Protein AF-A0A812KIH1-F1 (afdb_monomer)

Structure (mmCIF, N/CA/C/O backbone):
data_AF-A0A812KIH1-F1
#
_entry.id   AF-A0A812KIH1-F1
#
loop_
_atom_site.group_PDB
_atom_site.id
_atom_site.type_symbol
_atom_site.label_atom_id
_atom_site.label_alt_id
_atom_site.label_comp_id
_atom_site.label_asym_id
_atom_site.label_entity_id
_atom_site.label_seq_id
_atom_site.pdbx_PDB_ins_code
_atom_site.Cartn_x
_atom_site.Cartn_y
_atom_site.Cartn_z
_atom_site.occupancy
_atom_site.B_iso_or_equiv
_atom_site.auth_seq_id
_atom_site.auth_comp_id
_atom_site.auth_asym_id
_atom_site.auth_atom_id
_atom_site.pdbx_PDB_model_num
ATOM 1 N N . MET A 1 1 ? 61.707 36.628 -15.519 1.00 60.28 1 MET A N 1
ATOM 2 C CA . MET A 1 1 ? 61.210 35.552 -16.409 1.00 60.28 1 MET A CA 1
ATOM 3 C C . MET A 1 1 ? 61.410 35.997 -17.845 1.00 60.28 1 MET A C 1
ATOM 5 O O . MET A 1 1 ? 61.070 37.134 -18.144 1.00 60.28 1 MET A O 1
ATOM 9 N N . SER A 1 2 ? 62.000 35.170 -18.712 1.00 84.06 2 SER A N 1
ATOM 10 C CA . SER A 1 2 ? 62.111 35.522 -20.134 1.00 84.06 2 SER A CA 1
ATOM 11 C C . SER A 1 2 ? 60.748 35.379 -20.819 1.00 84.06 2 SER A C 1
ATOM 13 O O . SER A 1 2 ? 59.929 34.556 -20.405 1.00 84.06 2 SER A O 1
ATOM 15 N N . LEU A 1 3 ? 60.516 36.154 -21.882 1.00 79.44 3 LEU A N 1
ATOM 16 C CA . LEU A 1 3 ? 59.311 36.072 -22.721 1.00 79.44 3 LEU A CA 1
ATOM 17 C C . LEU A 1 3 ? 59.024 34.625 -23.178 1.00 79.44 3 LEU A C 1
ATOM 19 O O . LEU A 1 3 ? 57.877 34.200 -23.250 1.00 79.44 3 LEU A O 1
ATOM 23 N N . VAL A 1 4 ? 60.083 33.842 -23.406 1.00 82.94 4 VAL A N 1
ATOM 24 C CA . VAL A 1 4 ? 60.019 32.426 -23.796 1.00 82.94 4 VAL A CA 1
ATOM 25 C C . VAL A 1 4 ? 59.402 31.560 -22.697 1.00 82.94 4 VAL A C 1
ATOM 27 O O . VAL A 1 4 ? 58.566 30.712 -22.985 1.00 82.94 4 VAL A O 1
ATOM 30 N N . SER A 1 5 ? 59.755 31.794 -21.430 1.00 82.94 5 SER A N 1
ATOM 31 C CA . SER A 1 5 ? 59.184 31.043 -20.305 1.00 82.94 5 SER A CA 1
ATOM 32 C C . SER A 1 5 ? 57.692 31.332 -20.119 1.00 82.94 5 SER A C 1
ATOM 34 O O . SER A 1 5 ? 56.956 30.408 -19.793 1.00 82.94 5 SER A O 1
ATOM 36 N N . LEU A 1 6 ? 57.249 32.573 -20.371 1.00 81.44 6 LEU A N 1
ATOM 37 C CA . LEU A 1 6 ? 55.832 32.957 -20.328 1.00 81.44 6 LEU A CA 1
ATOM 38 C C . LEU A 1 6 ? 55.034 32.328 -21.485 1.00 81.44 6 LEU A C 1
ATOM 40 O O . LEU A 1 6 ? 53.925 31.841 -21.290 1.00 81.44 6 LEU A O 1
ATOM 44 N N . LEU A 1 7 ? 55.601 32.311 -22.694 1.00 83.62 7 LEU A N 1
ATOM 45 C CA . LEU A 1 7 ? 54.960 31.692 -23.858 1.00 83.62 7 LEU A CA 1
ATOM 46 C C . LEU A 1 7 ? 54.856 30.168 -23.711 1.00 83.62 7 LEU A C 1
ATOM 48 O O . LEU A 1 7 ? 53.837 29.589 -24.083 1.00 83.62 7 LEU A O 1
ATOM 52 N N . LEU A 1 8 ? 55.867 29.522 -23.123 1.00 81.06 8 LEU A N 1
ATOM 53 C CA . LEU A 1 8 ? 55.839 28.087 -22.840 1.00 81.06 8 LEU A CA 1
ATOM 54 C C . LEU A 1 8 ? 54.783 27.728 -21.792 1.00 81.06 8 LEU A C 1
ATOM 56 O O . LEU A 1 8 ? 54.048 26.770 -22.008 1.00 81.06 8 LEU A O 1
ATOM 60 N N . THR A 1 9 ? 54.648 28.491 -20.702 1.00 79.12 9 THR A N 1
ATOM 61 C CA . THR A 1 9 ? 53.601 28.230 -19.701 1.00 79.12 9 THR A CA 1
ATOM 62 C C . THR A 1 9 ? 52.201 28.474 -20.252 1.00 79.12 9 THR A C 1
ATOM 64 O O . THR A 1 9 ? 51.322 27.651 -20.016 1.00 79.12 9 THR A O 1
ATOM 67 N N . LEU A 1 10 ? 51.982 29.535 -21.037 1.00 78.56 10 LEU A N 1
ATOM 68 C CA . LEU A 1 10 ? 50.687 29.774 -21.688 1.00 78.56 10 LEU A CA 1
ATOM 69 C C . LEU A 1 10 ? 50.324 28.661 -22.685 1.00 78.56 10 LEU A C 1
ATOM 71 O O . LEU A 1 10 ? 49.186 28.198 -22.698 1.00 78.56 10 LEU A O 1
ATOM 75 N N . CYS A 1 11 ? 51.293 28.183 -23.472 1.00 81.12 11 CYS A N 1
ATOM 76 C CA . CYS A 1 11 ? 51.096 27.061 -24.393 1.00 81.12 11 CYS A CA 1
ATOM 77 C C . CYS A 1 11 ? 50.781 25.755 -23.641 1.00 81.12 11 CYS A C 1
ATOM 79 O O . CYS A 1 11 ? 49.864 25.024 -24.010 1.00 81.12 11 CYS A O 1
ATOM 81 N N . TRP A 1 12 ? 51.485 25.493 -22.535 1.00 81.31 12 TRP A N 1
ATOM 82 C CA . TRP A 1 12 ? 51.258 24.311 -21.702 1.00 81.31 12 TRP A CA 1
ATOM 83 C C . TRP A 1 12 ? 49.877 24.332 -21.039 1.00 81.31 12 TRP A C 1
ATOM 85 O O . TRP A 1 12 ? 49.185 23.321 -21.045 1.00 81.31 12 TRP A O 1
ATOM 95 N N . MET A 1 13 ? 49.431 25.492 -20.546 1.00 80.38 13 MET A N 1
ATOM 96 C CA . MET A 1 13 ? 48.096 25.662 -19.960 1.00 80.38 13 MET A CA 1
ATOM 97 C C . MET A 1 13 ? 46.975 25.478 -20.992 1.00 80.38 13 MET A C 1
ATOM 99 O O . MET A 1 13 ? 45.943 24.901 -20.660 1.00 80.38 13 MET A O 1
ATOM 103 N N . ALA A 1 14 ? 47.176 25.911 -22.243 1.00 79.19 14 ALA A N 1
ATOM 104 C CA . ALA A 1 14 ? 46.204 25.707 -23.318 1.00 79.19 14 ALA A CA 1
ATOM 105 C C . ALA A 1 14 ? 46.058 24.220 -23.685 1.00 79.19 14 ALA A C 1
ATOM 107 O O . ALA A 1 14 ? 44.949 23.690 -23.693 1.00 79.19 14 ALA A O 1
ATOM 108 N N . VAL A 1 15 ? 47.179 23.520 -23.902 1.00 80.44 15 VAL A N 1
ATOM 109 C CA . VAL A 1 15 ? 47.174 22.081 -24.223 1.00 80.44 15 VAL A CA 1
ATOM 110 C C . VAL A 1 15 ? 46.641 21.254 -23.051 1.00 80.44 15 VAL A C 1
ATOM 112 O O . VAL A 1 15 ? 45.830 20.349 -23.243 1.00 80.44 15 VAL A O 1
ATOM 115 N N . PHE A 1 16 ? 47.059 21.574 -21.824 1.00 83.44 16 PHE A N 1
ATOM 116 C CA . PHE A 1 16 ? 46.587 20.880 -20.629 1.00 83.44 16 PHE A CA 1
ATOM 117 C C . PHE A 1 16 ? 45.089 21.110 -20.399 1.00 83.44 16 PHE A C 1
ATOM 119 O O . PHE A 1 16 ? 44.384 20.170 -20.042 1.00 83.44 16 PHE A O 1
ATOM 126 N N . GLY A 1 17 ? 44.581 22.318 -20.668 1.00 84.81 17 GLY A N 1
ATOM 127 C CA . GLY A 1 17 ? 43.156 22.637 -20.585 1.00 84.81 17 GLY A CA 1
ATOM 128 C C . GLY A 1 17 ? 42.297 21.815 -21.549 1.00 84.81 17 GLY A C 1
ATOM 129 O O . GLY A 1 17 ? 41.274 21.268 -21.135 1.00 84.81 17 GLY A O 1
ATOM 130 N N . GLU A 1 18 ? 42.726 21.663 -22.806 1.00 83.69 18 GLU A N 1
ATOM 131 C CA . GLU A 1 18 ? 42.006 20.850 -23.797 1.00 83.69 18 GLU A CA 1
ATOM 132 C C . GLU A 1 18 ? 42.009 19.359 -23.437 1.00 83.69 18 GLU A C 1
ATOM 134 O O . GLU A 1 18 ? 40.958 18.715 -23.444 1.00 83.69 18 GLU A O 1
ATOM 139 N N . VAL A 1 19 ? 43.168 18.809 -23.057 1.00 82.81 19 VAL A N 1
ATOM 140 C CA . VAL A 1 19 ? 43.281 17.395 -22.661 1.00 82.81 19 VAL A CA 1
ATOM 141 C C . VAL A 1 19 ? 42.471 17.119 -21.395 1.00 82.81 19 VAL A C 1
ATOM 143 O O . VAL A 1 19 ? 41.716 16.147 -21.352 1.00 82.81 19 VAL A O 1
ATOM 146 N N . PHE A 1 20 ? 42.573 17.983 -20.384 1.00 84.88 20 PHE A N 1
ATOM 147 C CA . PHE A 1 20 ? 41.812 17.853 -19.144 1.00 84.88 20 PHE A CA 1
ATOM 148 C C . PHE A 1 20 ? 40.302 17.925 -19.396 1.00 84.88 20 PHE A C 1
ATOM 150 O O . PHE A 1 20 ? 39.557 17.111 -18.855 1.00 84.88 20 PHE A O 1
ATOM 157 N N . SER A 1 21 ? 39.845 18.839 -20.260 1.00 83.81 21 SER A N 1
ATOM 158 C CA . SER A 1 21 ? 38.431 18.954 -20.630 1.00 83.81 21 SER A CA 1
ATOM 159 C C . SER A 1 21 ? 37.908 17.690 -21.321 1.00 83.81 21 SER A C 1
ATOM 161 O O . SER A 1 21 ? 36.843 17.196 -20.951 1.00 83.81 21 SER A O 1
ATOM 163 N N . ILE A 1 22 ? 38.674 17.111 -22.255 1.00 82.50 22 ILE A N 1
ATOM 164 C CA . ILE A 1 22 ? 38.306 15.857 -22.932 1.00 82.50 22 ILE A CA 1
ATOM 165 C C . ILE A 1 22 ? 38.237 14.700 -21.931 1.00 82.50 22 ILE A C 1
ATOM 167 O O . ILE A 1 22 ? 37.263 13.949 -21.934 1.00 82.50 22 ILE A O 1
ATOM 171 N N . VAL A 1 23 ? 39.237 14.559 -21.055 1.00 84.12 23 VAL A N 1
ATOM 172 C CA . VAL A 1 23 ? 39.262 13.494 -20.039 1.00 84.12 23 VAL A CA 1
ATOM 173 C C . VAL A 1 23 ? 38.088 13.636 -19.074 1.00 84.12 23 VAL A C 1
ATOM 175 O O . VAL A 1 23 ? 37.388 12.658 -18.820 1.00 84.12 23 VAL A O 1
ATOM 178 N N . LEU A 1 24 ? 37.820 14.849 -18.582 1.00 85.75 24 LEU A N 1
ATOM 179 C CA . LEU A 1 24 ? 36.685 15.115 -17.703 1.00 85.75 24 LEU A CA 1
ATOM 180 C C . LEU A 1 24 ? 35.354 14.802 -18.399 1.00 85.75 24 LEU A C 1
ATOM 182 O O . LEU A 1 24 ? 34.497 14.163 -17.799 1.00 85.75 24 LEU A O 1
ATOM 186 N N . MET A 1 25 ? 35.190 15.185 -19.669 1.00 84.31 25 MET A N 1
ATOM 187 C CA . MET A 1 25 ? 33.990 14.870 -20.448 1.00 84.31 25 MET A CA 1
ATOM 188 C C . MET A 1 25 ? 33.806 13.357 -20.614 1.00 84.31 25 MET A C 1
ATOM 190 O O . MET A 1 25 ? 32.707 12.857 -20.400 1.00 84.31 25 MET A O 1
ATOM 194 N N . VAL A 1 26 ? 34.872 12.616 -20.939 1.00 83.88 26 VAL A N 1
ATOM 195 C CA . VAL A 1 26 ? 34.828 11.149 -21.058 1.00 83.88 26 VAL A CA 1
ATOM 196 C C . VAL A 1 26 ? 34.454 10.502 -19.725 1.00 83.88 26 VAL A C 1
ATOM 198 O O . VAL A 1 26 ? 33.609 9.611 -19.707 1.00 83.88 26 VAL A O 1
ATOM 201 N N . LEU A 1 27 ? 35.018 10.970 -18.608 1.00 87.94 27 LEU A N 1
ATOM 202 C CA . LEU A 1 27 ? 34.688 10.458 -17.276 1.00 87.94 27 LEU A CA 1
ATOM 203 C C . LEU A 1 27 ? 33.242 10.777 -16.877 1.00 87.94 27 LEU A C 1
ATOM 205 O O . LEU A 1 27 ? 32.544 9.902 -16.371 1.00 87.94 27 LEU A O 1
ATOM 209 N N . LEU A 1 28 ? 32.766 12.001 -17.113 1.00 87.38 28 LEU A N 1
ATOM 210 C CA . LEU A 1 28 ? 31.384 12.387 -16.812 1.00 87.38 28 LEU A CA 1
ATOM 211 C C . LEU A 1 28 ? 30.387 11.614 -17.683 1.00 87.38 28 LEU A C 1
ATOM 213 O O . LEU A 1 28 ? 29.408 11.085 -17.159 1.00 87.38 28 LEU A O 1
ATOM 217 N N . CYS A 1 29 ? 30.656 11.482 -18.986 1.00 86.81 29 CYS A N 1
ATOM 218 C CA . CYS A 1 29 ? 29.835 10.677 -19.887 1.00 86.81 29 CYS A CA 1
ATOM 219 C C . CYS A 1 29 ? 29.851 9.198 -19.492 1.00 86.81 29 CYS A C 1
ATOM 221 O O . CYS A 1 29 ? 28.788 8.592 -19.433 1.00 86.81 29 CYS A O 1
ATOM 223 N N . GLY A 1 30 ? 31.016 8.627 -19.179 1.00 87.12 30 GLY A N 1
ATOM 224 C CA . GLY A 1 30 ? 31.139 7.230 -18.765 1.00 87.12 30 GLY A CA 1
ATOM 225 C C . GLY A 1 30 ? 30.376 6.929 -17.473 1.00 87.12 30 GLY A C 1
ATOM 226 O O . GLY A 1 30 ? 29.609 5.971 -17.428 1.00 87.12 30 GLY A O 1
ATOM 227 N N . ASN A 1 31 ? 30.509 7.779 -16.449 1.00 89.56 31 ASN A N 1
ATOM 228 C CA . ASN A 1 31 ? 29.772 7.621 -15.191 1.00 89.56 31 ASN A CA 1
ATOM 229 C C . ASN A 1 31 ? 28.256 7.778 -15.383 1.00 89.56 31 ASN A C 1
ATOM 231 O O . ASN A 1 31 ? 27.485 6.998 -14.826 1.00 89.56 31 ASN A O 1
ATOM 235 N N . LEU A 1 32 ? 27.820 8.744 -16.199 1.00 87.50 32 LEU A N 1
ATOM 236 C CA . LEU A 1 32 ? 26.403 8.924 -16.518 1.00 87.50 32 LEU A CA 1
ATOM 237 C C . LEU A 1 32 ? 25.838 7.716 -17.278 1.00 87.50 32 LEU A C 1
ATOM 239 O O . LEU A 1 32 ? 24.753 7.244 -16.952 1.00 87.50 32 LEU A O 1
ATOM 243 N N . GLN A 1 33 ? 26.573 7.189 -18.261 1.00 86.62 33 GLN A N 1
ATOM 244 C CA . GLN A 1 33 ? 26.178 5.988 -19.001 1.00 86.62 33 GLN A CA 1
ATOM 245 C C . GLN A 1 33 ? 26.070 4.778 -18.081 1.00 86.62 33 GLN A C 1
ATOM 247 O O . GLN A 1 33 ? 25.080 4.055 -18.153 1.00 86.62 33 GLN A O 1
ATOM 252 N N . LEU A 1 34 ? 27.049 4.586 -17.193 1.00 88.19 34 LEU A N 1
ATOM 253 C CA . LEU A 1 34 ? 27.023 3.499 -16.224 1.00 88.19 34 LEU A CA 1
ATOM 254 C C . LEU A 1 34 ? 25.801 3.606 -15.306 1.00 88.19 34 LEU A C 1
ATOM 256 O O . LEU A 1 34 ? 25.112 2.610 -15.128 1.00 88.19 34 LEU A O 1
ATOM 260 N N . ALA A 1 35 ? 25.500 4.800 -14.785 1.00 88.50 35 ALA A N 1
ATOM 261 C CA . ALA A 1 35 ? 24.341 5.036 -13.925 1.00 88.50 35 ALA A CA 1
ATOM 262 C C . ALA A 1 35 ? 23.001 4.808 -14.648 1.00 88.50 35 ALA A C 1
ATOM 264 O O . ALA A 1 35 ? 22.082 4.219 -14.082 1.00 88.50 35 ALA A O 1
ATOM 265 N N . LEU A 1 36 ? 22.884 5.244 -15.908 1.00 86.94 36 LEU A N 1
ATOM 266 C CA . LEU A 1 36 ? 21.680 5.027 -16.715 1.00 86.94 36 LEU A CA 1
ATOM 267 C C . LEU A 1 36 ? 21.478 3.545 -17.045 1.00 86.94 36 LEU A C 1
ATOM 269 O O . LEU A 1 36 ? 20.367 3.035 -16.917 1.00 86.94 36 LEU A O 1
ATOM 273 N N . VAL A 1 37 ? 22.543 2.844 -17.446 1.00 86.12 37 VAL A N 1
ATOM 274 C CA . VAL A 1 37 ? 22.482 1.415 -17.776 1.00 86.12 37 VAL A CA 1
ATOM 275 C C . VAL A 1 37 ? 22.215 0.580 -16.525 1.00 86.12 37 VAL A C 1
ATOM 277 O O . VAL A 1 37 ? 21.352 -0.291 -16.569 1.00 86.12 37 VAL A O 1
ATOM 280 N N . SER A 1 38 ? 22.889 0.853 -15.402 1.00 88.62 38 SER A N 1
ATOM 281 C CA . SER A 1 38 ? 22.671 0.113 -14.154 1.00 88.62 38 SER A CA 1
ATOM 282 C C . SER A 1 38 ? 21.262 0.329 -13.604 1.00 88.62 38 SER A C 1
ATOM 284 O O . SER A 1 38 ? 20.591 -0.643 -13.261 1.00 88.62 38 SER A O 1
ATOM 286 N N . GLY A 1 39 ? 20.772 1.575 -13.603 1.00 89.31 39 GLY A N 1
ATOM 287 C CA . GLY A 1 39 ? 19.403 1.895 -13.208 1.00 89.31 39 GLY A CA 1
ATOM 288 C C . GLY A 1 39 ? 18.364 1.211 -14.098 1.00 89.31 39 GLY A C 1
ATOM 289 O O . GLY A 1 39 ? 17.385 0.665 -13.595 1.00 89.31 39 GLY A O 1
ATOM 290 N N . ALA A 1 40 ? 18.598 1.166 -15.412 1.00 89.12 40 ALA A N 1
ATOM 291 C CA . ALA A 1 40 ? 17.697 0.496 -16.340 1.00 89.12 40 ALA A CA 1
ATOM 292 C C . ALA A 1 40 ? 17.720 -1.035 -16.192 1.00 89.12 40 ALA A C 1
ATOM 294 O O . ALA A 1 40 ? 16.657 -1.647 -16.197 1.00 89.12 40 ALA A O 1
ATOM 295 N N . ILE A 1 41 ? 18.888 -1.659 -15.993 1.00 89.44 41 ILE A N 1
ATOM 296 C CA . ILE A 1 41 ? 18.992 -3.103 -15.713 1.00 89.44 41 ILE A CA 1
ATOM 297 C C . ILE A 1 41 ? 18.254 -3.452 -14.417 1.00 89.44 41 ILE A C 1
ATOM 299 O O . ILE A 1 41 ? 17.471 -4.401 -14.399 1.00 89.44 41 ILE A O 1
ATOM 303 N N . PHE A 1 42 ? 18.453 -2.666 -13.353 1.00 90.69 42 PHE A N 1
ATOM 304 C CA . PHE A 1 42 ? 17.737 -2.854 -12.091 1.00 90.69 42 PHE A CA 1
ATOM 305 C C . PHE A 1 42 ? 16.221 -2.701 -12.275 1.00 90.69 42 PHE A C 1
ATOM 307 O O . PHE A 1 42 ? 15.450 -3.520 -11.778 1.00 90.69 42 PHE A O 1
ATOM 314 N N . GLY A 1 43 ? 15.790 -1.703 -13.053 1.00 89.81 43 GLY A N 1
ATOM 315 C CA . GLY A 1 43 ? 14.389 -1.516 -13.422 1.00 89.81 43 GLY A CA 1
ATOM 316 C C . GLY A 1 43 ? 13.811 -2.709 -14.187 1.00 89.81 43 GLY A C 1
ATOM 317 O O . GLY A 1 43 ? 12.719 -3.163 -13.859 1.00 89.81 43 GLY A O 1
ATOM 318 N N . ILE A 1 44 ? 14.540 -3.252 -15.169 1.00 91.75 44 ILE A N 1
ATOM 319 C CA . ILE A 1 44 ? 14.117 -4.426 -15.952 1.00 91.75 44 ILE A CA 1
ATOM 320 C C . ILE A 1 44 ? 13.970 -5.645 -15.045 1.00 91.75 44 ILE A C 1
ATOM 322 O O . ILE A 1 44 ? 12.981 -6.368 -15.157 1.00 91.75 44 ILE A O 1
ATOM 326 N N . TYR A 1 45 ? 14.934 -5.864 -14.148 1.00 93.06 45 TYR A N 1
ATOM 327 C CA . TYR A 1 45 ? 14.885 -6.974 -13.205 1.00 93.06 45 TYR A CA 1
ATOM 328 C C . TYR A 1 45 ? 13.681 -6.844 -12.266 1.00 93.06 45 TYR A C 1
ATOM 330 O O . TYR A 1 45 ? 12.889 -7.773 -12.169 1.00 93.06 45 TYR A O 1
ATOM 338 N N . SER A 1 46 ? 13.492 -5.671 -11.654 1.00 89.69 46 SER A N 1
ATOM 339 C CA . SER A 1 46 ? 12.363 -5.385 -10.760 1.00 89.69 46 SER A CA 1
ATOM 340 C C . SER A 1 46 ? 11.001 -5.531 -11.458 1.00 89.69 46 SER A C 1
ATOM 342 O O . SER A 1 46 ? 10.091 -6.172 -10.938 1.00 89.69 46 SER A O 1
ATOM 344 N N . ALA A 1 47 ? 10.861 -5.009 -12.681 1.00 91.44 47 ALA A N 1
ATOM 345 C CA . ALA A 1 47 ? 9.635 -5.164 -13.463 1.00 91.44 47 ALA A CA 1
ATOM 346 C C . ALA A 1 47 ? 9.401 -6.625 -13.885 1.00 91.44 47 ALA A C 1
ATOM 348 O O . ALA A 1 47 ? 8.268 -7.098 -13.890 1.00 91.44 47 ALA A O 1
ATOM 349 N N . GLY A 1 48 ? 10.470 -7.357 -14.215 1.00 93.44 48 GLY A N 1
ATOM 350 C CA . GLY A 1 48 ? 10.407 -8.775 -14.560 1.00 93.44 48 GLY A CA 1
ATOM 351 C C . GLY A 1 48 ? 9.978 -9.653 -13.384 1.00 93.44 48 GLY A C 1
ATOM 352 O O . GLY A 1 48 ? 9.105 -10.503 -13.556 1.00 93.44 48 GLY A O 1
ATOM 353 N N . THR A 1 49 ? 10.537 -9.429 -12.191 1.00 90.25 49 THR A N 1
ATOM 354 C CA . THR A 1 49 ? 10.143 -10.164 -10.980 1.00 90.25 49 THR A CA 1
ATOM 355 C C . THR A 1 49 ? 8.704 -9.847 -10.587 1.00 90.25 49 THR A C 1
ATOM 357 O O . THR A 1 49 ? 7.942 -10.773 -10.309 1.00 90.25 49 THR A O 1
ATOM 360 N N . PHE A 1 50 ? 8.292 -8.576 -10.646 1.00 92.38 50 PHE A N 1
ATOM 361 C CA . PHE A 1 50 ? 6.903 -8.182 -10.401 1.00 92.38 50 PHE A CA 1
ATOM 362 C C . PHE A 1 50 ? 5.937 -8.824 -11.402 1.00 92.38 50 PHE A C 1
ATOM 364 O O . PHE A 1 50 ? 4.928 -9.391 -10.995 1.00 92.38 50 PHE A O 1
ATOM 371 N N . LEU A 1 51 ? 6.267 -8.825 -12.698 1.00 94.00 51 LEU A N 1
ATOM 372 C CA . LEU A 1 51 ? 5.448 -9.481 -13.718 1.00 94.00 51 LEU A CA 1
ATOM 373 C C . LEU A 1 51 ? 5.320 -10.988 -13.482 1.00 94.00 51 LEU A C 1
ATOM 375 O O . LEU A 1 51 ? 4.245 -11.552 -13.671 1.00 94.00 51 LEU A O 1
ATOM 379 N N . GLN A 1 52 ? 6.399 -11.657 -13.077 1.00 92.06 52 GLN A N 1
ATOM 380 C CA . GLN A 1 52 ? 6.347 -13.082 -12.750 1.00 92.06 52 GLN A CA 1
ATOM 381 C C . GLN A 1 52 ? 5.428 -13.350 -11.552 1.00 92.06 52 GLN A C 1
ATOM 383 O O . GLN A 1 52 ? 4.578 -14.235 -11.641 1.00 92.06 52 GLN A O 1
ATOM 388 N N . LYS A 1 53 ? 5.536 -12.546 -10.484 1.00 91.19 53 LYS A N 1
ATOM 389 C CA . LYS A 1 53 ? 4.631 -12.621 -9.326 1.00 91.19 53 LYS A CA 1
ATOM 390 C C . LYS A 1 53 ? 3.178 -12.371 -9.730 1.00 91.19 53 LYS A C 1
ATOM 392 O O . LYS A 1 53 ? 2.306 -13.160 -9.386 1.00 91.19 53 LYS A O 1
ATOM 397 N N . ALA A 1 54 ? 2.921 -11.334 -10.529 1.00 92.12 54 ALA A N 1
ATOM 398 C CA . ALA A 1 54 ? 1.594 -11.011 -11.050 1.00 92.12 54 ALA A CA 1
ATOM 399 C C . ALA A 1 54 ? 0.997 -12.167 -11.868 1.00 92.12 54 ALA A C 1
ATOM 401 O O . ALA A 1 54 ? -0.136 -12.573 -11.626 1.00 92.12 54 ALA A O 1
ATOM 402 N N . LYS A 1 55 ? 1.775 -12.757 -12.785 1.00 92.12 55 LYS A N 1
ATOM 403 C CA . LYS A 1 55 ? 1.340 -13.914 -13.582 1.00 92.12 55 LYS A CA 1
ATOM 404 C C . LYS A 1 55 ? 0.970 -15.105 -12.711 1.00 92.12 55 LYS A C 1
ATOM 406 O O . LYS A 1 55 ? -0.056 -15.730 -12.957 1.00 92.12 55 LYS A O 1
ATOM 411 N N . ALA A 1 56 ? 1.795 -15.420 -11.715 1.00 87.19 56 ALA A N 1
ATOM 412 C CA . ALA A 1 56 ? 1.535 -16.525 -10.800 1.00 87.19 56 ALA A CA 1
ATOM 413 C C . ALA A 1 56 ? 0.305 -16.257 -9.911 1.00 87.19 56 ALA A C 1
ATOM 415 O O . ALA A 1 56 ? -0.511 -17.149 -9.692 1.00 87.19 56 ALA A O 1
ATOM 416 N N . TRP A 1 57 ? 0.126 -15.012 -9.468 1.00 89.56 57 TRP A N 1
ATOM 417 C CA . TRP A 1 57 ? -1.018 -14.572 -8.669 1.00 89.56 57 TRP A CA 1
ATOM 418 C C . TRP A 1 57 ? -2.355 -14.631 -9.426 1.00 89.56 57 TRP A C 1
ATOM 420 O O . TRP A 1 57 ? -3.407 -14.900 -8.840 1.00 89.56 57 TRP A O 1
ATOM 430 N N . GLU A 1 58 ? -2.334 -14.405 -10.740 1.00 89.44 58 GLU A N 1
ATOM 431 C CA . GLU A 1 58 ? -3.534 -14.355 -11.583 1.00 89.44 58 GLU A CA 1
ATOM 432 C C . GLU A 1 58 ? -3.921 -15.690 -12.243 1.00 89.44 58 GLU A C 1
ATOM 434 O O . GLU A 1 58 ? -4.899 -15.739 -13.000 1.00 89.44 58 GLU A O 1
ATOM 439 N N . VAL A 1 59 ? -3.213 -16.790 -11.950 1.00 83.56 59 VAL A N 1
ATOM 440 C CA . VAL A 1 59 ? -3.498 -18.109 -12.543 1.00 83.56 59 VAL A CA 1
ATOM 441 C C . VAL A 1 59 ? -4.948 -18.528 -12.268 1.00 83.56 59 VAL A C 1
ATOM 443 O O . VAL A 1 59 ? -5.369 -18.762 -11.136 1.00 83.56 59 VAL A O 1
ATOM 446 N N . ARG A 1 60 ? -5.742 -18.668 -13.334 1.00 68.69 60 ARG A N 1
ATOM 447 C CA . ARG A 1 60 ? -7.075 -19.289 -13.264 1.00 68.69 60 ARG A CA 1
ATOM 448 C C . ARG A 1 60 ? -6.905 -20.802 -13.083 1.00 68.69 60 ARG A C 1
ATOM 450 O O . ARG A 1 60 ? -6.034 -21.361 -13.743 1.00 68.69 60 ARG A O 1
ATOM 457 N N . PRO A 1 61 ? -7.714 -21.485 -12.249 1.00 66.75 61 PRO A N 1
ATOM 458 C CA . PRO A 1 61 ? -9.044 -21.119 -11.743 1.00 66.75 61 PRO A CA 1
ATOM 459 C C . PRO A 1 61 ? -9.067 -20.462 -10.352 1.00 66.75 61 PRO A C 1
ATOM 461 O O . PRO A 1 61 ? -10.118 -20.449 -9.718 1.00 66.75 61 PRO A O 1
ATOM 464 N N . ALA A 1 62 ? -7.954 -19.895 -9.872 1.00 82.75 62 ALA A N 1
ATOM 465 C CA . ALA A 1 62 ? -7.853 -19.463 -8.479 1.00 82.75 62 ALA A CA 1
ATOM 466 C C . ALA A 1 62 ? -8.860 -18.387 -8.059 1.00 82.75 62 ALA A C 1
ATOM 468 O O . ALA A 1 62 ? -9.104 -18.243 -6.871 1.00 82.75 62 ALA A O 1
ATOM 469 N N . TRP A 1 63 ? -9.491 -17.670 -8.988 1.00 90.69 63 TRP A N 1
ATOM 470 C CA . TRP A 1 63 ? -10.409 -16.572 -8.695 1.00 90.69 63 TRP A CA 1
ATOM 471 C C . TRP A 1 63 ? -11.849 -16.899 -9.081 1.00 90.69 63 TRP A C 1
ATOM 473 O O . TRP A 1 63 ? -12.136 -17.236 -10.232 1.00 90.69 63 TRP A O 1
ATOM 483 N N . ARG A 1 64 ? -12.775 -16.706 -8.139 1.00 90.88 64 ARG A N 1
ATOM 484 C CA . ARG A 1 64 ? -14.219 -16.826 -8.358 1.00 90.88 64 ARG A CA 1
ATOM 485 C C . ARG A 1 64 ? -14.868 -15.450 -8.300 1.00 90.88 64 ARG A C 1
ATOM 487 O O . ARG A 1 64 ? -14.715 -14.721 -7.326 1.00 90.88 64 ARG A O 1
ATOM 494 N N . GLN A 1 65 ? -15.625 -15.112 -9.336 1.00 93.62 65 GLN A N 1
ATOM 495 C CA . GLN A 1 65 ? -16.418 -13.887 -9.363 1.00 93.62 65 GLN A CA 1
ATOM 496 C C . GLN A 1 65 ? -17.620 -14.007 -8.413 1.00 93.62 65 GLN A C 1
ATOM 498 O O . GLN A 1 65 ? -18.312 -15.026 -8.407 1.00 93.62 65 GLN A O 1
ATOM 503 N N . THR A 1 66 ? -17.882 -12.963 -7.631 1.00 93.50 66 THR A N 1
ATOM 504 C CA . THR A 1 66 ? -19.054 -12.852 -6.753 1.00 93.50 66 THR A CA 1
ATOM 505 C C . THR A 1 66 ? -19.498 -11.391 -6.626 1.00 93.50 66 THR A C 1
ATOM 507 O O . THR A 1 66 ? -18.856 -10.485 -7.163 1.00 93.50 66 THR A O 1
ATOM 510 N N . GLN A 1 67 ? -20.623 -11.156 -5.951 1.00 95.19 67 GLN A N 1
ATOM 511 C CA . GLN A 1 67 ? -21.093 -9.815 -5.620 1.00 95.19 67 GLN A CA 1
ATOM 512 C C . GLN A 1 67 ? -20.672 -9.467 -4.188 1.00 95.19 67 GLN A C 1
ATOM 514 O O . GLN A 1 67 ? -21.004 -10.189 -3.246 1.00 95.19 67 GLN A O 1
ATOM 519 N N . CYS A 1 68 ? -19.969 -8.349 -4.038 1.00 95.44 68 CYS A N 1
ATOM 520 C CA . CYS A 1 68 ? -19.584 -7.779 -2.756 1.00 95.44 68 CYS A CA 1
ATOM 521 C C . CYS A 1 68 ? -20.475 -6.581 -2.412 1.00 95.44 68 CYS A C 1
ATOM 523 O O . CYS A 1 68 ? -20.867 -5.800 -3.283 1.00 95.44 68 CYS A O 1
ATOM 525 N N . GLU A 1 69 ? -20.772 -6.420 -1.129 1.00 96.12 69 GLU A N 1
ATOM 526 C CA . GLU A 1 69 ? -21.355 -5.206 -0.555 1.00 96.12 69 GLU A CA 1
ATOM 527 C C . GLU A 1 69 ? -20.226 -4.396 0.092 1.00 96.12 69 GLU A C 1
ATOM 529 O O . GLU A 1 69 ? -19.556 -4.900 0.991 1.00 96.12 69 GLU A O 1
ATOM 534 N N . VAL A 1 70 ? -19.977 -3.176 -0.384 1.00 96.88 70 VAL A N 1
ATOM 535 C CA . VAL A 1 70 ? -18.942 -2.287 0.161 1.00 96.88 70 VAL A CA 1
ATOM 536 C C . VAL A 1 70 ? -19.517 -1.562 1.369 1.00 96.88 70 VAL A C 1
ATOM 538 O O . VAL A 1 70 ? -20.495 -0.826 1.257 1.00 96.88 70 VAL A O 1
ATOM 541 N N . LEU A 1 71 ? -18.907 -1.783 2.529 1.00 96.12 71 LEU A N 1
ATOM 542 C CA . LEU A 1 71 ? -19.367 -1.229 3.802 1.00 96.12 71 LEU A CA 1
ATOM 543 C C . LEU A 1 71 ? -18.561 -0.002 4.216 1.00 96.12 71 LEU A C 1
ATOM 545 O O . LEU A 1 71 ? -19.096 0.896 4.857 1.00 96.12 71 LEU A O 1
ATOM 549 N N . VAL A 1 72 ? -17.274 0.011 3.871 1.00 96.69 72 VAL A N 1
ATOM 550 C CA . VAL A 1 72 ? -16.305 1.074 4.160 1.00 96.69 72 VAL A CA 1
ATOM 551 C C . VAL A 1 72 ? -15.246 1.026 3.070 1.00 96.69 72 VAL A C 1
ATOM 553 O O . VAL A 1 72 ? -14.872 -0.068 2.648 1.00 96.69 72 VAL A O 1
ATOM 556 N N . ALA A 1 73 ? -14.714 2.169 2.662 1.00 97.69 73 ALA A N 1
ATOM 557 C CA . ALA A 1 73 ? -13.525 2.230 1.819 1.00 97.69 73 ALA A CA 1
ATOM 558 C C . ALA A 1 73 ? -12.477 3.159 2.428 1.00 97.69 73 ALA A C 1
ATOM 560 O O . ALA A 1 73 ? -12.795 4.013 3.259 1.00 97.69 73 ALA A O 1
ATOM 561 N N . GLY A 1 74 ? -11.226 3.011 2.018 1.00 97.06 74 GLY A N 1
ATOM 562 C CA . GLY A 1 74 ? -10.220 3.997 2.348 1.00 97.06 74 GLY A CA 1
ATOM 563 C C . GLY A 1 74 ? -8.852 3.738 1.753 1.00 97.06 74 GLY A C 1
ATOM 564 O O . GLY A 1 74 ? -8.685 2.863 0.907 1.00 97.06 74 GLY A O 1
ATOM 565 N N . VAL A 1 75 ? -7.873 4.5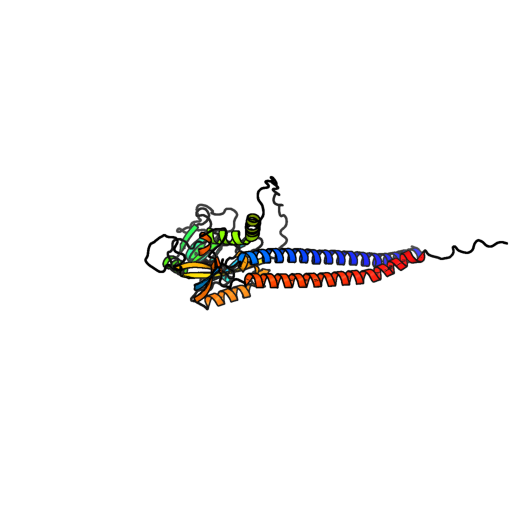20 2.200 1.00 96.50 75 VAL A N 1
ATOM 566 C CA . VAL A 1 75 ? -6.483 4.410 1.756 1.00 96.50 75 VAL A CA 1
ATOM 567 C C . VAL A 1 75 ? -5.562 4.254 2.960 1.00 96.50 75 VAL A C 1
ATOM 569 O O . VAL A 1 75 ? -5.471 5.138 3.811 1.00 96.50 75 VAL A O 1
ATOM 572 N N . SER A 1 76 ? -4.839 3.137 3.008 1.00 95.00 76 SER A N 1
ATOM 573 C CA . SER A 1 76 ? -3.730 2.958 3.946 1.00 95.00 76 SER A CA 1
ATOM 574 C C . SER A 1 76 ? -2.480 3.639 3.400 1.00 95.00 76 SER A C 1
ATOM 576 O O . SER A 1 76 ? -2.242 3.611 2.192 1.00 95.00 76 SER A O 1
ATOM 578 N N . CYS A 1 77 ? -1.640 4.182 4.279 1.00 94.69 77 CYS A N 1
ATOM 579 C CA . CYS A 1 77 ? -0.364 4.786 3.900 1.00 94.69 77 CYS A CA 1
ATOM 580 C C . CYS A 1 77 ? 0.784 4.197 4.726 1.00 94.69 77 CYS A C 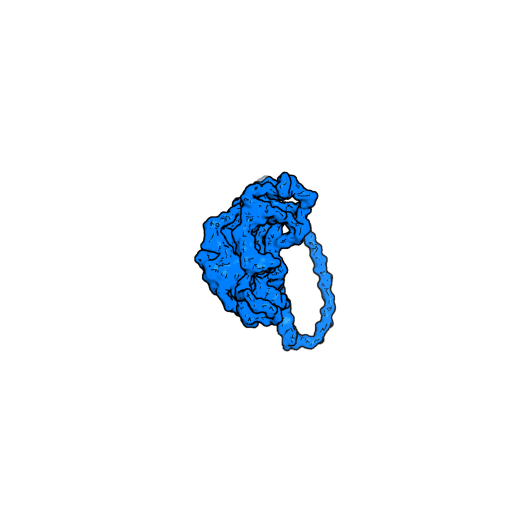1
ATOM 582 O O . CYS A 1 77 ? 0.719 4.207 5.960 1.00 94.69 77 CYS A O 1
ATOM 584 N N . ALA A 1 78 ? 1.850 3.758 4.052 1.00 93.50 78 ALA A N 1
ATOM 585 C CA . ALA A 1 78 ? 3.085 3.308 4.689 1.00 93.50 78 ALA A CA 1
ATOM 586 C C . ALA A 1 78 ? 4.345 3.955 4.088 1.00 93.50 78 ALA A C 1
ATOM 588 O O . ALA A 1 78 ? 4.465 4.139 2.875 1.00 93.50 78 ALA A O 1
ATOM 589 N N . ASP A 1 79 ? 5.301 4.284 4.953 1.00 93.00 79 ASP A N 1
ATOM 590 C CA . ASP A 1 79 ? 6.666 4.671 4.608 1.00 93.00 79 ASP A CA 1
ATOM 591 C C . ASP A 1 79 ? 7.440 3.444 4.139 1.00 93.00 79 ASP A C 1
ATOM 593 O O . ASP A 1 79 ? 7.622 2.483 4.881 1.00 93.00 79 ASP A O 1
ATOM 597 N N . THR A 1 80 ? 7.884 3.477 2.886 1.00 90.81 80 THR A N 1
ATOM 598 C CA . THR A 1 80 ? 8.532 2.327 2.244 1.00 90.81 80 THR A CA 1
ATOM 599 C C . THR A 1 80 ? 9.903 2.002 2.836 1.00 90.81 80 THR A C 1
ATOM 601 O O . THR A 1 80 ? 10.357 0.867 2.711 1.00 90.81 80 THR A O 1
ATOM 604 N N . GLU A 1 81 ? 10.570 2.967 3.481 1.00 89.06 81 GLU A N 1
ATOM 605 C CA . GLU A 1 81 ? 11.891 2.758 4.080 1.00 89.06 81 GLU A CA 1
ATOM 606 C C . GLU A 1 81 ? 11.769 2.240 5.513 1.00 89.06 81 GLU A C 1
ATOM 608 O O . GLU A 1 81 ? 12.446 1.283 5.884 1.00 89.06 81 GLU A O 1
ATOM 613 N N . THR A 1 82 ? 10.901 2.855 6.321 1.00 88.19 82 THR A N 1
ATOM 614 C CA . THR A 1 82 ? 10.740 2.474 7.733 1.00 88.19 82 THR A CA 1
ATOM 615 C C . THR A 1 82 ? 9.680 1.408 7.964 1.00 88.19 82 THR A C 1
ATOM 617 O O . THR A 1 82 ? 9.575 0.932 9.092 1.00 88.19 82 THR A O 1
ATOM 620 N N . ARG A 1 83 ? 8.902 1.050 6.932 1.00 87.12 83 ARG A N 1
ATOM 621 C CA . ARG A 1 83 ? 7.728 0.166 7.022 1.00 87.12 83 ARG A CA 1
ATOM 622 C C . ARG A 1 83 ? 6.758 0.588 8.121 1.00 87.12 83 ARG A C 1
ATOM 624 O O . ARG A 1 83 ? 6.200 -0.235 8.823 1.00 87.12 83 ARG A O 1
ATOM 631 N N . SER A 1 84 ? 6.602 1.895 8.310 1.00 86.31 84 SER A N 1
ATOM 632 C CA . SER A 1 84 ? 5.749 2.457 9.356 1.00 86.31 84 SER A CA 1
ATOM 633 C C . SER A 1 84 ? 4.643 3.297 8.747 1.00 86.31 84 SER A C 1
ATOM 635 O O . SER A 1 84 ? 4.705 3.689 7.585 1.00 86.31 84 SER A O 1
ATOM 637 N N . THR A 1 85 ? 3.671 3.691 9.558 1.00 85.81 85 THR A N 1
ATOM 638 C CA . THR A 1 85 ? 2.651 4.662 9.158 1.00 85.81 85 THR A CA 1
ATOM 639 C C . THR A 1 85 ? 3.273 5.951 8.608 1.00 85.81 85 THR A C 1
ATOM 641 O O . THR A 1 85 ? 4.279 6.447 9.129 1.00 85.81 85 THR A O 1
ATOM 644 N N . CYS A 1 86 ? 2.681 6.508 7.550 1.00 89.88 86 CYS A N 1
ATOM 645 C CA . CYS A 1 86 ? 3.185 7.737 6.949 1.00 89.88 86 CYS A CA 1
ATOM 646 C C . CYS A 1 86 ? 3.144 8.929 7.912 1.00 89.88 86 CYS A C 1
ATOM 648 O O . CYS A 1 86 ? 2.172 9.164 8.627 1.00 89.88 86 CYS A O 1
ATOM 650 N N . GLY A 1 87 ? 4.206 9.734 7.891 1.00 86.06 87 GLY A N 1
ATOM 651 C CA . GLY A 1 87 ? 4.274 10.984 8.643 1.00 86.06 87 GLY A CA 1
ATOM 652 C C . GLY A 1 87 ? 3.729 12.179 7.857 1.00 86.06 87 GLY A C 1
ATOM 653 O O . GLY A 1 87 ? 3.656 12.158 6.634 1.00 86.06 87 GLY A O 1
ATOM 654 N N . GLY A 1 88 ? 3.419 13.268 8.567 1.00 83.94 88 GLY A N 1
ATOM 655 C CA . GLY A 1 88 ? 3.086 14.564 7.955 1.00 83.94 88 GLY A CA 1
ATOM 656 C C . GLY A 1 88 ? 1.598 14.818 7.702 1.00 83.94 88 GLY A C 1
ATOM 657 O O . GLY A 1 88 ? 1.256 15.906 7.244 1.00 83.94 88 GLY A O 1
ATOM 658 N N . TYR A 1 89 ? 0.730 13.866 8.039 1.00 84.19 89 TYR A N 1
ATOM 659 C CA . TYR A 1 89 ? -0.721 14.024 7.969 1.00 84.19 89 TYR A CA 1
ATOM 660 C C . TYR A 1 89 ? -1.300 14.647 9.242 1.00 84.19 89 TYR A C 1
ATOM 662 O O . TYR A 1 89 ? -0.651 14.700 10.295 1.00 84.19 89 TYR A O 1
ATOM 670 N N . ARG A 1 90 ? -2.523 15.171 9.122 1.00 87.12 90 ARG A N 1
ATOM 671 C CA . ARG A 1 90 ? -3.307 15.691 10.247 1.00 87.12 90 ARG A CA 1
ATOM 672 C C . ARG A 1 90 ? -3.965 14.537 10.997 1.00 87.12 90 ARG A C 1
ATOM 674 O O . ARG A 1 90 ? -4.064 13.439 10.472 1.00 87.12 90 ARG A O 1
ATOM 681 N N . LEU A 1 91 ? -4.387 14.793 12.234 1.00 87.50 91 LEU A N 1
ATOM 682 C CA . LEU A 1 91 ? -5.146 13.807 13.001 1.00 87.50 91 LEU A CA 1
ATOM 683 C C . LEU A 1 91 ? -6.422 13.452 12.234 1.00 87.50 91 LEU A C 1
ATOM 685 O O . LEU A 1 91 ? -7.187 14.351 11.880 1.00 87.50 91 LEU A O 1
ATOM 689 N N . GLY A 1 92 ? -6.625 12.159 11.993 1.00 86.81 92 GLY A N 1
ATOM 690 C CA . GLY A 1 92 ? -7.790 11.657 11.287 1.00 86.81 92 GLY A CA 1
ATOM 691 C C . GLY A 1 92 ? -9.075 11.825 12.089 1.00 86.81 92 GLY A C 1
ATOM 692 O O . GLY A 1 92 ? -9.076 12.007 13.312 1.00 86.81 92 GLY A O 1
ATOM 693 N N . SER A 1 93 ? -10.196 11.737 11.383 1.00 91.50 93 SER A N 1
ATOM 694 C CA . SER A 1 93 ? -11.534 11.736 11.969 1.00 91.50 93 SER A CA 1
ATOM 695 C C . SER A 1 93 ? -12.445 10.800 11.183 1.00 91.50 93 SER A C 1
ATOM 697 O O . SER A 1 93 ? -12.130 10.423 10.060 1.00 91.50 93 SER A O 1
ATOM 699 N N . MET A 1 94 ? -13.571 10.402 11.774 1.00 92.06 94 MET A N 1
ATOM 700 C CA . MET A 1 94 ? -14.565 9.616 11.047 1.00 92.06 94 MET A CA 1
ATOM 701 C C . MET A 1 94 ? -15.178 10.468 9.917 1.00 92.06 94 MET A C 1
ATOM 703 O O . MET A 1 94 ? -15.749 11.521 10.221 1.00 92.06 94 MET A O 1
ATOM 707 N N . PRO A 1 95 ? -15.110 10.035 8.647 1.00 93.12 95 PRO A N 1
ATOM 708 C CA . PRO A 1 95 ? -15.700 10.768 7.534 1.00 93.12 95 PRO A CA 1
ATOM 709 C C . PRO A 1 95 ? -17.232 10.770 7.613 1.00 93.12 95 PRO A C 1
ATOM 711 O O . PRO A 1 95 ? -17.864 9.782 7.991 1.00 93.12 95 PRO A O 1
ATOM 714 N N . SER A 1 96 ? -17.851 11.884 7.214 1.00 87.81 96 SER A N 1
ATOM 715 C CA . SER A 1 96 ? -19.304 11.980 7.053 1.00 87.81 96 SER A CA 1
ATOM 716 C C . SER A 1 96 ? -19.719 11.394 5.699 1.00 87.81 96 SER A C 1
ATOM 718 O O . SER A 1 96 ? -19.564 12.053 4.673 1.00 87.81 96 SER A O 1
ATOM 720 N N . GLY A 1 97 ? -20.239 10.167 5.665 1.00 87.75 97 GLY A N 1
ATOM 721 C CA . GLY A 1 97 ? -20.677 9.522 4.424 1.00 87.75 97 GLY A CA 1
ATOM 722 C C . GLY A 1 97 ? -21.244 8.127 4.663 1.00 87.75 97 GLY A C 1
ATOM 723 O O . GLY A 1 97 ? -21.064 7.561 5.738 1.00 87.75 97 GLY A O 1
ATOM 724 N N . SER A 1 98 ? -21.954 7.578 3.676 1.00 89.88 98 SER A N 1
ATOM 725 C CA . SER A 1 98 ? -22.470 6.209 3.739 1.00 89.88 98 SER A CA 1
ATOM 726 C C . SER A 1 98 ? -22.409 5.548 2.352 1.00 89.88 98 SER A C 1
ATOM 728 O O . SER A 1 98 ? -23.177 5.953 1.475 1.00 89.88 98 SER A O 1
ATOM 730 N N . PRO A 1 99 ? -21.521 4.557 2.140 1.00 93.31 99 PRO A N 1
ATOM 731 C CA . PRO A 1 99 ? -20.508 4.075 3.083 1.00 93.31 99 PRO A CA 1
ATOM 732 C C . PRO A 1 99 ? -19.428 5.141 3.383 1.00 93.31 99 PRO A C 1
ATOM 734 O O . PRO A 1 99 ? -19.164 6.012 2.552 1.00 93.31 99 PRO A O 1
ATOM 737 N N . PRO A 1 100 ? -18.813 5.117 4.577 1.00 95.81 100 PRO A N 1
ATOM 738 C CA . PRO A 1 100 ? -17.706 6.007 4.915 1.00 95.81 100 PRO A CA 1
ATOM 739 C C . PRO A 1 100 ? -16.473 5.732 4.042 1.00 95.81 100 PRO A C 1
ATOM 741 O O . PRO A 1 100 ? -16.116 4.575 3.802 1.00 95.81 100 PRO A O 1
ATOM 744 N N . VAL A 1 101 ? -15.809 6.809 3.605 1.00 97.00 101 VAL A N 1
ATOM 745 C CA . VAL A 1 101 ? -14.576 6.767 2.803 1.00 97.00 101 VAL A CA 1
ATOM 746 C C . VAL A 1 101 ? -13.468 7.506 3.536 1.00 97.00 101 VAL A C 1
ATOM 748 O O . VAL A 1 101 ? -13.557 8.718 3.718 1.00 97.00 101 VAL A O 1
ATOM 751 N N . PHE A 1 102 ? -12.439 6.779 3.955 1.00 96.25 102 PHE A N 1
ATOM 752 C CA . PHE A 1 102 ? -11.258 7.349 4.594 1.00 96.25 102 PHE A CA 1
ATOM 753 C C . PHE A 1 102 ? -10.208 7.705 3.540 1.00 96.25 102 PHE A C 1
ATOM 755 O O . PHE A 1 102 ? -9.690 6.827 2.852 1.00 96.25 102 PHE A O 1
ATOM 762 N N . LEU A 1 103 ? -9.886 8.981 3.405 1.00 95.19 103 LEU A N 1
ATOM 763 C CA . LEU A 1 103 ? -8.843 9.440 2.501 1.00 95.19 103 LEU A CA 1
ATOM 764 C C . LEU A 1 103 ? -7.469 9.295 3.170 1.00 95.19 103 LEU A C 1
ATOM 766 O O . LEU A 1 103 ? -7.319 8.723 4.255 1.00 95.19 103 LEU A O 1
ATOM 770 N N . THR A 1 104 ? -6.427 9.765 2.489 1.00 93.12 104 THR A N 1
ATOM 771 C CA . THR A 1 104 ? -5.056 9.627 3.000 1.00 93.12 104 THR A CA 1
ATOM 772 C C . THR A 1 104 ? -4.813 10.500 4.232 1.00 93.12 104 THR A C 1
ATOM 774 O O . THR A 1 104 ? -3.996 10.135 5.080 1.00 93.12 104 THR A O 1
ATOM 777 N N . GLU A 1 105 ? -5.589 11.584 4.387 1.00 91.00 105 GLU A N 1
ATOM 778 C CA . GLU A 1 105 ? -5.616 12.458 5.567 1.00 91.00 105 GLU A CA 1
ATOM 779 C C . GLU A 1 105 ? -5.842 11.693 6.866 1.00 91.00 105 GLU A C 1
ATOM 781 O O . GLU A 1 105 ? -5.182 11.979 7.866 1.00 91.00 105 GLU A O 1
ATOM 786 N N . GLU A 1 106 ? -6.747 10.715 6.860 1.00 92.56 106 GLU A N 1
ATOM 787 C CA . GLU A 1 106 ? -7.120 9.982 8.063 1.00 92.56 106 GLU A CA 1
ATOM 788 C C . GLU A 1 106 ? -6.133 8.871 8.434 1.00 92.56 106 GLU A C 1
ATOM 790 O O . GLU A 1 106 ? -6.181 8.363 9.558 1.00 92.56 106 GLU A O 1
ATOM 795 N N . ILE A 1 107 ? -5.252 8.484 7.504 1.00 91.69 107 ILE A N 1
ATOM 796 C CA . ILE A 1 107 ? -4.365 7.322 7.616 1.00 91.69 107 ILE A CA 1
ATOM 797 C C . ILE A 1 107 ? -5.130 6.112 8.178 1.00 91.69 107 ILE A C 1
ATOM 799 O O . ILE A 1 107 ? -4.827 5.570 9.248 1.00 91.69 107 ILE A O 1
ATOM 803 N N . ALA A 1 108 ? -6.197 5.730 7.483 1.00 93.88 108 ALA A N 1
ATOM 804 C CA . ALA A 1 108 ? -7.045 4.636 7.913 1.00 93.88 108 ALA A CA 1
ATOM 805 C C . ALA A 1 108 ? -6.595 3.309 7.320 1.00 93.88 108 ALA A C 1
ATOM 807 O O . ALA A 1 108 ? -6.208 3.209 6.159 1.00 93.88 108 ALA A O 1
ATOM 808 N N . VAL A 1 109 ? -6.715 2.265 8.124 1.00 93.06 109 VAL A N 1
ATOM 809 C CA . VAL A 1 109 ? -6.392 0.891 7.759 1.00 93.06 109 VAL A CA 1
ATOM 810 C C . VAL A 1 109 ? -7.651 0.039 7.877 1.00 93.06 109 VAL A C 1
ATOM 812 O O . VAL A 1 109 ? -8.487 0.258 8.762 1.00 93.06 109 VAL A O 1
ATOM 815 N N . CYS A 1 110 ? -7.817 -0.934 6.981 1.00 91.94 110 CYS A N 1
ATOM 816 C CA . CYS A 1 110 ? -8.981 -1.820 6.998 1.00 91.94 110 CYS A CA 1
ATOM 817 C C . CYS A 1 110 ? -9.112 -2.500 8.379 1.00 91.94 110 CYS A C 1
ATOM 819 O O . CYS A 1 110 ? -8.131 -3.047 8.888 1.00 91.94 110 CYS A O 1
ATOM 821 N N . PRO A 1 111 ? -10.285 -2.461 9.043 1.00 92.19 111 PRO A N 1
ATOM 822 C CA . PRO A 1 111 ? -11.635 -2.236 8.511 1.00 92.19 111 PRO A CA 1
ATOM 823 C C . PRO A 1 111 ? -12.180 -0.800 8.632 1.00 92.19 111 PRO A C 1
ATOM 825 O O . PRO A 1 111 ? -13.392 -0.618 8.600 1.00 92.19 111 PRO A O 1
ATOM 828 N N . GLY A 1 112 ? -11.328 0.205 8.830 1.00 93.38 112 GLY A N 1
ATOM 829 C CA . GLY A 1 112 ? -11.732 1.579 9.171 1.00 93.38 112 GLY A CA 1
ATOM 830 C C . GLY A 1 112 ? -11.189 2.037 10.519 1.00 93.38 112 GLY A C 1
ATOM 831 O O . GLY A 1 112 ? -11.822 2.826 11.216 1.00 93.38 112 GLY A O 1
ATOM 832 N N . THR A 1 113 ? -10.037 1.498 10.914 1.00 94.19 113 THR A N 1
ATOM 833 C CA . THR A 1 113 ? -9.292 1.964 12.078 1.00 94.19 113 THR A CA 1
ATOM 834 C C . THR A 1 113 ? -8.370 3.093 11.619 1.00 94.19 113 THR A C 1
ATOM 836 O O . THR A 1 113 ? -7.508 2.853 10.783 1.00 94.19 113 THR A O 1
ATOM 839 N N . TYR A 1 114 ? -8.539 4.311 12.129 1.00 95.00 114 TYR A N 1
ATOM 840 C CA . TYR A 1 114 ? -7.787 5.486 11.672 1.00 95.00 114 TYR A CA 1
ATOM 841 C C . TYR A 1 114 ? -6.880 6.064 12.750 1.00 95.00 114 TYR A C 1
ATOM 843 O O . TYR A 1 114 ? -7.127 5.911 13.950 1.00 95.00 114 TYR A O 1
ATOM 851 N N . TRP A 1 115 ? -5.824 6.746 12.324 1.00 93.31 115 TRP A N 1
ATOM 852 C CA . TRP A 1 115 ? -4.883 7.391 13.226 1.00 93.31 115 TRP A CA 1
ATOM 853 C C . TRP A 1 115 ? -5.482 8.666 13.837 1.00 93.31 115 TRP A C 1
ATOM 855 O O . TRP A 1 115 ? -5.883 9.577 13.118 1.00 93.31 115 TRP A O 1
ATOM 865 N N . CYS A 1 116 ? -5.539 8.759 15.170 1.00 95.19 116 CYS A N 1
ATOM 866 C CA . CYS A 1 116 ? -6.228 9.859 15.861 1.00 95.19 116 CYS A CA 1
ATOM 867 C C . CYS A 1 116 ? -5.360 10.663 16.841 1.00 95.19 116 CYS A C 1
ATOM 869 O O . CYS A 1 116 ? -5.831 11.668 17.372 1.00 95.19 116 CYS A O 1
ATOM 871 N N . GLY A 1 117 ? -4.121 10.246 17.117 1.00 94.00 117 GLY A N 1
ATOM 872 C CA . GLY A 1 117 ? -3.227 10.967 18.032 1.00 94.00 117 GLY A CA 1
ATOM 873 C C . GLY A 1 117 ? -1.867 10.300 18.206 1.00 94.00 117 GLY A C 1
ATOM 874 O O . GLY A 1 117 ? -1.747 9.077 18.118 1.00 94.00 117 GLY A O 1
ATOM 875 N N . LYS A 1 118 ? -0.827 11.088 18.482 1.00 93.12 118 LYS A N 1
ATOM 876 C CA . LYS A 1 118 ? 0.452 10.572 19.005 1.00 93.12 118 LYS A CA 1
ATOM 877 C C . LYS A 1 118 ? 0.375 10.372 20.511 1.00 93.12 118 LYS A C 1
ATOM 879 O O . LYS A 1 118 ? -0.510 10.917 21.163 1.00 93.12 118 LYS A O 1
ATOM 884 N N . GLU A 1 119 ? 1.325 9.624 21.065 1.00 92.50 119 GLU A N 1
ATOM 885 C CA . GLU A 1 119 ? 1.546 9.535 22.512 1.00 92.50 119 GLU A CA 1
ATOM 886 C C . GLU A 1 119 ? 1.446 10.925 23.181 1.00 92.50 119 GLU A C 1
ATOM 888 O O . GLU A 1 119 ? 2.042 11.896 22.717 1.00 92.50 119 GLU A O 1
ATOM 893 N N . GLN A 1 120 ? 0.652 11.016 24.256 1.00 93.56 120 GLN A N 1
ATOM 894 C CA . GLN A 1 120 ? 0.291 12.233 25.005 1.00 93.56 120 GLN A CA 1
ATOM 895 C C . GLN A 1 120 ? -0.645 13.249 24.322 1.00 93.56 120 GLN A C 1
ATOM 897 O O . GLN A 1 120 ? -1.115 14.170 25.002 1.00 93.56 120 GLN A O 1
ATOM 902 N N . GLU A 1 121 ? -0.970 13.099 23.037 1.00 95.69 121 GLU A N 1
ATOM 903 C CA . GLU A 1 121 ? -1.947 13.953 22.348 1.00 95.69 121 GLU A CA 1
ATOM 904 C C . GLU A 1 121 ? -3.393 13.528 22.652 1.00 95.69 121 GLU A C 1
ATOM 906 O O . GLU A 1 121 ? -3.664 12.416 23.109 1.00 95.69 121 GLU A O 1
ATOM 911 N N . MET A 1 122 ? -4.347 14.429 22.410 1.00 96.31 122 MET A N 1
ATOM 912 C CA . MET A 1 122 ? -5.771 14.136 22.575 1.00 96.31 122 MET A CA 1
ATOM 913 C C . MET A 1 122 ? -6.323 13.492 21.295 1.00 96.31 122 MET A C 1
ATOM 915 O O . MET A 1 122 ? -6.307 14.113 20.238 1.00 96.31 122 MET A O 1
ATOM 919 N N . CYS A 1 123 ? -6.854 12.278 21.404 1.00 96.31 123 CYS A N 1
ATOM 920 C CA . CYS A 1 123 ? -7.565 11.557 20.352 1.00 96.31 123 CYS A CA 1
ATOM 921 C C . CYS A 1 123 ? -9.076 11.662 20.586 1.00 96.31 123 CYS A C 1
ATOM 923 O O . CYS A 1 123 ? -9.566 11.287 21.648 1.00 96.31 123 CYS A O 1
ATOM 925 N N . THR A 1 124 ? -9.840 12.146 19.607 1.00 96.19 124 THR A N 1
ATOM 926 C CA . THR A 1 124 ? -11.311 12.142 19.687 1.00 96.19 124 THR A CA 1
ATOM 927 C C . THR A 1 124 ? -11.849 10.903 18.985 1.00 96.19 124 THR A C 1
ATOM 929 O O . THR A 1 124 ? -11.733 10.779 17.767 1.00 96.19 124 THR A O 1
ATOM 932 N N . CYS A 1 125 ? -12.422 9.978 19.756 1.00 96.12 125 CYS A N 1
ATOM 933 C CA . CYS A 1 125 ? -12.903 8.696 19.255 1.00 96.12 125 CYS A CA 1
ATOM 934 C C . CYS A 1 125 ? -14.165 8.263 20.005 1.00 96.12 125 CYS A C 1
ATOM 936 O O . CYS A 1 125 ? -14.156 8.150 21.230 1.00 96.12 125 CYS A O 1
ATOM 938 N N . ASN A 1 126 ? -15.231 7.981 19.256 1.00 96.56 126 ASN A N 1
ATOM 939 C CA . ASN A 1 126 ? -16.401 7.267 19.757 1.00 96.56 126 ASN A CA 1
ATOM 940 C C . ASN A 1 126 ? -16.342 5.823 19.240 1.00 96.56 126 ASN A C 1
ATOM 942 O O . ASN A 1 126 ? -16.757 5.551 18.112 1.00 96.56 126 ASN A O 1
ATOM 946 N N . GLY A 1 127 ? -15.755 4.920 20.022 1.00 95.69 127 GLY A N 1
ATOM 947 C CA . GLY A 1 127 ? -15.424 3.561 19.603 1.00 95.69 127 GLY A CA 1
ATOM 948 C C . GLY A 1 127 ? -14.336 2.920 20.466 1.00 95.69 127 GLY A C 1
ATOM 949 O O . GLY A 1 127 ? -14.244 3.175 21.664 1.00 95.69 127 GLY A O 1
ATOM 950 N N . GLU A 1 128 ? -13.510 2.074 19.856 1.00 95.25 128 GLU A N 1
ATOM 951 C CA . GLU A 1 128 ? -12.357 1.432 20.500 1.00 95.25 128 GLU A CA 1
ATOM 952 C C . GLU A 1 128 ? -11.066 2.136 20.075 1.00 95.25 128 GLU A C 1
ATOM 954 O O . GLU A 1 128 ? -10.754 2.216 18.887 1.00 95.25 128 GLU A O 1
ATOM 959 N N . ILE A 1 129 ? -10.299 2.623 21.047 1.00 94.81 129 ILE A N 1
ATOM 960 C CA . ILE A 1 129 ? -8.959 3.166 20.848 1.00 94.81 129 ILE A CA 1
ATOM 961 C C . ILE A 1 129 ? -7.951 2.049 21.087 1.00 94.81 129 ILE A C 1
ATOM 963 O O . ILE A 1 129 ? -7.941 1.438 22.154 1.00 94.81 129 ILE A O 1
ATOM 967 N N . THR A 1 130 ? -7.082 1.817 20.109 1.00 93.62 130 THR A N 1
ATOM 968 C CA . THR A 1 130 ? -5.920 0.934 20.224 1.00 93.62 130 THR A CA 1
ATOM 969 C C . THR A 1 130 ? -4.653 1.777 20.319 1.00 93.62 130 THR A C 1
ATOM 971 O O . THR A 1 130 ? -4.396 2.613 19.454 1.00 93.62 130 THR A O 1
ATOM 974 N N . TYR A 1 131 ? -3.865 1.568 21.369 1.00 93.25 131 TYR A N 1
ATOM 975 C CA . TYR A 1 131 ? -2.558 2.185 21.561 1.00 93.25 131 TYR A CA 1
ATOM 976 C C . TYR A 1 131 ? -1.463 1.209 21.135 1.00 93.25 131 TYR A C 1
ATOM 978 O O . TYR A 1 131 ? -1.290 0.169 21.771 1.00 93.25 131 TYR A O 1
ATOM 986 N N . ALA A 1 132 ? -0.767 1.535 20.047 1.00 91.06 132 ALA A N 1
ATOM 987 C CA . ALA A 1 132 ? 0.186 0.654 19.379 1.00 91.06 132 ALA A CA 1
ATOM 988 C C . ALA A 1 132 ? 1.254 1.464 18.622 1.00 91.06 132 ALA A C 1
ATOM 990 O O . ALA A 1 132 ? 0.959 2.582 18.185 1.00 91.06 132 ALA A O 1
ATOM 991 N N . PRO A 1 133 ? 2.471 0.925 18.420 1.00 85.94 133 PRO A N 1
ATOM 992 C CA . PRO A 1 133 ? 3.465 1.550 17.544 1.00 85.94 133 PRO A CA 1
ATOM 993 C C . PRO A 1 133 ? 2.969 1.668 16.098 1.00 85.94 133 PRO A C 1
ATOM 995 O O . PRO A 1 133 ? 3.187 2.677 15.439 1.00 85.94 133 PRO A O 1
ATOM 998 N N . GLU A 1 134 ? 2.247 0.657 15.629 1.00 84.12 134 GLU A N 1
ATOM 999 C CA . GLU A 1 134 ? 1.859 0.489 14.237 1.00 84.12 134 GLU A CA 1
ATOM 1000 C C . GLU A 1 134 ? 0.652 -0.456 14.170 1.00 84.12 134 GLU A C 1
ATOM 1002 O O . GLU A 1 134 ? 0.546 -1.357 15.004 1.00 84.12 134 GLU A O 1
ATOM 1007 N N . LEU A 1 135 ? -0.247 -0.232 13.203 1.00 84.56 135 LEU A N 1
ATOM 1008 C CA . LEU A 1 135 ? -1.286 -1.198 12.816 1.00 84.56 135 LEU A CA 1
ATOM 1009 C C . LEU A 1 135 ? -1.171 -1.686 11.362 1.00 84.56 135 LEU A C 1
ATOM 1011 O O . LEU A 1 135 ? -1.947 -2.542 10.940 1.00 84.56 135 LEU A O 1
ATOM 1015 N N . PHE A 1 136 ? -0.272 -1.096 10.574 1.00 84.62 136 PHE A N 1
ATOM 1016 C CA . PHE A 1 136 ? -0.036 -1.439 9.178 1.00 84.62 136 PHE A CA 1
ATOM 1017 C C . PHE A 1 136 ? 1.374 -1.019 8.753 1.00 84.62 136 PHE A C 1
ATOM 1019 O O . PHE A 1 136 ? 1.729 0.156 8.898 1.00 84.62 136 PHE A O 1
ATOM 1026 N N . ASP A 1 137 ? 2.131 -1.961 8.196 1.00 83.31 137 ASP A N 1
ATOM 1027 C CA . ASP A 1 137 ? 3.516 -1.768 7.738 1.00 83.31 137 ASP A CA 1
ATOM 1028 C C . ASP A 1 137 ? 3.637 -1.466 6.231 1.00 83.31 137 ASP A C 1
ATOM 1030 O O . ASP A 1 137 ? 4.732 -1.225 5.721 1.00 83.31 137 ASP A O 1
ATOM 1034 N N . GLY A 1 138 ? 2.511 -1.461 5.510 1.00 81.81 138 GLY A N 1
ATOM 1035 C CA . GLY A 1 138 ? 2.459 -1.361 4.046 1.00 81.81 138 GLY A CA 1
ATOM 1036 C C . GLY A 1 138 ? 1.984 -2.641 3.367 1.00 81.81 138 GLY A C 1
ATOM 1037 O O . GLY A 1 138 ? 1.458 -2.591 2.256 1.00 81.81 138 GLY A O 1
ATOM 1038 N N . GLU A 1 139 ? 2.107 -3.775 4.048 1.00 81.06 139 GLU A N 1
ATOM 1039 C CA . GLU A 1 139 ? 1.770 -5.089 3.515 1.00 81.06 139 GLU A CA 1
ATOM 1040 C C . GLU A 1 139 ? 0.726 -5.780 4.394 1.00 81.06 139 GLU A C 1
ATOM 1042 O O . GLU A 1 139 ? -0.246 -6.335 3.888 1.00 81.06 139 GLU A O 1
ATOM 1047 N N . ILE A 1 140 ? 0.881 -5.733 5.710 1.00 77.38 140 ILE A N 1
ATOM 1048 C CA . ILE A 1 140 ? 0.125 -6.532 6.667 1.00 77.38 140 ILE A CA 1
ATOM 1049 C C . ILE A 1 140 ? -0.566 -5.613 7.666 1.00 77.38 140 ILE A C 1
ATOM 1051 O O . ILE A 1 140 ? 0.029 -4.682 8.204 1.00 77.38 140 ILE A O 1
ATOM 1055 N N . TYR A 1 141 ? -1.835 -5.902 7.966 1.00 74.69 141 TYR A N 1
ATOM 1056 C CA . TYR A 1 141 ? -2.480 -5.304 9.129 1.00 74.69 141 TYR A CA 1
ATOM 1057 C C . TYR A 1 141 ? -1.978 -5.996 10.398 1.00 74.69 141 TYR A C 1
ATOM 1059 O O . TYR A 1 141 ? -2.374 -7.118 10.736 1.00 74.69 141 TYR A O 1
ATOM 1067 N N . THR A 1 142 ? -1.092 -5.319 11.111 1.00 68.75 142 THR A N 1
ATOM 1068 C CA . THR A 1 142 ? -0.486 -5.801 12.340 1.00 68.75 142 THR A CA 1
ATOM 1069 C C . THR A 1 142 ? -1.381 -5.408 13.513 1.00 68.75 142 THR A C 1
ATOM 1071 O O . THR A 1 142 ? -1.306 -4.307 14.038 1.00 68.75 142 THR A O 1
ATOM 1074 N N . VAL A 1 143 ? -2.249 -6.312 13.989 1.00 64.50 143 VAL A N 1
ATOM 1075 C CA . VAL A 1 143 ? -2.697 -6.178 15.389 1.00 64.50 143 VAL A CA 1
ATOM 1076 C C . VAL A 1 143 ? -1.506 -6.610 16.229 1.00 64.50 143 VAL A C 1
ATOM 1078 O O . VAL A 1 143 ? -1.098 -7.774 16.109 1.00 64.50 143 VAL A O 1
ATOM 1081 N N . PRO A 1 144 ? -0.914 -5.724 17.045 1.00 62.00 144 PRO A N 1
ATOM 1082 C CA . PRO A 1 144 ? 0.124 -6.157 17.953 1.00 62.00 144 PRO A CA 1
ATOM 1083 C C . PRO A 1 144 ? -0.473 -7.237 18.854 1.00 62.00 144 PRO A C 1
ATOM 1085 O O . PRO A 1 144 ? -1.661 -7.191 19.185 1.00 62.00 144 PRO A O 1
ATOM 1088 N N . GLU A 1 145 ? 0.332 -8.230 19.224 1.00 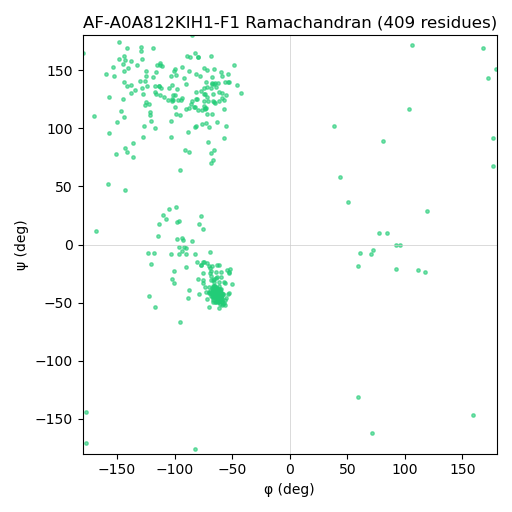66.19 145 GLU A N 1
ATOM 1089 C CA . GLU A 1 145 ? -0.073 -9.233 20.213 1.00 66.19 145 GLU A CA 1
ATOM 1090 C C . GLU A 1 145 ? -0.676 -8.539 21.444 1.00 66.19 145 GLU A C 1
ATOM 1092 O O . GLU A 1 145 ? -0.361 -7.381 21.713 1.00 66.19 145 GLU A O 1
ATOM 1097 N N . ALA A 1 146 ? -1.545 -9.215 22.201 1.00 60.81 146 ALA A N 1
ATOM 1098 C CA . ALA A 1 146 ? -2.222 -8.600 23.351 1.00 60.81 146 ALA A CA 1
ATOM 1099 C C . ALA A 1 146 ? -1.247 -7.971 24.373 1.00 60.81 146 ALA A C 1
ATOM 1101 O O . ALA A 1 146 ? -1.625 -7.073 25.116 1.00 60.81 146 ALA A O 1
ATOM 1102 N N . GLU A 1 147 ? 0.015 -8.404 24.375 1.00 60.91 147 GLU A N 1
ATOM 1103 C CA . GLU A 1 147 ? 1.102 -7.851 25.190 1.00 60.91 147 GLU A CA 1
ATOM 1104 C C . GLU A 1 147 ? 1.677 -6.522 24.653 1.00 60.91 147 GLU A C 1
ATOM 1106 O O . GLU A 1 147 ? 2.335 -5.790 25.385 1.00 60.91 147 GLU A O 1
ATOM 1111 N N . ARG A 1 148 ? 1.420 -6.187 23.384 1.00 68.62 148 ARG A N 1
ATOM 1112 C CA . ARG A 1 148 ? 1.970 -5.034 22.646 1.00 68.62 148 ARG A CA 1
ATOM 1113 C C . ARG A 1 148 ? 0.923 -3.989 22.251 1.00 68.62 148 ARG A C 1
ATOM 1115 O O . ARG A 1 148 ? 1.236 -3.060 21.503 1.00 68.62 148 ARG A O 1
ATOM 1122 N N . ALA A 1 149 ? -0.316 -4.121 22.716 1.00 81.25 149 ALA A N 1
ATOM 1123 C CA . ALA A 1 149 ? -1.358 -3.132 22.471 1.00 81.25 149 ALA A CA 1
ATOM 1124 C C . ALA A 1 149 ? -2.290 -2.975 23.669 1.00 81.25 149 ALA A C 1
ATOM 1126 O O . ALA A 1 149 ? -2.740 -3.955 24.257 1.00 81.25 149 ALA A O 1
ATOM 1127 N N . TYR A 1 150 ? -2.664 -1.731 23.962 1.00 87.88 150 TYR A N 1
ATOM 1128 C CA . TYR A 1 150 ? -3.729 -1.434 24.919 1.00 87.88 150 TYR A CA 1
ATOM 1129 C C . TYR A 1 150 ? -4.994 -1.016 24.189 1.00 87.88 150 TYR A C 1
ATOM 1131 O O . TYR A 1 150 ? -4.946 -0.189 23.279 1.00 87.88 150 TYR A O 1
ATOM 1139 N N . LYS A 1 151 ? -6.134 -1.567 24.608 1.00 90.94 151 LYS A N 1
ATOM 1140 C CA . LYS A 1 151 ? -7.449 -1.249 24.050 1.00 90.94 151 LYS A CA 1
ATOM 1141 C C . LYS A 1 151 ? -8.330 -0.592 25.099 1.00 90.94 151 LYS A C 1
ATOM 1143 O O . LYS A 1 151 ? -8.478 -1.115 26.201 1.00 90.94 151 LYS A O 1
ATOM 1148 N N . VAL A 1 152 ? -8.931 0.540 24.749 1.00 92.88 152 VAL A N 1
ATOM 1149 C CA . VAL A 1 152 ? -9.859 1.276 25.616 1.00 92.88 152 VAL A CA 1
ATOM 1150 C C . VAL A 1 152 ? -11.084 1.681 24.808 1.00 92.88 152 VAL A C 1
ATOM 1152 O O . VAL A 1 152 ? -10.961 2.219 23.713 1.00 92.88 152 VAL A O 1
ATOM 1155 N N . VAL A 1 153 ? -12.277 1.449 25.351 1.00 94.62 153 VAL A N 1
ATOM 1156 C CA . VAL A 1 153 ? -13.518 1.976 24.772 1.00 94.62 153 VAL A CA 1
ATOM 1157 C C . VAL A 1 153 ? -13.685 3.427 25.216 1.00 94.62 153 VAL A C 1
ATOM 1159 O O . VAL A 1 153 ? -13.674 3.709 26.413 1.00 94.62 153 VAL A O 1
ATOM 1162 N N . SER A 1 154 ? -13.844 4.337 24.258 1.00 94.94 154 SER A N 1
ATOM 1163 C CA . SER A 1 154 ? -14.046 5.770 24.487 1.00 94.94 154 SER A CA 1
ATOM 1164 C C . SER A 1 154 ? -15.327 6.240 23.802 1.00 94.94 154 SER A C 1
ATOM 1166 O O . SER A 1 154 ? -15.677 5.765 22.725 1.00 94.94 154 SER A O 1
ATOM 1168 N N . ASN A 1 155 ? -16.023 7.195 24.415 1.00 95.62 155 ASN A N 1
ATOM 1169 C CA . ASN A 1 155 ? -17.196 7.875 23.858 1.00 95.62 155 ASN A CA 1
ATOM 1170 C C . ASN A 1 155 ? -16.926 9.369 23.580 1.00 95.62 155 ASN A C 1
ATOM 1172 O O . ASN A 1 155 ? -17.863 10.156 23.453 1.00 95.62 155 ASN A O 1
ATOM 1176 N N . GLY A 1 156 ? -15.654 9.771 23.510 1.00 94.56 156 GLY A N 1
ATOM 1177 C CA . GLY A 1 156 ? -15.254 11.169 23.389 1.00 94.56 156 GLY A CA 1
ATOM 1178 C C . GLY A 1 156 ? -13.744 11.361 23.261 1.00 94.56 156 GLY A C 1
ATOM 1179 O O . GLY A 1 156 ? -13.047 10.579 22.609 1.00 94.56 156 GLY A O 1
ATOM 1180 N N . THR A 1 157 ? -13.235 12.441 23.850 1.00 95.94 157 THR A N 1
ATOM 1181 C CA . THR A 1 157 ? -11.809 12.775 23.797 1.00 95.94 157 THR A CA 1
ATOM 1182 C C . THR A 1 157 ? -11.019 11.977 24.833 1.00 95.94 157 THR A C 1
ATOM 1184 O O . THR A 1 157 ? -11.359 11.949 26.012 1.00 95.94 157 THR A O 1
ATOM 1187 N N . TRP A 1 158 ? -9.929 11.368 24.383 1.00 95.81 158 TRP A N 1
ATOM 1188 C CA . TRP A 1 158 ? -9.053 10.483 25.133 1.00 95.81 158 TRP A CA 1
ATOM 1189 C C . TRP A 1 158 ? -7.609 10.974 25.062 1.00 95.81 158 TRP A C 1
ATOM 1191 O O . TRP A 1 158 ? -7.169 11.401 23.996 1.00 95.81 158 TRP A O 1
ATOM 1201 N N . ARG A 1 159 ? -6.838 10.893 26.151 1.00 97.00 159 ARG A N 1
ATOM 1202 C CA . ARG A 1 159 ? -5.398 11.186 26.094 1.00 97.00 159 ARG A CA 1
ATOM 1203 C C . ARG A 1 159 ? -4.643 9.934 25.656 1.00 97.00 159 ARG A C 1
ATOM 1205 O O . ARG A 1 159 ? -4.752 8.876 26.263 1.00 97.00 159 ARG A O 1
ATOM 1212 N N . CYS A 1 160 ? -3.872 10.040 24.585 1.00 95.56 160 CYS A N 1
ATOM 1213 C CA . CYS A 1 160 ? -3.157 8.895 24.056 1.00 95.56 160 CYS A CA 1
ATOM 1214 C C . CYS A 1 160 ? -2.042 8.430 25.003 1.00 95.56 160 CYS A C 1
ATOM 1216 O O . CYS A 1 160 ? -1.265 9.247 25.497 1.00 95.56 160 CYS A O 1
ATOM 1218 N N . GLY A 1 161 ? -1.948 7.118 25.234 1.00 94.31 161 GLY A N 1
ATOM 1219 C CA . GLY A 1 161 ? -0.983 6.529 26.167 1.00 94.31 161 GLY A CA 1
ATOM 1220 C C . GLY A 1 161 ? -1.436 6.499 27.632 1.00 94.31 161 GLY A C 1
ATOM 1221 O O . GLY A 1 161 ? -0.619 6.189 28.499 1.00 94.31 161 GLY A O 1
ATOM 1222 N N . THR A 1 162 ? -2.706 6.808 27.922 1.00 95.19 162 THR A N 1
ATOM 1223 C CA . THR A 1 162 ? -3.287 6.676 29.268 1.00 95.19 162 THR A CA 1
ATOM 1224 C C . THR A 1 162 ? -4.360 5.592 29.348 1.00 95.19 162 THR A C 1
ATOM 1226 O O . THR A 1 162 ? -4.990 5.267 28.341 1.00 95.19 162 THR A O 1
ATOM 1229 N N . ASP A 1 163 ? -4.585 5.073 30.555 1.00 93.25 163 ASP A N 1
ATOM 1230 C CA . ASP A 1 163 ? -5.643 4.138 30.937 1.00 93.25 163 ASP A CA 1
ATOM 1231 C C . ASP A 1 163 ? -6.972 4.841 31.278 1.00 93.25 163 ASP A C 1
ATOM 1233 O O . ASP A 1 163 ? -7.052 6.068 31.249 1.00 93.25 163 ASP A O 1
ATOM 1237 N N . GLN A 1 164 ? -8.008 4.066 31.640 1.00 92.00 164 GLN A N 1
ATOM 1238 C CA . GLN A 1 164 ? -9.354 4.550 32.016 1.00 92.00 164 GLN A CA 1
ATOM 1239 C C . GLN A 1 164 ? -9.370 5.633 33.111 1.00 92.00 164 GLN A C 1
ATOM 1241 O O . GLN A 1 164 ? -10.316 6.416 33.179 1.00 92.00 164 GLN A O 1
ATOM 1246 N N . SER A 1 165 ? -8.335 5.697 33.951 1.00 94.12 165 SER A N 1
ATOM 1247 C CA . SER A 1 165 ? -8.192 6.686 35.025 1.00 94.12 165 SER A CA 1
ATOM 1248 C C . SER A 1 165 ? -7.433 7.950 34.598 1.00 94.12 165 SER A C 1
ATOM 1250 O O . SER A 1 165 ? -7.284 8.883 35.389 1.00 94.12 165 SER A O 1
ATOM 1252 N N . GLY A 1 166 ? -6.958 7.997 33.351 1.00 93.12 166 GLY A N 1
ATOM 1253 C CA . GLY A 1 166 ? -6.119 9.069 32.823 1.00 93.12 166 GLY A CA 1
ATOM 1254 C C . GLY A 1 166 ? -4.657 8.974 33.264 1.00 93.12 166 GLY A C 1
ATOM 1255 O O . GLY A 1 166 ? -3.903 9.922 33.041 1.00 93.12 166 GLY A O 1
ATOM 1256 N N . GLN A 1 167 ? -4.246 7.863 33.881 1.00 95.44 167 GLN A N 1
ATOM 1257 C CA . GLN A 1 167 ? -2.851 7.609 34.234 1.00 95.44 167 GLN A CA 1
ATOM 1258 C C . GLN A 1 167 ? -2.126 6.937 33.065 1.00 95.44 167 GLN A C 1
ATOM 1260 O O . GLN A 1 167 ? -2.759 6.206 32.305 1.00 95.44 167 GLN A O 1
ATOM 1265 N N . PRO A 1 168 ? -0.814 7.160 32.876 1.00 93.38 168 PRO A N 1
ATOM 1266 C CA . PRO A 1 168 ? -0.040 6.420 31.883 1.00 93.38 168 PRO A CA 1
ATOM 1267 C C . PRO A 1 168 ? -0.178 4.905 32.074 1.00 93.38 168 PRO A C 1
ATOM 1269 O O . PRO A 1 168 ? -0.286 4.434 33.207 1.00 93.38 168 PRO A O 1
ATOM 1272 N N . PHE A 1 169 ? -0.145 4.136 30.983 1.00 90.50 169 PHE A N 1
ATOM 1273 C CA . PHE A 1 169 ? -0.138 2.674 31.089 1.00 90.50 169 PHE A CA 1
ATOM 1274 C C . PHE A 1 169 ? 1.034 2.188 31.955 1.00 90.50 169 PHE A C 1
ATOM 1276 O O . PHE A 1 169 ? 2.146 2.706 31.865 1.00 90.50 169 PHE A O 1
ATOM 1283 N N . ALA A 1 170 ? 0.780 1.178 32.792 1.00 90.56 170 ALA A N 1
ATOM 1284 C CA . ALA A 1 170 ? 1.772 0.662 33.736 1.00 90.56 170 ALA A CA 1
ATOM 1285 C C . ALA A 1 170 ? 3.007 0.056 33.047 1.00 90.56 170 ALA A C 1
ATOM 1287 O O . ALA A 1 170 ? 4.092 0.044 33.625 1.00 90.56 170 ALA A O 1
ATOM 1288 N N . VAL A 1 171 ? 2.836 -0.452 31.824 1.00 89.12 171 VAL A N 1
ATOM 1289 C CA . VAL A 1 171 ? 3.902 -1.025 31.005 1.00 89.12 171 VAL A CA 1
ATOM 1290 C C . VAL A 1 171 ? 3.856 -0.365 29.632 1.00 89.12 171 VAL A C 1
ATOM 1292 O O . VAL A 1 171 ? 2.790 -0.175 29.049 1.00 89.12 171 VAL A O 1
ATOM 1295 N N . ASP A 1 172 ? 5.025 0.017 29.128 1.00 86.38 172 ASP A N 1
ATOM 1296 C CA . ASP A 1 172 ? 5.172 0.483 27.756 1.00 86.38 172 ASP A CA 1
ATOM 1297 C C . ASP A 1 172 ? 5.085 -0.733 26.811 1.00 86.38 172 ASP A C 1
ATOM 1299 O O . ASP A 1 172 ? 5.928 -1.628 26.926 1.00 86.38 172 ASP A O 1
ATOM 1303 N N . PRO A 1 173 ? 4.101 -0.793 25.890 1.00 82.19 173 PRO A N 1
ATOM 1304 C CA . PRO A 1 173 ? 3.922 -1.954 25.020 1.00 82.19 173 PRO A CA 1
ATOM 1305 C C . PRO A 1 173 ? 5.027 -2.097 23.961 1.00 82.19 173 PRO A C 1
ATOM 1307 O O . PRO A 1 173 ? 5.181 -3.165 23.370 1.00 82.19 173 PRO A O 1
ATOM 1310 N N . ALA A 1 174 ? 5.777 -1.026 23.687 1.00 86.62 174 ALA A N 1
ATOM 1311 C CA . ALA A 1 174 ? 6.862 -1.017 22.715 1.00 86.62 174 ALA A CA 1
ATOM 1312 C C . ALA A 1 174 ? 7.927 0.016 23.130 1.00 86.62 174 ALA A C 1
ATOM 1314 O O . ALA A 1 174 ? 7.988 1.111 22.556 1.00 86.62 174 ALA A O 1
ATOM 1315 N N . PRO A 1 175 ? 8.783 -0.316 24.120 1.00 85.00 175 PRO A N 1
ATOM 1316 C CA . PRO A 1 175 ? 9.867 0.562 24.540 1.00 85.00 175 PRO A CA 1
ATOM 1317 C C . PRO A 1 175 ? 10.730 0.949 23.338 1.00 85.00 175 PRO A C 1
ATOM 1319 O O . PRO A 1 175 ? 11.018 0.107 22.491 1.00 85.00 175 PRO A O 1
ATOM 1322 N N . TRP A 1 176 ? 11.163 2.210 23.276 1.00 85.69 176 TRP A N 1
ATOM 1323 C CA . TRP A 1 176 ? 11.998 2.774 22.195 1.00 85.69 176 TRP A CA 1
ATOM 1324 C C . TRP A 1 176 ? 11.305 3.005 20.849 1.00 85.69 176 TRP A C 1
ATOM 1326 O O . TRP A 1 176 ? 11.911 3.608 19.962 1.00 85.69 176 TRP A O 1
ATOM 1336 N N . HIS A 1 177 ? 10.044 2.604 20.701 1.00 85.88 177 HIS A N 1
ATOM 1337 C CA . HIS A 1 177 ? 9.242 2.914 19.524 1.00 85.88 177 HIS A CA 1
ATOM 1338 C C . HIS A 1 177 ? 8.308 4.090 19.806 1.00 85.88 177 HIS A C 1
ATOM 1340 O O . HIS A 1 177 ? 7.890 4.319 20.940 1.00 85.88 177 HIS A O 1
ATOM 1346 N N . ILE A 1 178 ? 7.986 4.855 18.763 1.00 85.25 178 ILE A N 1
ATOM 1347 C CA . ILE A 1 178 ? 6.938 5.877 18.829 1.00 85.25 178 ILE A CA 1
ATOM 1348 C C . ILE A 1 178 ? 5.599 5.151 18.744 1.00 85.25 178 ILE A C 1
ATOM 1350 O O . ILE A 1 178 ? 5.427 4.303 17.873 1.00 85.25 178 ILE A O 1
ATOM 1354 N N . LYS A 1 179 ? 4.662 5.483 19.636 1.00 90.19 179 LYS A N 1
ATOM 1355 C CA . LYS A 1 179 ? 3.327 4.887 19.652 1.00 90.19 179 LYS A CA 1
ATOM 1356 C C . LYS A 1 179 ? 2.262 5.901 19.299 1.00 90.19 179 LYS A C 1
ATOM 1358 O O . LYS A 1 179 ? 2.398 7.114 19.496 1.00 90.19 179 LYS A O 1
ATOM 1363 N N . HIS A 1 180 ? 1.174 5.359 18.792 1.00 92.31 180 HIS A N 1
ATOM 1364 C CA . HIS A 1 180 ? 0.055 6.099 18.268 1.00 92.31 180 HIS A CA 1
ATOM 1365 C C . HIS A 1 180 ? -1.250 5.534 18.814 1.00 92.31 180 HIS A C 1
ATOM 1367 O O . HIS A 1 180 ? -1.346 4.364 19.189 1.00 92.31 180 HIS A O 1
ATOM 1373 N N . CYS A 1 181 ? -2.261 6.391 18.854 1.00 94.81 181 CYS A N 1
ATOM 1374 C CA . CYS A 1 181 ? -3.629 5.992 19.105 1.00 94.81 181 CYS A CA 1
ATOM 1375 C C . CYS A 1 181 ? -4.374 5.859 17.790 1.00 94.81 181 CYS A C 1
ATOM 1377 O O . CYS A 1 181 ? -4.331 6.740 16.927 1.00 94.81 181 CYS A O 1
ATOM 1379 N N . TRP A 1 182 ? -5.090 4.752 17.695 1.00 95.12 182 TRP A N 1
ATOM 1380 C CA . TRP A 1 182 ? -5.848 4.347 16.535 1.00 95.12 182 TRP A CA 1
ATOM 1381 C C . TRP A 1 182 ? -7.303 4.160 16.938 1.00 95.12 182 TRP A C 1
ATOM 1383 O O . TRP A 1 182 ? -7.599 3.362 17.825 1.00 95.12 182 TRP A O 1
ATOM 1393 N N . CYS A 1 183 ? -8.213 4.899 16.318 1.00 95.94 183 CYS A N 1
ATOM 1394 C CA . CYS A 1 183 ? -9.637 4.826 16.607 1.00 95.94 183 CYS A CA 1
ATOM 1395 C C . CYS A 1 183 ? -10.321 3.855 15.647 1.00 95.94 183 CYS A C 1
ATOM 1397 O O . CYS A 1 183 ? -10.257 4.037 14.436 1.00 95.94 183 CYS A O 1
ATOM 1399 N N . THR A 1 184 ? -11.017 2.854 16.184 1.00 95.50 184 THR A N 1
ATOM 1400 C CA . THR A 1 184 ? -12.005 2.059 15.444 1.00 95.50 184 THR A CA 1
ATOM 1401 C C . THR A 1 184 ? -13.398 2.532 15.853 1.00 95.50 184 THR A C 1
ATOM 1403 O O . THR A 1 184 ? -13.826 2.235 16.973 1.00 95.50 184 THR A O 1
ATOM 1406 N N . PRO A 1 185 ? -14.116 3.272 14.993 1.00 96.19 185 PRO A N 1
ATOM 1407 C CA . PRO A 1 185 ? -15.406 3.860 15.342 1.00 96.19 185 PRO A CA 1
ATOM 1408 C C . PRO A 1 185 ? -16.450 2.821 15.738 1.00 96.19 185 PRO A C 1
ATOM 1410 O O . PRO A 1 185 ? -16.484 1.713 15.200 1.00 96.19 185 PRO A O 1
ATOM 1413 N N . ALA A 1 186 ? -17.358 3.206 16.634 1.00 95.56 186 ALA A N 1
ATOM 1414 C CA . ALA A 1 186 ? -18.459 2.361 17.085 1.00 95.56 186 ALA A CA 1
ATOM 1415 C C . ALA A 1 186 ? -19.346 1.871 15.927 1.00 95.56 186 ALA A C 1
ATOM 1417 O O . ALA A 1 186 ? -19.846 0.750 15.979 1.00 95.56 186 ALA A O 1
ATOM 1418 N N . GLU A 1 187 ? -19.502 2.673 14.869 1.00 94.81 187 GLU A N 1
ATOM 1419 C CA . GLU A 1 187 ? -20.206 2.276 13.645 1.00 94.81 187 GLU A CA 1
ATOM 1420 C C . GLU A 1 187 ? -19.523 1.085 12.961 1.00 94.81 187 GLU A C 1
ATOM 1422 O O . GLU A 1 187 ? -20.171 0.073 12.694 1.00 94.81 187 GLU A O 1
ATOM 1427 N N . ILE A 1 188 ? -18.199 1.150 12.781 1.00 94.06 188 ILE A N 1
ATOM 1428 C CA . ILE A 1 188 ? -17.405 0.055 12.211 1.00 94.06 188 ILE A CA 1
ATOM 1429 C C . ILE A 1 188 ? -17.474 -1.182 13.109 1.00 94.06 188 ILE A C 1
ATOM 1431 O O . ILE A 1 188 ? -17.718 -2.284 12.625 1.00 94.06 188 ILE A O 1
ATOM 1435 N N . LEU A 1 189 ? -17.340 -1.018 14.428 1.00 93.06 189 LEU A N 1
ATOM 1436 C CA . LEU A 1 189 ? -17.499 -2.124 15.381 1.00 93.06 189 LEU A CA 1
ATOM 1437 C C . LEU A 1 189 ? -18.899 -2.755 15.300 1.00 93.06 189 LEU A C 1
ATOM 1439 O O . LEU A 1 189 ? -19.034 -3.976 15.387 1.00 93.06 189 LEU A O 1
ATOM 1443 N N . GLY A 1 190 ? -19.938 -1.941 15.097 1.00 93.94 190 GLY A N 1
ATOM 1444 C CA . GLY A 1 190 ? -21.313 -2.386 14.886 1.00 93.94 190 GLY A CA 1
ATOM 1445 C C . GLY A 1 190 ? -21.468 -3.222 13.617 1.00 93.94 190 GLY A C 1
ATOM 1446 O O . GLY A 1 190 ? -22.088 -4.287 13.666 1.00 93.94 190 GLY A O 1
ATOM 1447 N N . ILE A 1 191 ? -20.848 -2.794 12.513 1.00 91.94 191 ILE A N 1
ATOM 1448 C CA . ILE A 1 191 ? -20.776 -3.556 11.261 1.00 91.94 191 ILE A CA 1
ATOM 1449 C C . ILE A 1 191 ? -20.088 -4.906 11.499 1.00 91.94 191 ILE A C 1
ATOM 1451 O O . ILE A 1 191 ? -20.658 -5.952 11.192 1.00 91.94 191 ILE A O 1
ATOM 1455 N N . VAL A 1 192 ? -18.904 -4.910 12.117 1.00 90.19 192 VAL A N 1
ATOM 1456 C CA . VAL A 1 192 ? -18.152 -6.146 12.389 1.00 90.19 192 VAL A CA 1
ATOM 1457 C C . VAL A 1 192 ? -18.957 -7.115 13.256 1.00 90.19 192 VAL A C 1
ATOM 1459 O O . VAL A 1 192 ? -19.039 -8.308 12.958 1.00 90.19 192 VAL A O 1
ATOM 1462 N N . LYS A 1 193 ? -19.620 -6.605 14.298 1.00 90.62 193 LYS A N 1
ATOM 1463 C CA . LYS A 1 193 ? -20.464 -7.406 15.191 1.00 90.62 193 LYS A CA 1
ATOM 1464 C C . LYS A 1 193 ? -21.690 -7.982 14.476 1.00 90.62 193 LYS A C 1
ATOM 1466 O O . LYS A 1 193 ? -22.039 -9.136 14.716 1.00 90.62 193 LYS A O 1
ATOM 1471 N N . LYS A 1 194 ? -22.333 -7.204 13.598 1.00 90.19 194 LYS A N 1
ATOM 1472 C CA . LYS A 1 194 ? -23.522 -7.623 12.835 1.00 90.19 194 LYS A CA 1
ATOM 1473 C C . LYS A 1 194 ? -23.238 -8.821 11.924 1.00 90.19 194 LYS A C 1
ATOM 1475 O O . LYS A 1 194 ? -24.119 -9.650 11.734 1.00 90.19 194 LYS A O 1
ATOM 1480 N N . HIS A 1 195 ? -22.022 -8.931 11.396 1.00 85.19 195 HIS A N 1
ATOM 1481 C CA . HIS A 1 195 ? -21.617 -9.999 10.478 1.00 85.19 195 HIS A CA 1
ATOM 1482 C C . HIS A 1 195 ? -20.848 -11.140 11.174 1.00 85.19 195 HIS A C 1
ATOM 1484 O O . HIS A 1 195 ? -19.967 -11.757 10.583 1.00 85.19 195 HIS A O 1
ATOM 1490 N N . GLY A 1 196 ? -21.169 -11.432 12.439 1.00 74.88 196 GLY A N 1
ATOM 1491 C CA . GLY A 1 196 ? -20.675 -12.630 13.128 1.00 74.88 196 GLY A CA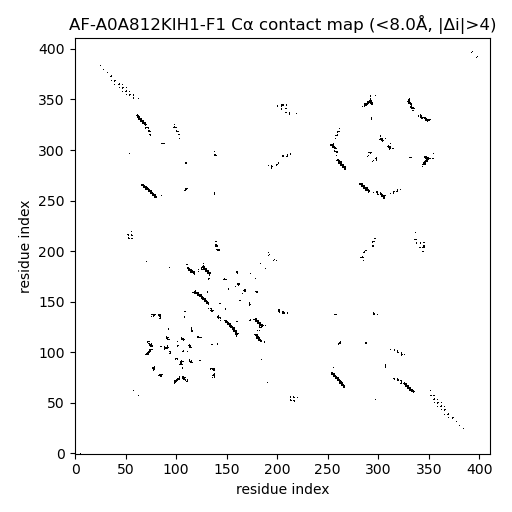 1
ATOM 1492 C C . GLY A 1 196 ? -19.428 -12.441 13.994 1.00 74.88 196 GLY A C 1
ATOM 1493 O O . GLY A 1 196 ? -19.023 -13.399 14.638 1.00 74.88 196 GLY A O 1
ATOM 1494 N N . GLY A 1 197 ? -18.864 -11.228 14.079 1.00 60.59 197 GLY A N 1
ATOM 1495 C CA . GLY A 1 197 ? -18.066 -10.706 15.202 1.00 60.59 197 GLY A CA 1
ATOM 1496 C C . GLY A 1 197 ? -16.771 -11.412 15.647 1.00 60.59 197 GLY A C 1
ATOM 1497 O O . GLY A 1 197 ? -15.988 -10.768 16.338 1.00 60.59 197 GLY A O 1
ATOM 1498 N N . GLN A 1 198 ? -16.510 -12.678 15.304 1.00 55.12 198 GLN A N 1
ATOM 1499 C CA . GLN A 1 198 ? -15.442 -13.459 15.946 1.00 55.12 198 GLN A CA 1
ATOM 1500 C C . GLN A 1 198 ? -14.071 -13.372 15.289 1.00 55.12 198 GLN A C 1
ATOM 1502 O O . GLN A 1 198 ? -13.080 -13.560 15.981 1.00 55.12 198 GLN A O 1
ATOM 1507 N N . SER A 1 199 ? -13.963 -12.967 14.032 1.00 51.94 199 SER A N 1
ATOM 1508 C CA . SER A 1 199 ? -12.701 -12.442 13.522 1.00 51.94 199 SER A CA 1
ATOM 1509 C C . SER A 1 199 ? -12.950 -11.851 12.158 1.00 51.94 199 SER A C 1
ATOM 1511 O O . SER A 1 199 ? -13.125 -12.564 11.174 1.00 51.94 199 SER A O 1
ATOM 1513 N N . LEU A 1 200 ? -12.860 -10.530 12.065 1.00 60.28 200 LEU A N 1
ATOM 1514 C CA . LEU A 1 200 ? -12.193 -9.995 10.890 1.00 60.28 200 LEU A CA 1
ATOM 1515 C C . LEU A 1 200 ? -10.814 -10.685 10.931 1.00 60.28 200 LEU A C 1
ATOM 1517 O O . LEU A 1 200 ? -10.030 -10.425 11.847 1.00 60.28 200 LEU A O 1
ATOM 1521 N N . HIS A 1 201 ? -10.620 -11.716 10.104 1.00 55.88 201 HIS A N 1
ATOM 1522 C CA . HIS A 1 201 ? -9.400 -12.521 10.048 1.00 55.88 201 HIS A CA 1
ATOM 1523 C C . HIS A 1 201 ? -8.309 -11.615 9.484 1.00 55.88 201 HIS A C 1
ATOM 1525 O O . HIS A 1 201 ? -8.061 -11.597 8.288 1.00 55.88 201 HIS A O 1
ATOM 1531 N N . LYS A 1 202 ? -7.760 -10.736 10.323 1.00 60.44 202 LYS A N 1
ATOM 1532 C CA . LYS A 1 202 ? -7.027 -9.572 9.820 1.00 60.44 202 LYS A CA 1
ATOM 1533 C C . LYS A 1 202 ? -5.558 -9.857 9.567 1.00 60.44 202 LYS A C 1
ATOM 1535 O O . LYS A 1 202 ? -5.032 -9.350 8.594 1.00 60.44 202 LYS A O 1
ATOM 1540 N N . LYS A 1 203 ? -4.912 -10.636 10.439 1.00 67.12 203 LYS A N 1
ATOM 1541 C CA . LYS A 1 203 ? -3.452 -10.777 10.438 1.00 67.12 203 LYS A CA 1
ATOM 1542 C C . LYS A 1 203 ? -2.991 -11.996 9.641 1.00 67.12 203 LYS A C 1
ATOM 1544 O O . LYS A 1 203 ? -2.464 -11.838 8.547 1.00 67.12 203 LYS A O 1
ATOM 1549 N N . GLU A 1 204 ? -3.309 -13.200 10.122 1.00 73.69 204 GLU A N 1
ATOM 1550 C CA . GLU A 1 204 ? -2.875 -14.461 9.491 1.00 73.69 204 GLU A CA 1
ATOM 1551 C C . GLU A 1 204 ? -3.302 -14.568 8.020 1.00 73.69 204 GLU A C 1
ATOM 1553 O O . GLU A 1 204 ? -2.590 -15.128 7.195 1.00 73.69 204 GLU A O 1
ATOM 1558 N N . CYS A 1 205 ? -4.458 -13.994 7.683 1.00 76.19 205 CYS A N 1
ATOM 1559 C CA . CYS A 1 205 ? -4.994 -14.016 6.330 1.00 76.19 205 CYS A CA 1
ATOM 1560 C C . CYS A 1 205 ? -4.197 -13.150 5.353 1.00 76.19 205 CYS A C 1
ATOM 1562 O O . CYS A 1 205 ? -3.778 -13.642 4.306 1.00 76.19 205 CYS A O 1
ATOM 1564 N N . SER A 1 206 ? -3.989 -11.867 5.677 1.00 75.31 206 SER A N 1
ATOM 1565 C CA . SER A 1 206 ? -3.198 -10.983 4.816 1.00 75.31 206 SER A CA 1
ATOM 1566 C C . SER A 1 206 ? -1.742 -11.431 4.767 1.00 75.31 206 SER A C 1
ATOM 1568 O O . SER A 1 206 ? -1.130 -11.368 3.709 1.00 75.31 206 SER A O 1
ATOM 1570 N N . GLU A 1 207 ? -1.203 -11.940 5.881 1.00 81.12 207 GLU A N 1
ATOM 1571 C CA . GLU A 1 207 ? 0.146 -12.511 5.944 1.00 81.12 207 GLU A CA 1
ATOM 1572 C C . GLU A 1 207 ? 0.292 -13.710 5.012 1.00 81.12 207 GLU A C 1
ATOM 1574 O O . GLU A 1 207 ? 1.196 -13.720 4.184 1.00 81.12 207 GLU A O 1
ATOM 1579 N N . ALA A 1 208 ? -0.617 -14.687 5.087 1.00 82.06 208 ALA A N 1
ATOM 1580 C CA . ALA A 1 208 ? -0.582 -15.859 4.217 1.00 82.06 208 ALA A CA 1
ATOM 1581 C C . ALA A 1 208 ? -0.747 -15.483 2.738 1.00 82.06 208 ALA A C 1
ATOM 1583 O O . ALA A 1 208 ? -0.052 -16.027 1.882 1.00 82.06 208 ALA A O 1
ATOM 1584 N N . ALA A 1 209 ? -1.639 -14.539 2.429 1.00 83.81 209 ALA A N 1
ATOM 1585 C CA . ALA A 1 209 ? -1.885 -14.102 1.060 1.00 83.81 209 ALA A CA 1
ATOM 1586 C C . ALA A 1 209 ? -0.703 -13.302 0.478 1.00 83.81 209 ALA A C 1
ATOM 1588 O O . ALA A 1 209 ? -0.304 -13.542 -0.660 1.00 83.81 209 ALA A O 1
ATOM 1589 N N . ASN A 1 210 ? -0.095 -12.403 1.259 1.00 85.31 210 ASN A N 1
ATOM 1590 C CA . ASN A 1 210 ? 1.132 -11.712 0.855 1.00 85.31 210 ASN A CA 1
ATOM 1591 C C . ASN A 1 210 ? 2.306 -12.684 0.731 1.00 85.31 210 ASN A C 1
ATOM 1593 O O . ASN A 1 210 ? 3.077 -12.585 -0.217 1.00 85.31 210 ASN A O 1
ATOM 1597 N N . PHE A 1 211 ? 2.429 -13.643 1.651 1.00 85.06 211 PHE A N 1
ATOM 1598 C CA . PHE A 1 211 ? 3.461 -14.672 1.588 1.00 85.06 211 PHE A CA 1
ATOM 1599 C C . PHE A 1 211 ? 3.334 -15.505 0.307 1.00 85.06 211 PHE A C 1
ATOM 1601 O O . PHE A 1 211 ? 4.339 -15.722 -0.364 1.00 85.06 211 PHE A O 1
ATOM 1608 N N . ASP A 1 212 ? 2.122 -15.927 -0.064 1.00 83.94 212 ASP A N 1
ATOM 1609 C CA . ASP A 1 212 ? 1.857 -16.644 -1.321 1.00 83.94 212 ASP A CA 1
ATOM 1610 C C . ASP A 1 212 ? 2.219 -15.787 -2.545 1.00 83.94 212 ASP A C 1
ATOM 1612 O O . ASP A 1 212 ? 2.855 -16.272 -3.476 1.00 83.94 212 ASP A O 1
ATOM 1616 N N . PHE A 1 213 ? 1.908 -14.487 -2.530 1.00 86.69 213 PHE A N 1
ATOM 1617 C CA . PHE A 1 213 ? 2.298 -13.574 -3.608 1.00 86.69 213 PHE A CA 1
ATOM 1618 C C . PHE A 1 213 ? 3.815 -13.417 -3.741 1.00 86.69 213 PHE A C 1
ATOM 1620 O O . PHE A 1 213 ? 4.369 -13.570 -4.834 1.00 86.69 213 PHE A O 1
ATOM 1627 N N . GLU A 1 214 ? 4.493 -13.146 -2.627 1.00 86.88 214 GLU A N 1
ATOM 1628 C CA . GLU A 1 214 ? 5.937 -12.932 -2.576 1.00 86.88 214 GLU A CA 1
ATOM 1629 C C . GLU A 1 214 ? 6.721 -14.196 -2.948 1.00 86.88 214 GLU A C 1
ATOM 1631 O O . GLU A 1 214 ? 7.723 -14.104 -3.662 1.00 86.88 214 GLU A O 1
ATOM 1636 N N . ASN A 1 215 ? 6.230 -15.373 -2.544 1.00 84.94 215 ASN A N 1
ATOM 1637 C CA . ASN A 1 215 ? 6.877 -16.667 -2.780 1.00 84.94 215 ASN A CA 1
ATOM 1638 C C . ASN A 1 215 ? 6.330 -17.443 -3.982 1.00 84.94 215 ASN A C 1
ATOM 1640 O O . ASN A 1 215 ? 6.794 -18.550 -4.245 1.00 84.94 215 ASN A O 1
ATOM 1644 N N . SER A 1 216 ? 5.415 -16.861 -4.754 1.00 79.31 216 SER A N 1
ATOM 1645 C CA . SER A 1 216 ? 4.753 -17.510 -5.895 1.00 79.31 216 SER A CA 1
ATOM 1646 C C . SER A 1 216 ? 5.707 -18.136 -6.930 1.00 79.31 216 SER A C 1
ATOM 1648 O O . SER A 1 216 ? 5.349 -19.085 -7.631 1.00 79.31 216 SER A O 1
ATOM 1650 N N . GLN A 1 217 ? 6.954 -17.658 -7.011 1.00 73.56 217 GLN A N 1
ATOM 1651 C CA . GLN A 1 217 ? 7.992 -18.257 -7.857 1.00 73.56 217 GLN A CA 1
ATOM 1652 C C . GLN A 1 217 ? 8.476 -19.626 -7.361 1.00 73.56 217 GLN A C 1
ATOM 1654 O O . GLN A 1 217 ? 8.771 -20.502 -8.176 1.00 73.56 217 GLN A O 1
ATOM 1659 N N . LEU A 1 218 ? 8.576 -19.820 -6.043 1.00 74.19 218 LEU A N 1
ATOM 1660 C CA . LEU A 1 218 ? 8.955 -21.106 -5.452 1.00 74.19 218 LEU A CA 1
ATOM 1661 C C . LEU A 1 218 ? 7.867 -22.145 -5.714 1.00 74.19 218 LEU A C 1
ATOM 1663 O O . LEU A 1 218 ? 8.174 -23.276 -6.087 1.00 74.19 218 LEU A O 1
ATOM 1667 N N . SER A 1 219 ? 6.610 -21.724 -5.612 1.00 64.94 219 SER A N 1
ATOM 1668 C CA . SER A 1 219 ? 5.428 -22.534 -5.896 1.00 64.94 219 SER A CA 1
ATOM 1669 C C . SER A 1 219 ? 5.402 -23.012 -7.349 1.00 64.94 219 SER A C 1
ATOM 1671 O O . SER A 1 219 ? 5.225 -24.197 -7.623 1.00 64.94 219 SER A O 1
ATOM 1673 N N . GLN A 1 220 ? 5.673 -22.114 -8.306 1.00 66.44 220 GLN A N 1
ATOM 1674 C CA . GLN A 1 220 ? 5.770 -22.493 -9.719 1.00 66.44 220 GLN A CA 1
ATOM 1675 C C . GLN A 1 220 ? 6.914 -23.472 -9.991 1.00 66.44 220 GLN A C 1
ATOM 1677 O O . GLN A 1 220 ? 6.732 -24.402 -10.774 1.00 66.44 220 GLN A O 1
ATOM 1682 N N . ARG A 1 221 ? 8.076 -23.296 -9.347 1.00 67.44 221 ARG A N 1
ATOM 1683 C CA . ARG A 1 221 ? 9.184 -24.253 -9.486 1.00 67.44 221 ARG A CA 1
ATOM 1684 C C . ARG A 1 221 ? 8.828 -25.624 -8.925 1.00 67.44 221 ARG A C 1
ATOM 1686 O O . ARG A 1 221 ? 9.185 -26.611 -9.551 1.00 67.44 221 ARG A O 1
ATOM 1693 N N . ARG A 1 222 ? 8.112 -25.701 -7.798 1.00 64.25 222 ARG A N 1
ATOM 1694 C CA . ARG A 1 222 ? 7.649 -26.982 -7.237 1.00 64.25 222 ARG A CA 1
ATOM 1695 C C . ARG A 1 222 ? 6.680 -27.693 -8.170 1.00 64.25 222 ARG A C 1
ATOM 1697 O O . ARG A 1 222 ? 6.920 -28.845 -8.494 1.00 64.25 222 ARG A O 1
ATOM 1704 N N . LEU A 1 223 ? 5.672 -26.985 -8.680 1.00 64.69 223 LEU A N 1
ATOM 1705 C CA . LEU A 1 223 ? 4.712 -27.560 -9.629 1.00 64.69 223 LEU A CA 1
ATOM 1706 C C . LEU A 1 223 ? 5.386 -28.041 -10.926 1.00 64.69 223 LEU A C 1
ATOM 1708 O O . LEU A 1 223 ? 4.991 -29.061 -11.475 1.00 64.69 223 LEU A O 1
ATOM 1712 N N . GLN A 1 224 ? 6.420 -27.339 -11.404 1.00 66.69 224 GLN A N 1
ATOM 1713 C CA . GLN A 1 224 ? 7.202 -27.778 -12.568 1.00 66.69 224 GLN A CA 1
ATOM 1714 C C . GLN A 1 224 ? 8.162 -28.934 -12.247 1.00 66.69 224 GLN A C 1
ATOM 1716 O O . GLN A 1 224 ? 8.434 -29.754 -13.118 1.00 66.69 224 GLN A O 1
ATOM 1721 N N . SER A 1 225 ? 8.672 -29.009 -11.015 1.00 64.69 225 SER A N 1
ATOM 1722 C CA . SER A 1 225 ? 9.568 -30.080 -10.563 1.00 64.69 225 SER A CA 1
ATOM 1723 C C . SER A 1 225 ? 8.822 -31.390 -10.299 1.00 64.69 225 SER A C 1
ATOM 1725 O O . SER A 1 225 ? 9.377 -32.455 -10.548 1.00 64.69 225 SER A O 1
ATOM 1727 N N . GLU A 1 226 ? 7.566 -31.328 -9.844 1.00 62.38 226 GLU A N 1
ATOM 1728 C CA . GLU A 1 226 ? 6.716 -32.509 -9.615 1.00 62.38 226 GLU A CA 1
ATOM 1729 C C . GLU A 1 226 ? 6.292 -33.209 -10.919 1.00 62.38 226 GLU A C 1
ATOM 1731 O O . GLU A 1 226 ? 5.975 -34.396 -10.901 1.00 62.38 226 GLU A O 1
ATOM 1736 N N . GLU A 1 227 ? 6.344 -32.519 -12.063 1.00 60.44 227 GLU A N 1
ATOM 1737 C CA . GLU A 1 227 ? 6.141 -33.130 -13.387 1.00 60.44 227 GLU A CA 1
ATOM 1738 C C . GLU A 1 227 ? 7.449 -33.645 -14.027 1.00 60.44 227 GLU A C 1
ATOM 1740 O O . GLU A 1 227 ? 7.409 -34.223 -15.115 1.00 60.44 227 GLU A O 1
ATOM 1745 N N . GLY A 1 228 ? 8.603 -33.439 -13.379 1.00 57.84 228 GLY A N 1
ATOM 1746 C CA . GLY A 1 228 ? 9.911 -33.526 -14.028 1.00 57.84 228 GLY A CA 1
ATOM 1747 C C . GLY A 1 228 ? 10.866 -34.606 -13.533 1.00 57.84 228 GLY A C 1
ATOM 1748 O O . GLY A 1 228 ? 11.381 -35.350 -14.363 1.00 57.84 228 GLY A O 1
ATOM 1749 N N . GLU A 1 229 ? 11.173 -34.687 -12.237 1.00 50.72 229 GLU A N 1
ATOM 1750 C CA . GLU A 1 229 ? 12.412 -35.361 -11.810 1.00 50.72 229 GLU A CA 1
ATOM 1751 C C . GLU A 1 229 ? 12.280 -36.094 -10.464 1.00 50.72 229 GLU A C 1
ATOM 1753 O O . GLU A 1 229 ? 12.099 -35.495 -9.404 1.00 50.72 229 GLU A O 1
ATOM 1758 N N . GLU A 1 230 ? 12.405 -37.425 -10.544 1.00 54.34 230 GLU A N 1
ATOM 1759 C CA . GLU A 1 230 ? 12.843 -38.305 -9.460 1.00 54.34 230 GLU A CA 1
ATOM 1760 C C . GLU A 1 230 ? 14.251 -37.899 -8.985 1.00 54.34 230 GLU A C 1
ATOM 1762 O O . GLU A 1 230 ? 15.169 -37.762 -9.790 1.00 54.34 230 GLU A O 1
ATOM 1767 N N . GLU A 1 231 ? 14.385 -37.758 -7.665 1.00 54.38 231 GLU A N 1
ATOM 1768 C CA . GLU A 1 231 ? 15.591 -37.932 -6.842 1.00 54.38 231 GLU A CA 1
ATOM 1769 C C . GLU A 1 231 ? 16.942 -37.450 -7.408 1.00 54.38 231 GLU A C 1
ATOM 1771 O O . GLU A 1 231 ? 17.668 -38.173 -8.098 1.00 54.38 231 GLU A O 1
ATOM 1776 N N . GLN A 1 232 ? 17.386 -36.287 -6.922 1.00 47.34 232 GLN A N 1
ATOM 1777 C CA . GLN A 1 232 ? 18.795 -36.120 -6.567 1.00 47.34 232 GLN A CA 1
ATOM 1778 C C . GLN A 1 232 ? 18.961 -35.107 -5.430 1.00 47.34 232 GLN A C 1
ATOM 1780 O O . GLN A 1 232 ? 18.805 -33.899 -5.602 1.00 47.34 232 GLN A O 1
ATOM 1785 N N . ASP A 1 233 ? 19.251 -35.656 -4.252 1.00 54.31 233 ASP A N 1
ATOM 1786 C CA . ASP A 1 233 ? 19.642 -34.947 -3.041 1.00 54.31 233 ASP A CA 1
ATOM 1787 C C . ASP A 1 233 ? 20.997 -34.254 -3.242 1.00 54.31 233 ASP A C 1
ATOM 1789 O O . ASP A 1 233 ? 21.995 -34.936 -3.467 1.00 54.31 233 ASP A O 1
ATOM 1793 N N . GLU A 1 234 ? 21.069 -32.930 -3.070 1.00 53.00 234 GLU A N 1
ATOM 1794 C CA . GLU A 1 234 ? 22.331 -32.273 -2.709 1.00 53.00 234 GLU A CA 1
ATOM 1795 C C . GLU A 1 234 ? 22.145 -31.181 -1.644 1.00 53.00 234 GLU A C 1
ATOM 1797 O O . GLU A 1 234 ? 21.280 -30.304 -1.712 1.00 53.00 234 GLU A O 1
ATOM 1802 N N . GLU A 1 235 ? 23.002 -31.300 -0.631 1.00 54.12 235 GLU A N 1
ATOM 1803 C CA . GLU A 1 235 ? 23.148 -30.490 0.571 1.00 54.12 235 GLU A CA 1
ATOM 1804 C C . GLU A 1 235 ? 23.755 -29.100 0.309 1.00 54.12 235 GLU A C 1
ATOM 1806 O O . GLU A 1 235 ? 24.693 -28.942 -0.467 1.00 54.12 235 GLU A O 1
ATOM 1811 N N . GLY A 1 236 ? 23.363 -28.138 1.153 1.00 46.44 236 GLY A N 1
ATOM 1812 C CA . GLY A 1 236 ? 24.341 -27.287 1.840 1.00 46.44 236 GLY A CA 1
ATOM 1813 C C . GLY A 1 236 ? 24.538 -25.861 1.316 1.00 46.44 236 GLY A C 1
ATOM 1814 O O . GLY A 1 236 ? 25.080 -25.632 0.239 1.00 46.44 236 GLY A O 1
ATOM 1815 N N . GLY A 1 237 ? 24.217 -24.874 2.161 1.00 41.38 237 GLY A N 1
ATOM 1816 C CA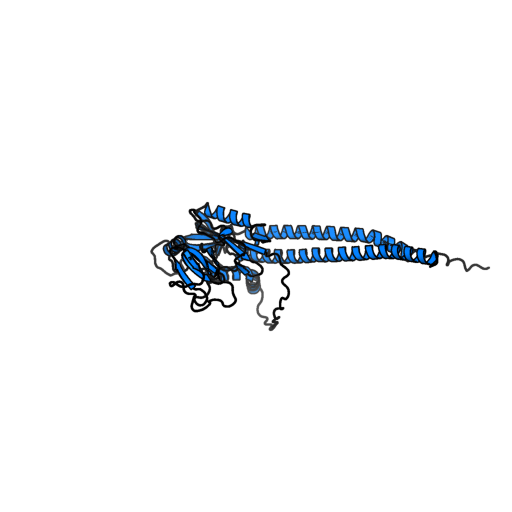 . GLY A 1 237 ? 24.632 -23.487 1.939 1.00 41.38 237 GLY A CA 1
ATOM 1817 C C . GLY A 1 237 ? 24.109 -22.483 2.967 1.00 41.38 237 GLY A C 1
ATOM 1818 O O . GLY A 1 237 ? 23.305 -21.623 2.623 1.00 41.38 237 GLY A O 1
ATOM 1819 N N . GLU A 1 238 ? 24.568 -22.566 4.221 1.00 46.81 238 GLU A N 1
ATOM 1820 C CA . GLU A 1 238 ? 24.407 -21.493 5.215 1.00 46.81 238 GLU A CA 1
ATOM 1821 C C . GLU A 1 238 ? 25.357 -20.322 4.903 1.00 46.81 238 GLU A C 1
ATOM 1823 O O . GLU A 1 238 ? 26.578 -20.463 4.958 1.00 46.81 238 GLU A O 1
ATOM 1828 N N . GLY A 1 239 ? 24.797 -19.145 4.616 1.00 38.78 239 GLY A N 1
ATOM 1829 C CA . GLY A 1 239 ? 25.540 -17.896 4.435 1.00 38.78 239 GLY A CA 1
ATOM 1830 C C . GLY A 1 239 ? 24.781 -16.714 5.031 1.00 38.78 239 GLY A C 1
ATOM 1831 O O . GLY A 1 239 ? 24.107 -15.982 4.315 1.00 38.78 239 GLY A O 1
ATOM 1832 N N . GLY A 1 240 ? 24.857 -16.550 6.354 1.00 39.84 240 GLY A N 1
ATOM 1833 C CA . GLY A 1 240 ? 24.276 -15.414 7.071 1.00 39.84 240 GLY A CA 1
ATOM 1834 C C . GLY A 1 240 ? 25.184 -14.183 7.019 1.00 39.84 240 GLY A C 1
ATOM 1835 O O . GLY A 1 240 ? 26.151 -14.094 7.775 1.00 39.84 240 GLY A O 1
ATOM 1836 N N . GLU A 1 241 ? 24.863 -13.225 6.151 1.00 38.75 241 GLU A N 1
ATOM 1837 C CA . GLU A 1 241 ? 25.470 -11.889 6.140 1.00 38.75 241 GLU A CA 1
ATOM 1838 C C . GLU A 1 241 ? 24.820 -10.990 7.206 1.00 38.75 241 GLU A C 1
ATOM 1840 O O . GLU A 1 241 ? 23.600 -10.830 7.268 1.00 38.75 241 GLU A O 1
ATOM 1845 N N . ALA A 1 242 ? 25.647 -10.418 8.084 1.00 40.72 242 ALA A N 1
ATOM 1846 C CA . ALA A 1 242 ? 25.213 -9.538 9.166 1.00 40.72 242 ALA A CA 1
ATOM 1847 C C . ALA A 1 242 ? 24.888 -8.117 8.654 1.00 40.72 242 ALA A C 1
ATOM 1849 O O . ALA A 1 242 ? 25.586 -7.613 7.772 1.00 40.72 242 ALA A O 1
ATOM 1850 N N . PRO A 1 243 ? 23.885 -7.424 9.230 1.00 49.16 243 PRO A N 1
ATOM 1851 C CA . PRO A 1 243 ? 23.430 -6.134 8.724 1.00 49.16 243 PRO A CA 1
ATOM 1852 C C . PRO A 1 243 ? 24.416 -4.998 9.034 1.00 49.16 243 PRO A C 1
ATOM 1854 O O . PRO A 1 243 ? 24.840 -4.778 10.173 1.00 49.16 243 PRO A O 1
ATOM 1857 N N . GLU A 1 244 ? 24.748 -4.253 7.983 1.00 40.50 244 GLU A N 1
ATOM 1858 C CA . GLU A 1 244 ? 25.635 -3.094 7.970 1.00 40.50 244 GLU A CA 1
ATOM 1859 C C . GLU A 1 244 ? 25.035 -1.916 8.770 1.00 40.50 244 GLU A C 1
ATOM 1861 O O . GLU A 1 244 ? 23.875 -1.532 8.603 1.00 40.50 244 GLU A O 1
ATOM 1866 N N . ARG A 1 245 ? 25.822 -1.336 9.688 1.00 43.06 245 ARG A N 1
ATOM 1867 C CA . ARG A 1 245 ? 25.397 -0.231 10.565 1.00 43.06 245 ARG A CA 1
ATOM 1868 C C . ARG A 1 245 ? 25.354 1.100 9.806 1.00 43.06 245 ARG A C 1
ATOM 1870 O O . ARG A 1 245 ? 26.390 1.642 9.433 1.00 43.06 245 ARG A O 1
ATOM 1877 N N . LEU A 1 246 ? 24.155 1.669 9.685 1.00 46.69 246 LEU A N 1
ATOM 1878 C CA . LEU A 1 246 ? 23.886 2.979 9.085 1.00 46.69 246 LEU A CA 1
ATOM 1879 C C . LEU A 1 246 ? 24.366 4.138 9.980 1.00 46.69 246 LEU A C 1
ATOM 1881 O O . LEU A 1 246 ? 23.781 4.415 11.028 1.00 46.69 246 LEU A O 1
ATOM 1885 N N . LEU A 1 247 ? 25.390 4.870 9.533 1.00 49.78 247 LEU A N 1
ATOM 1886 C CA . LEU A 1 247 ? 25.734 6.198 10.046 1.00 49.78 247 LEU A CA 1
ATOM 1887 C C . LEU A 1 247 ? 25.500 7.260 8.962 1.00 49.78 247 LEU A C 1
ATOM 1889 O O . LEU A 1 247 ? 25.896 7.095 7.814 1.00 49.78 247 LEU A O 1
ATOM 1893 N N . HIS A 1 248 ? 24.900 8.371 9.402 1.00 44.50 248 HIS A N 1
ATOM 1894 C CA . HIS A 1 248 ? 24.590 9.619 8.689 1.00 44.50 248 HIS A CA 1
ATOM 1895 C C . HIS A 1 248 ? 23.332 9.636 7.809 1.00 44.50 248 HIS A C 1
ATOM 1897 O O . HIS A 1 248 ? 23.358 9.466 6.592 1.00 44.50 248 HIS A O 1
ATOM 1903 N N . SER A 1 249 ? 22.221 10.011 8.458 1.00 43.91 249 SER A N 1
ATOM 1904 C CA . SER A 1 249 ? 20.989 10.473 7.824 1.00 43.91 249 SER A CA 1
ATOM 1905 C C . SER A 1 249 ? 21.218 11.810 7.104 1.00 43.91 249 SER A C 1
ATOM 1907 O O . SER A 1 249 ? 20.887 12.892 7.597 1.00 43.91 249 SER A O 1
ATOM 1909 N N . SER A 1 250 ? 21.760 11.737 5.890 1.00 56.62 250 SER A N 1
ATOM 1910 C CA . SER A 1 250 ? 21.315 12.638 4.827 1.00 56.62 250 SER A CA 1
ATOM 1911 C C . SER A 1 250 ? 19.784 12.657 4.856 1.00 56.62 250 SER A C 1
ATOM 1913 O O . SER A 1 250 ? 19.170 11.615 5.079 1.00 56.62 250 SER A O 1
ATOM 1915 N N . ARG A 1 251 ? 19.165 13.832 4.712 1.00 68.38 251 ARG A N 1
ATOM 1916 C CA . ARG A 1 251 ? 17.707 14.029 4.729 1.00 68.38 251 ARG A CA 1
ATOM 1917 C C . ARG A 1 251 ? 17.105 13.338 3.497 1.00 68.38 251 ARG A C 1
ATOM 1919 O O . ARG A 1 251 ? 16.771 13.991 2.511 1.00 68.38 251 ARG A O 1
ATOM 1926 N N . ARG A 1 252 ? 17.076 12.004 3.524 1.00 74.38 252 ARG A N 1
ATOM 1927 C CA . ARG A 1 252 ? 16.606 11.137 2.453 1.00 74.38 252 ARG A CA 1
ATOM 1928 C C . ARG A 1 252 ? 15.136 11.468 2.242 1.00 74.38 252 ARG A C 1
ATOM 1930 O O . ARG A 1 252 ? 14.386 11.635 3.207 1.00 74.38 252 ARG A O 1
ATOM 1937 N N . ARG A 1 253 ? 14.753 11.682 0.984 1.00 86.25 253 ARG A N 1
ATOM 1938 C CA . ARG A 1 253 ? 13.345 11.871 0.636 1.00 86.25 253 ARG A CA 1
ATOM 1939 C C . ARG A 1 253 ? 12.622 10.589 1.027 1.00 86.25 253 ARG A C 1
ATOM 1941 O O . ARG A 1 253 ? 13.043 9.519 0.604 1.00 86.25 253 ARG A O 1
ATOM 1948 N N . ARG A 1 254 ? 11.603 10.718 1.874 1.00 91.06 254 ARG A N 1
ATOM 1949 C CA . ARG A 1 254 ? 10.753 9.597 2.264 1.00 91.06 254 ARG A CA 1
ATOM 1950 C C . ARG A 1 254 ? 9.834 9.280 1.100 1.00 91.06 254 ARG A C 1
ATOM 1952 O O . ARG A 1 254 ? 9.193 10.193 0.574 1.00 91.06 254 ARG A O 1
ATOM 1959 N N . THR A 1 255 ? 9.791 8.013 0.723 1.00 92.75 255 THR A N 1
ATOM 1960 C CA . THR A 1 255 ? 8.870 7.516 -0.291 1.00 92.75 255 THR A CA 1
ATOM 1961 C C . THR A 1 255 ? 7.734 6.799 0.423 1.00 92.75 255 THR A C 1
ATOM 1963 O O . THR A 1 255 ? 7.968 5.904 1.238 1.00 92.75 255 THR A O 1
ATOM 1966 N N . TYR A 1 256 ? 6.507 7.212 0.136 1.00 94.88 256 TYR A N 1
ATOM 1967 C CA . TYR A 1 256 ? 5.295 6.613 0.674 1.00 94.88 256 TYR A CA 1
ATOM 1968 C C . TYR A 1 256 ? 4.661 5.684 -0.352 1.00 94.88 256 TYR A C 1
ATOM 1970 O O . TYR A 1 256 ? 4.787 5.889 -1.560 1.00 94.88 256 TYR A O 1
ATOM 1978 N N . SER A 1 257 ? 3.992 4.659 0.158 1.00 95.06 257 SER A N 1
ATOM 1979 C CA . SER A 1 257 ? 3.142 3.746 -0.594 1.00 95.06 257 SER A CA 1
ATOM 1980 C C . SER A 1 257 ? 1.711 3.877 -0.094 1.00 95.06 257 SER A C 1
ATOM 1982 O O . SER A 1 257 ? 1.476 3.955 1.117 1.00 95.06 257 SER A O 1
ATOM 1984 N N . TYR A 1 258 ? 0.768 3.913 -1.027 1.00 95.50 258 TYR A N 1
ATOM 1985 C CA . TYR A 1 258 ? -0.657 4.016 -0.734 1.00 95.50 258 TYR A CA 1
ATOM 1986 C C . TYR A 1 258 ? -1.349 2.737 -1.151 1.00 95.50 258 TYR A C 1
ATOM 1988 O O . TYR A 1 258 ? -1.081 2.192 -2.214 1.00 95.50 258 TYR A O 1
ATOM 1996 N N . THR A 1 259 ? -2.239 2.238 -0.307 1.00 96.19 259 THR A N 1
ATOM 1997 C CA . THR A 1 259 ? -2.968 1.004 -0.588 1.00 96.19 259 THR A CA 1
ATOM 1998 C C . THR A 1 259 ? -4.455 1.283 -0.454 1.00 96.19 259 THR A C 1
ATOM 2000 O O . THR A 1 259 ? -4.938 1.361 0.681 1.00 96.19 259 THR A O 1
ATOM 2003 N N . PRO A 1 260 ? -5.192 1.458 -1.565 1.00 97.00 260 PRO A N 1
ATOM 2004 C CA . PRO A 1 260 ? -6.639 1.541 -1.489 1.00 97.00 260 PRO A CA 1
ATOM 2005 C C . PRO A 1 260 ? -7.190 0.203 -0.981 1.00 97.00 260 PRO A C 1
ATOM 2007 O O . PRO A 1 260 ? -6.763 -0.875 -1.407 1.00 97.00 260 PRO A O 1
ATOM 2010 N N . TRP A 1 261 ? -8.132 0.269 -0.048 1.00 96.75 261 TRP A N 1
ATOM 2011 C CA . TRP A 1 261 ? -8.791 -0.887 0.551 1.00 96.75 261 TRP A CA 1
ATOM 2012 C C . TRP A 1 261 ? -10.296 -0.644 0.701 1.00 96.75 261 TRP A C 1
ATOM 2014 O O . TRP A 1 261 ? -10.766 0.493 0.760 1.00 96.75 261 TRP A O 1
ATOM 2024 N N . ALA A 1 262 ? -11.065 -1.723 0.802 1.00 96.81 262 ALA A N 1
ATOM 2025 C CA . ALA A 1 262 ? -12.473 -1.676 1.172 1.00 96.81 262 ALA A CA 1
ATOM 2026 C C . ALA A 1 262 ? -12.820 -2.794 2.152 1.00 96.81 262 ALA A C 1
ATOM 2028 O O . ALA A 1 262 ? -12.421 -3.939 1.969 1.00 96.81 262 ALA A O 1
ATOM 20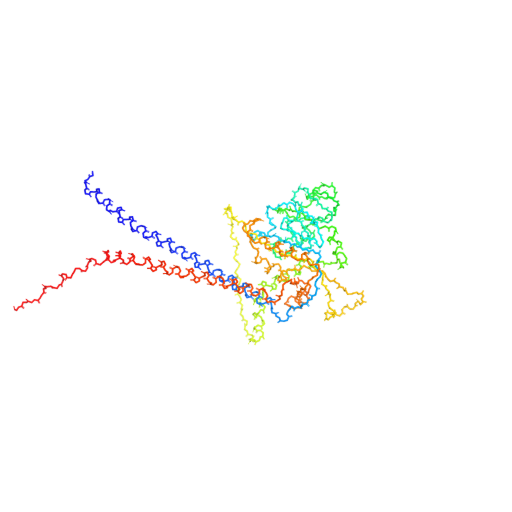29 N N . LEU A 1 263 ? -13.606 -2.487 3.180 1.00 95.38 263 LEU A N 1
ATOM 2030 C CA . LEU A 1 263 ? -14.277 -3.515 3.960 1.00 95.38 263 LEU A CA 1
ATOM 2031 C C . LEU A 1 263 ? -15.506 -3.970 3.179 1.00 95.38 263 LEU A C 1
ATOM 2033 O O . LEU A 1 263 ? -16.445 -3.194 2.986 1.00 95.38 263 LEU A O 1
ATOM 2037 N N . VAL A 1 264 ? -15.513 -5.232 2.767 1.00 94.94 264 VAL A N 1
ATOM 2038 C CA . VAL A 1 264 ? -16.618 -5.808 2.006 1.00 94.94 264 VAL A CA 1
ATOM 2039 C C . VAL A 1 264 ? -17.309 -6.916 2.774 1.00 94.94 264 VAL A C 1
ATOM 2041 O O . VAL A 1 264 ? -16.688 -7.665 3.530 1.00 94.94 264 VAL A O 1
ATOM 2044 N N . SER A 1 265 ? -18.610 -7.045 2.535 1.00 93.38 265 SER A N 1
ATOM 2045 C CA . SER A 1 265 ? -19.353 -8.247 2.859 1.00 93.38 265 SER A CA 1
ATOM 2046 C C . SER A 1 265 ? -19.530 -9.108 1.621 1.00 93.38 265 SER A C 1
ATOM 2048 O O . SER A 1 265 ? -20.007 -8.643 0.586 1.00 93.38 265 SER A O 1
ATOM 2050 N N . VAL A 1 266 ? -19.167 -10.376 1.748 1.00 91.38 266 VAL A N 1
ATOM 2051 C CA . VAL A 1 266 ? -19.212 -11.352 0.668 1.00 91.38 266 VAL A CA 1
ATOM 2052 C C . VAL A 1 266 ? -20.195 -12.454 1.046 1.00 91.38 266 VAL A C 1
ATOM 2054 O O . VAL A 1 266 ? -20.149 -13.006 2.150 1.00 91.38 266 VAL A O 1
ATOM 2057 N N . SER A 1 267 ? -21.094 -12.791 0.126 1.00 88.19 267 SER A N 1
ATOM 2058 C CA . SER A 1 267 ? -21.994 -13.931 0.296 1.00 88.19 267 SER A CA 1
ATOM 2059 C C . SER A 1 267 ? -21.190 -15.233 0.288 1.00 88.19 267 SER A C 1
ATOM 2061 O O . SER A 1 267 ? -20.474 -15.512 -0.677 1.00 88.19 267 SER A O 1
ATOM 2063 N N . LYS A 1 268 ? -21.301 -16.042 1.349 1.00 80.62 268 LYS A N 1
ATOM 2064 C CA . LYS A 1 268 ? -20.783 -17.413 1.342 1.00 80.62 268 LYS A CA 1
ATOM 2065 C C . LYS A 1 268 ? -21.631 -18.218 0.352 1.00 80.62 268 LYS A C 1
ATOM 2067 O O . LYS A 1 268 ? -22.826 -18.387 0.567 1.00 80.62 268 LYS A O 1
ATOM 2072 N N . ASN A 1 269 ? -21.037 -18.637 -0.763 1.00 69.69 269 ASN A N 1
ATOM 2073 C CA . ASN A 1 269 ? -21.726 -19.498 -1.724 1.00 69.69 269 ASN A CA 1
ATOM 2074 C C . ASN A 1 269 ? -21.818 -20.922 -1.157 1.00 69.69 269 ASN A C 1
ATOM 2076 O O . ASN A 1 269 ? -20.821 -21.442 -0.657 1.00 69.69 269 ASN A O 1
ATOM 2080 N N . GLU A 1 270 ? -22.998 -21.536 -1.269 1.00 60.06 270 GLU A N 1
ATOM 2081 C CA . GLU A 1 270 ? -23.323 -22.875 -0.743 1.00 60.06 270 GLU A CA 1
ATOM 2082 C C . GLU A 1 270 ? -22.424 -23.988 -1.319 1.00 60.06 270 GLU A C 1
ATOM 2084 O O . GLU A 1 270 ? -22.187 -24.990 -0.657 1.00 60.06 270 GLU A O 1
ATOM 2089 N N . ASP A 1 271 ? -21.822 -23.792 -2.499 1.00 60.53 271 ASP A N 1
ATOM 2090 C CA . ASP A 1 271 ? -20.932 -24.789 -3.126 1.00 60.53 271 ASP A CA 1
ATOM 2091 C C . ASP A 1 271 ? -19.588 -25.000 -2.398 1.00 60.53 271 ASP A C 1
ATOM 2093 O O . ASP A 1 271 ? -18.795 -25.845 -2.808 1.00 60.53 271 ASP A O 1
ATOM 2097 N N . LEU A 1 272 ? -19.284 -24.200 -1.372 1.00 58.34 272 LEU A N 1
ATOM 2098 C CA . LEU A 1 272 ? -18.047 -24.289 -0.582 1.00 58.34 272 LEU A CA 1
ATOM 2099 C C . LEU A 1 272 ? -18.301 -24.860 0.820 1.00 58.34 272 LEU A C 1
ATOM 2101 O O . LEU A 1 272 ? -17.529 -24.607 1.747 1.00 58.34 272 LEU A O 1
ATOM 2105 N N . ASP A 1 273 ? -19.401 -25.594 1.006 1.00 50.50 273 ASP A N 1
ATOM 2106 C CA . ASP A 1 273 ? -19.725 -26.224 2.284 1.00 50.50 273 ASP A CA 1
ATOM 2107 C C . ASP A 1 273 ? -18.784 -27.402 2.576 1.00 50.50 273 ASP A C 1
ATOM 2109 O O . ASP A 1 273 ? -19.051 -28.571 2.294 1.00 50.50 273 ASP A O 1
ATOM 2113 N N . PHE A 1 274 ? -17.659 -27.079 3.211 1.00 53.31 274 PHE A N 1
ATOM 2114 C CA . PHE A 1 274 ? -16.813 -28.019 3.936 1.00 53.31 274 PHE A CA 1
ATOM 2115 C C . PHE A 1 274 ? -17.541 -28.521 5.195 1.00 53.31 274 PHE A C 1
ATOM 2117 O O . PHE A 1 274 ? -17.198 -28.151 6.314 1.00 53.31 274 PHE A O 1
ATOM 2124 N N . GLY A 1 275 ? -18.588 -29.331 5.014 1.00 51.62 275 GLY A N 1
ATOM 2125 C CA . GLY A 1 275 ? -19.084 -30.342 5.960 1.00 51.62 275 GLY A CA 1
ATOM 2126 C C . GLY A 1 275 ? -19.571 -29.927 7.359 1.00 51.62 275 GLY A C 1
ATOM 2127 O O . GLY A 1 275 ? -20.116 -30.778 8.060 1.00 51.62 275 GLY A O 1
ATOM 2128 N N . TYR A 1 276 ? -19.430 -28.676 7.796 1.00 52.25 276 TYR A N 1
ATOM 2129 C CA . TYR A 1 276 ? -19.914 -28.225 9.103 1.00 52.25 276 TYR A CA 1
ATOM 2130 C C . TYR A 1 276 ? -21.339 -27.694 8.982 1.00 52.25 276 TYR A C 1
ATOM 2132 O O . TYR A 1 276 ? -21.589 -26.496 8.865 1.00 52.25 276 TYR A O 1
ATOM 2140 N N . GLY A 1 277 ? -22.274 -28.645 8.977 1.00 52.56 277 GLY A N 1
ATOM 2141 C CA . GLY A 1 277 ? -23.705 -28.395 8.968 1.00 52.56 277 GLY A CA 1
ATOM 2142 C C . GLY A 1 277 ? -24.168 -27.671 10.229 1.00 52.56 277 GLY A C 1
ATOM 2143 O O . GLY A 1 277 ? -24.326 -28.284 11.280 1.00 52.56 277 GLY A O 1
ATOM 2144 N N . ASP A 1 278 ? -24.459 -26.385 10.083 1.00 54.34 278 ASP A N 1
ATOM 2145 C CA . ASP A 1 278 ? -25.473 -25.705 10.884 1.00 54.34 278 ASP A CA 1
ATOM 2146 C C . ASP A 1 278 ? -26.307 -24.831 9.938 1.00 54.34 278 ASP A C 1
ATOM 2148 O O . ASP A 1 278 ? -25.979 -23.688 9.610 1.00 54.34 278 ASP A O 1
ATOM 2152 N N . GLY A 1 279 ? -27.338 -25.451 9.360 1.00 60.56 279 GLY A N 1
ATOM 2153 C CA . GLY A 1 279 ? -28.228 -24.824 8.392 1.00 60.56 279 GLY A CA 1
ATOM 2154 C C . GLY A 1 279 ? -29.098 -23.773 9.072 1.00 60.56 279 GLY A C 1
ATOM 2155 O O . GLY A 1 279 ? -30.091 -24.117 9.707 1.00 60.56 279 GLY A O 1
ATOM 2156 N N . GLY A 1 280 ? -28.748 -22.491 8.940 1.00 59.09 280 GLY A N 1
ATOM 2157 C CA . GLY A 1 280 ? -29.516 -21.463 9.648 1.00 59.09 280 GLY A CA 1
ATOM 2158 C C . GLY A 1 280 ? -29.294 -19.993 9.304 1.00 59.09 280 GLY A C 1
ATOM 2159 O O . GLY A 1 280 ? -29.765 -19.151 10.057 1.00 59.09 280 GLY A O 1
ATOM 2160 N N . SER A 1 281 ? -28.595 -19.639 8.224 1.00 60.78 281 SER A N 1
ATOM 2161 C CA . SER A 1 281 ? -28.637 -18.316 7.561 1.00 60.78 281 SER A CA 1
ATOM 2162 C C . SER A 1 281 ? -27.551 -18.265 6.498 1.00 60.78 281 SER A C 1
ATOM 2164 O O . SER A 1 281 ? -26.455 -18.767 6.735 1.00 60.78 281 SER A O 1
ATOM 2166 N N . ALA A 1 282 ? -27.818 -17.610 5.365 1.00 68.50 282 ALA A N 1
ATOM 2167 C CA . ALA A 1 282 ? -26.788 -17.231 4.402 1.00 68.50 282 ALA A CA 1
ATOM 2168 C C . ALA A 1 282 ? -25.739 -16.358 5.115 1.00 68.50 282 ALA A C 1
ATOM 2170 O O . ALA A 1 282 ? -25.909 -15.146 5.268 1.00 68.50 282 ALA A O 1
ATOM 2171 N N . SER A 1 283 ? -24.695 -16.995 5.644 1.00 77.25 283 SER A N 1
ATOM 2172 C CA . SER A 1 283 ? -23.688 -16.333 6.458 1.00 77.25 283 SER A CA 1
ATOM 2173 C C . SER A 1 283 ? -22.835 -15.472 5.537 1.00 77.25 283 SER A C 1
ATOM 2175 O O . SER A 1 283 ? -22.032 -15.945 4.739 1.00 77.25 283 SER A O 1
ATOM 2177 N N . LYS A 1 284 ? -23.063 -14.165 5.598 1.00 86.81 284 LYS A N 1
ATOM 2178 C CA . LYS A 1 284 ? -22.200 -13.183 4.954 1.00 86.81 284 LYS A CA 1
ATOM 2179 C C . LYS A 1 284 ? -20.887 -13.105 5.730 1.00 86.81 284 LYS A C 1
ATOM 2181 O O . LYS A 1 284 ? -20.922 -12.854 6.933 1.00 86.81 284 LYS A O 1
ATOM 2186 N N . HIS A 1 285 ? -19.751 -13.264 5.057 1.00 86.00 285 HIS A N 1
ATOM 2187 C CA . HIS A 1 285 ? -18.442 -13.045 5.674 1.00 86.00 285 HIS A CA 1
ATOM 2188 C C . HIS A 1 285 ? -17.963 -11.611 5.423 1.00 86.00 285 HIS A C 1
ATOM 2190 O O . HIS A 1 285 ? -18.373 -10.982 4.445 1.00 86.00 285 HIS A O 1
ATOM 2196 N N . LEU A 1 286 ? -17.127 -11.080 6.317 1.00 89.44 286 LEU A N 1
ATOM 2197 C CA . LEU A 1 286 ? -16.438 -9.803 6.120 1.00 89.44 286 LEU A CA 1
ATOM 2198 C C . LEU A 1 286 ? -14.995 -10.055 5.712 1.00 89.44 286 LEU A C 1
ATOM 2200 O O . LEU A 1 286 ? -14.330 -10.893 6.318 1.00 89.44 286 LEU A O 1
ATOM 2204 N N . SER A 1 287 ? -14.507 -9.298 4.737 1.00 90.19 287 SER A N 1
ATOM 2205 C CA . SER A 1 287 ? -13.103 -9.336 4.339 1.00 90.19 287 SER A CA 1
ATOM 2206 C C . SER A 1 287 ? -12.612 -7.950 3.929 1.00 90.19 287 SER A C 1
ATOM 2208 O O . SER A 1 287 ? -13.402 -7.080 3.553 1.00 90.19 287 SER A O 1
ATOM 2210 N N . CYS A 1 288 ? -11.304 -7.743 4.035 1.00 92.94 288 CYS A N 1
ATOM 2211 C CA . CYS A 1 288 ? -10.645 -6.589 3.445 1.00 92.94 288 CYS A CA 1
ATOM 2212 C C . CYS A 1 288 ? -10.381 -6.906 1.977 1.00 92.94 288 CYS A C 1
ATOM 2214 O O . CYS A 1 288 ? -9.673 -7.858 1.659 1.00 92.94 288 CYS A O 1
ATOM 2216 N N . ALA A 1 289 ? -10.971 -6.114 1.095 1.00 94.50 289 ALA A N 1
ATOM 2217 C CA . ALA A 1 289 ? -10.730 -6.178 -0.326 1.00 94.50 289 ALA A CA 1
ATOM 2218 C C . ALA A 1 289 ? -9.724 -5.108 -0.745 1.00 94.50 289 ALA A C 1
ATOM 2220 O O . ALA A 1 289 ? -9.703 -4.000 -0.206 1.00 94.50 289 ALA A O 1
ATOM 2221 N N . TYR A 1 290 ? -8.917 -5.456 -1.733 1.00 96.12 290 TYR A N 1
ATOM 2222 C CA . TYR A 1 290 ? -7.910 -4.592 -2.336 1.00 96.12 290 TYR A CA 1
ATOM 2223 C C . TYR A 1 290 ? -8.086 -4.625 -3.848 1.00 96.12 290 TYR A C 1
ATOM 2225 O O . TYR A 1 290 ? -8.823 -5.462 -4.366 1.00 96.12 290 TYR A O 1
ATOM 2233 N N . GLU A 1 291 ? -7.398 -3.752 -4.573 1.00 96.44 291 GLU A N 1
ATOM 2234 C CA . GLU A 1 291 ? -7.513 -3.688 -6.031 1.00 96.44 291 GLU A CA 1
ATOM 2235 C C . GLU A 1 291 ? -7.201 -5.057 -6.657 1.00 96.44 291 GLU A C 1
ATOM 2237 O O . GLU A 1 291 ? -8.059 -5.651 -7.309 1.00 96.44 291 GLU A O 1
ATOM 2242 N N . TYR A 1 292 ? -6.055 -5.646 -6.301 1.00 95.94 292 TYR A N 1
ATOM 2243 C CA . TYR A 1 292 ? -5.605 -6.948 -6.815 1.00 95.94 292 TYR A CA 1
ATOM 2244 C C . TYR A 1 292 ? -5.629 -8.063 -5.764 1.00 95.94 292 TYR A C 1
ATOM 2246 O O . TYR A 1 292 ? -4.889 -9.044 -5.844 1.00 95.94 292 TYR A O 1
ATOM 2254 N N . GLY A 1 293 ? -6.479 -7.917 -4.749 1.00 93.50 293 GLY A N 1
ATOM 2255 C CA . GLY A 1 293 ? -6.743 -8.959 -3.757 1.00 93.50 293 GLY A CA 1
ATOM 2256 C C . GLY A 1 293 ? -5.894 -8.912 -2.498 1.00 93.50 293 GLY A C 1
ATOM 2257 O O . GLY A 1 293 ? -6.331 -9.438 -1.478 1.00 93.50 293 GLY A O 1
ATOM 2258 N N . ILE A 1 294 ? -4.735 -8.253 -2.545 1.00 93.06 294 ILE A N 1
ATOM 2259 C CA . ILE A 1 294 ? -3.829 -8.085 -1.403 1.00 93.06 294 ILE A CA 1
ATOM 2260 C C . ILE A 1 294 ? -3.152 -6.705 -1.395 1.00 93.06 294 ILE A C 1
ATOM 2262 O O . ILE A 1 294 ? -3.022 -6.084 -2.460 1.00 93.06 294 ILE A O 1
ATOM 2266 N N . PRO A 1 295 ? -2.663 -6.241 -0.229 1.00 92.44 295 PRO A N 1
ATOM 2267 C CA . PRO A 1 295 ? -1.926 -4.986 -0.110 1.00 92.44 295 PRO A CA 1
ATOM 2268 C C . PRO A 1 295 ? -0.662 -4.924 -0.961 1.00 92.44 295 PRO A C 1
ATOM 2270 O O . PRO A 1 295 ? -0.496 -3.961 -1.702 1.00 92.44 295 PRO A O 1
ATOM 2273 N N . ALA A 1 296 ? 0.193 -5.953 -0.911 1.00 91.62 296 ALA A N 1
ATOM 2274 C CA . ALA A 1 296 ? 1.504 -5.929 -1.568 1.00 91.62 296 ALA A CA 1
ATOM 2275 C C . ALA A 1 296 ? 1.403 -5.741 -3.094 1.00 91.62 296 ALA A C 1
ATOM 2277 O O . ALA A 1 296 ? 2.173 -4.989 -3.690 1.00 91.62 296 ALA A O 1
ATOM 2278 N N . ALA A 1 297 ? 0.411 -6.374 -3.728 1.00 92.94 297 ALA A N 1
ATOM 2279 C CA . ALA A 1 297 ? 0.147 -6.193 -5.154 1.00 92.94 297 ALA A CA 1
ATOM 2280 C C . ALA A 1 297 ? -0.499 -4.831 -5.466 1.00 92.94 297 ALA A C 1
ATOM 2282 O O . ALA A 1 297 ? -0.189 -4.227 -6.488 1.00 92.94 297 ALA A O 1
ATOM 2283 N N . SER A 1 298 ? -1.383 -4.341 -4.590 1.00 95.12 298 SER A N 1
ATOM 2284 C CA . SER A 1 298 ? -2.157 -3.110 -4.825 1.00 95.12 298 SER A CA 1
ATOM 2285 C C . SER A 1 298 ? -1.363 -1.837 -4.543 1.00 95.12 298 SER A C 1
ATOM 2287 O O . SER A 1 298 ? -1.571 -0.828 -5.203 1.00 95.12 298 SER A O 1
ATOM 2289 N N . SER A 1 299 ? -0.407 -1.869 -3.617 1.00 92.88 299 SER A N 1
ATOM 2290 C CA . SER A 1 299 ? 0.430 -0.711 -3.282 1.00 92.88 299 SER A CA 1
ATOM 2291 C C . SER A 1 299 ? 1.530 -0.430 -4.311 1.00 92.88 299 SER A C 1
ATOM 2293 O O . SER A 1 299 ? 2.080 0.674 -4.360 1.00 92.88 299 SER A O 1
ATOM 2295 N N . ALA A 1 300 ? 1.850 -1.409 -5.163 1.00 89.12 300 ALA A N 1
ATOM 2296 C CA . ALA A 1 300 ? 2.913 -1.307 -6.159 1.00 89.12 300 ALA A CA 1
ATOM 2297 C C . ALA A 1 300 ? 2.697 -0.155 -7.158 1.00 89.12 300 ALA A C 1
ATOM 2299 O O . ALA A 1 300 ? 3.678 0.411 -7.645 1.00 89.12 300 ALA A O 1
ATOM 2300 N N . ASN A 1 301 ? 1.437 0.215 -7.408 1.00 88.94 301 ASN A N 1
ATOM 2301 C CA . ASN A 1 301 ? 1.046 1.228 -8.389 1.00 88.94 301 ASN A CA 1
ATOM 2302 C C . ASN A 1 301 ? 0.881 2.638 -7.808 1.00 88.94 301 ASN A C 1
ATOM 2304 O O . ASN A 1 301 ? 0.659 3.572 -8.573 1.00 88.94 301 ASN A O 1
ATOM 2308 N N . TYR A 1 302 ? 0.979 2.808 -6.485 1.00 94.25 302 TYR A N 1
ATOM 2309 C CA . TYR A 1 302 ? 0.712 4.093 -5.840 1.00 94.25 302 TYR A CA 1
ATOM 2310 C C . TYR A 1 302 ? 1.872 4.498 -4.942 1.00 94.25 302 TYR A C 1
ATOM 2312 O O . TYR A 1 302 ? 1.928 4.135 -3.761 1.00 94.25 302 TYR A O 1
ATOM 2320 N N . ARG A 1 303 ? 2.813 5.270 -5.494 1.00 94.12 303 ARG A N 1
ATOM 2321 C CA . ARG A 1 303 ? 3.974 5.757 -4.742 1.00 94.12 303 ARG A CA 1
ATOM 2322 C C . ARG A 1 303 ? 4.091 7.271 -4.816 1.00 94.12 303 ARG A C 1
ATOM 2324 O O . ARG A 1 303 ? 3.729 7.908 -5.801 1.00 94.12 303 ARG A O 1
ATOM 2331 N N . SER A 1 304 ? 4.633 7.869 -3.762 1.00 94.12 304 SER A N 1
ATOM 2332 C CA . SER A 1 304 ? 4.929 9.299 -3.769 1.00 94.12 304 SER A CA 1
ATOM 2333 C C . SER A 1 304 ? 6.191 9.662 -3.012 1.00 94.12 304 SER A C 1
ATOM 2335 O O . SER A 1 304 ? 6.534 9.062 -1.996 1.00 94.12 304 SER A O 1
ATOM 2337 N N . ASP A 1 305 ? 6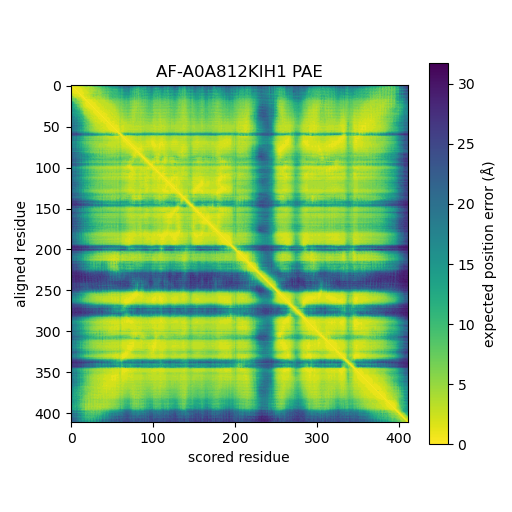.842 10.729 -3.466 1.00 91.50 305 ASP A N 1
ATOM 2338 C CA . ASP A 1 305 ? 7.910 11.395 -2.728 1.00 91.50 305 ASP A CA 1
ATOM 2339 C C . ASP A 1 305 ? 7.293 12.448 -1.788 1.00 91.50 305 ASP A C 1
ATOM 2341 O O . ASP A 1 305 ? 7.251 13.643 -2.105 1.00 91.50 305 ASP A O 1
ATOM 2345 N N . GLY A 1 306 ? 6.765 12.013 -0.642 1.00 89.25 306 GLY A N 1
ATOM 2346 C CA . GLY A 1 306 ? 6.133 12.879 0.364 1.00 89.25 306 GLY A CA 1
ATOM 2347 C C . GLY A 1 306 ? 4.603 12.784 0.426 1.00 89.25 306 GLY A C 1
ATOM 2348 O O . GLY A 1 306 ? 3.979 12.124 -0.394 1.00 89.25 306 GLY A O 1
ATOM 2349 N N . SER A 1 307 ? 3.987 13.413 1.431 1.00 85.31 307 SER A N 1
ATOM 2350 C CA . SER A 1 307 ? 2.604 13.126 1.864 1.00 85.31 307 SER A CA 1
ATOM 2351 C C . SER A 1 307 ? 1.486 13.640 0.946 1.00 85.31 307 SER A C 1
ATOM 2353 O O . SER A 1 307 ? 0.356 13.220 1.086 1.00 85.31 307 SER A O 1
ATOM 2355 N N . TYR A 1 308 ? 1.760 14.544 0.007 1.00 85.00 308 TYR A N 1
ATOM 2356 C CA . TYR A 1 308 ? 0.749 15.035 -0.948 1.00 85.00 308 TYR A CA 1
ATOM 2357 C C . TYR A 1 308 ? 1.351 15.275 -2.327 1.00 85.00 308 TYR A C 1
ATOM 2359 O O . TYR A 1 308 ? 1.205 16.338 -2.931 1.00 85.00 308 TYR A O 1
ATOM 2367 N N . SER A 1 309 ? 2.117 14.307 -2.809 1.00 83.75 309 SER A N 1
ATOM 2368 C CA . SER A 1 309 ? 2.719 14.343 -4.139 1.00 83.75 309 SER A CA 1
ATOM 2369 C C . SER A 1 309 ? 2.415 13.044 -4.883 1.00 83.75 309 SER A C 1
ATOM 2371 O O . SER A 1 309 ? 1.950 12.078 -4.284 1.00 83.75 309 SER A O 1
ATOM 2373 N N . GLY A 1 310 ? 2.656 13.024 -6.194 1.00 88.50 310 GLY A N 1
ATOM 2374 C CA . GLY A 1 310 ? 2.550 11.805 -6.998 1.00 88.50 310 GLY A CA 1
ATOM 2375 C C . GLY A 1 310 ? 1.159 11.167 -6.976 1.00 88.50 310 GLY A C 1
ATOM 2376 O O . GLY A 1 310 ? 0.152 11.852 -7.171 1.00 88.50 310 GLY A O 1
ATOM 2377 N N . ASP A 1 311 ? 1.133 9.858 -6.733 1.00 91.12 311 ASP A N 1
ATOM 2378 C CA . ASP A 1 311 ? -0.016 8.989 -7.011 1.00 91.12 311 ASP A CA 1
ATOM 2379 C C . ASP A 1 311 ? -1.073 8.950 -5.895 1.00 91.12 311 ASP A C 1
ATOM 2381 O O . ASP A 1 311 ? -2.065 8.229 -6.004 1.00 91.12 311 ASP A O 1
ATOM 2385 N N . VAL A 1 312 ? -0.896 9.739 -4.828 1.00 93.81 312 VAL A N 1
ATOM 2386 C CA . VAL A 1 312 ? -1.818 9.792 -3.679 1.00 93.81 312 VAL A CA 1
ATOM 2387 C C . VAL A 1 312 ? -3.269 10.055 -4.108 1.00 93.81 312 VAL A C 1
ATOM 2389 O O . VAL A 1 312 ? -4.187 9.361 -3.679 1.00 93.81 312 VAL A O 1
ATOM 2392 N N . TRP A 1 313 ? -3.469 10.981 -5.049 1.00 94.94 313 TRP A N 1
ATOM 2393 C CA . TRP A 1 313 ? -4.788 11.358 -5.567 1.00 94.94 313 TRP A CA 1
ATOM 2394 C C . TRP A 1 313 ? -5.445 10.246 -6.388 1.00 94.94 313 TRP A C 1
ATOM 2396 O O . TRP A 1 313 ? -6.669 10.181 -6.472 1.00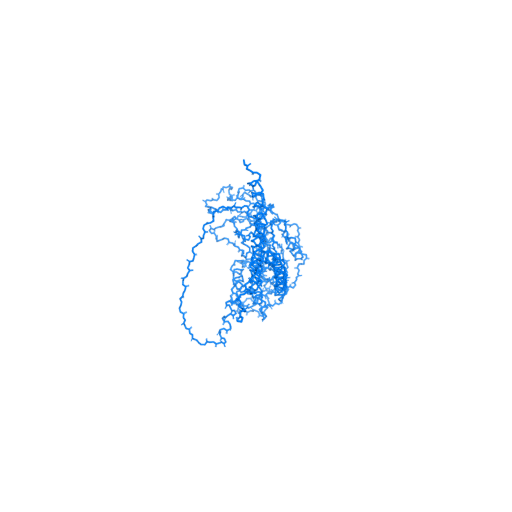 94.94 313 TRP A O 1
ATOM 2406 N N . ILE A 1 314 ? -4.638 9.375 -7.003 1.00 96.38 314 ILE A N 1
ATOM 2407 C CA . ILE A 1 314 ? -5.140 8.232 -7.770 1.00 96.38 314 ILE A CA 1
ATOM 2408 C C . ILE A 1 314 ? -5.691 7.194 -6.790 1.00 96.38 314 ILE A C 1
ATOM 2410 O O . ILE A 1 314 ? -6.823 6.748 -6.958 1.00 96.38 314 ILE A O 1
ATOM 2414 N N . ALA A 1 315 ? -4.944 6.881 -5.725 1.00 96.38 315 ALA A N 1
ATOM 2415 C CA . ALA A 1 315 ? -5.403 5.966 -4.680 1.00 96.38 315 ALA A CA 1
ATOM 2416 C C . ALA A 1 315 ? -6.675 6.479 -3.976 1.00 96.38 315 ALA A C 1
ATOM 2418 O O . ALA A 1 315 ? -7.606 5.708 -3.738 1.00 96.38 315 ALA A O 1
ATOM 2419 N N . GLU A 1 316 ? -6.757 7.784 -3.691 1.00 96.56 316 GLU A N 1
ATOM 2420 C CA . GLU A 1 316 ? -7.972 8.405 -3.147 1.00 96.56 316 GLU A CA 1
ATOM 2421 C C . GLU A 1 316 ? -9.152 8.336 -4.114 1.00 96.56 316 GLU A C 1
ATOM 2423 O O . GLU A 1 316 ? -10.262 8.016 -3.691 1.00 9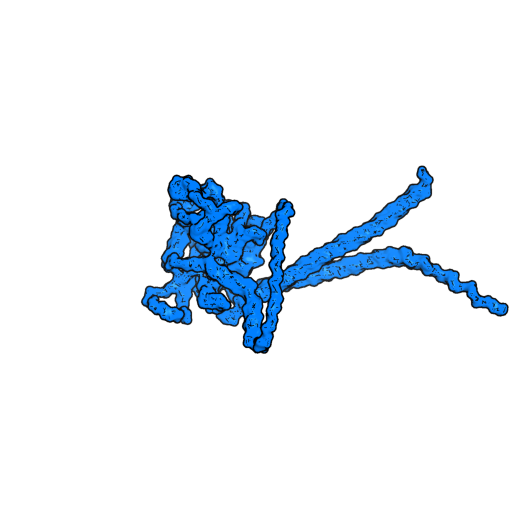6.56 316 GLU A O 1
ATOM 2428 N N . GLY A 1 317 ? -8.922 8.588 -5.406 1.00 97.12 317 GLY A N 1
ATOM 2429 C CA . GLY A 1 317 ? -9.948 8.457 -6.439 1.00 97.12 317 GLY A CA 1
ATOM 2430 C C . GLY A 1 317 ? -10.528 7.043 -6.501 1.00 97.12 317 GLY A C 1
ATOM 2431 O O . GLY A 1 317 ? -11.746 6.884 -6.547 1.00 97.12 317 GLY A O 1
ATOM 2432 N N . VAL A 1 318 ? -9.670 6.023 -6.403 1.00 97.12 318 VAL A N 1
ATOM 2433 C CA . VAL A 1 318 ? -10.077 4.611 -6.345 1.00 97.12 318 VAL A CA 1
ATOM 2434 C C . VAL A 1 318 ? -10.910 4.324 -5.091 1.00 97.12 318 VAL A C 1
ATOM 2436 O O . VAL A 1 318 ? -12.005 3.770 -5.192 1.00 97.12 318 VAL A O 1
ATOM 2439 N N . ALA A 1 319 ? -10.461 4.751 -3.906 1.00 97.38 319 ALA A N 1
ATOM 2440 C CA . ALA A 1 319 ? -11.221 4.554 -2.668 1.00 97.38 319 ALA A CA 1
ATOM 2441 C C . ALA A 1 319 ? -12.584 5.276 -2.688 1.00 97.38 319 ALA A C 1
ATOM 2443 O O . ALA A 1 319 ? -13.586 4.723 -2.228 1.00 97.38 319 ALA A O 1
ATOM 2444 N N . GLN A 1 320 ? -12.645 6.486 -3.254 1.00 97.31 320 GLN A N 1
ATOM 2445 C CA . GLN A 1 320 ? -13.890 7.236 -3.443 1.00 97.31 320 GLN A CA 1
ATOM 2446 C C . GLN A 1 320 ? -14.834 6.536 -4.416 1.00 97.31 320 GLN A C 1
ATOM 2448 O O . GLN A 1 320 ? -16.021 6.408 -4.121 1.00 97.31 320 GLN A O 1
ATOM 2453 N N . GLU A 1 321 ? -14.329 6.049 -5.550 1.00 97.25 321 GLU A N 1
ATOM 2454 C CA . GLU A 1 321 ? -15.117 5.249 -6.486 1.00 97.25 321 GLU A CA 1
ATOM 2455 C C . GLU A 1 321 ? -15.729 4.042 -5.769 1.00 97.25 321 GLU A C 1
ATOM 2457 O O . GLU A 1 321 ? -16.929 3.796 -5.872 1.00 97.25 321 GLU A O 1
ATOM 2462 N N . TRP A 1 322 ? -14.942 3.328 -4.966 1.00 96.94 322 TRP A N 1
ATOM 2463 C CA . TRP A 1 322 ? -15.422 2.156 -4.239 1.00 96.94 322 TRP A CA 1
ATOM 2464 C C . TRP A 1 322 ? -16.484 2.518 -3.203 1.00 96.94 322 TRP A C 1
ATOM 2466 O O . TRP A 1 322 ? -17.496 1.828 -3.105 1.00 96.94 322 TRP A O 1
ATOM 2476 N N . GLY A 1 323 ? -16.295 3.622 -2.480 1.00 95.88 323 GLY A N 1
ATOM 2477 C CA . GLY A 1 323 ? -17.288 4.146 -1.547 1.00 95.88 323 GLY A CA 1
ATOM 2478 C C . GLY A 1 323 ? -18.571 4.646 -2.216 1.00 95.88 323 GLY A C 1
ATOM 2479 O O . GLY A 1 323 ? -19.647 4.541 -1.639 1.00 95.88 323 GLY A O 1
ATOM 2480 N N . ASN A 1 324 ? -18.511 5.129 -3.457 1.00 96.69 324 ASN A N 1
ATOM 2481 C CA . ASN A 1 324 ? -19.702 5.576 -4.186 1.00 96.69 324 ASN A CA 1
ATOM 2482 C C . ASN A 1 324 ? -20.611 4.412 -4.625 1.00 96.69 324 ASN A C 1
ATOM 2484 O O . ASN A 1 324 ? -21.779 4.629 -4.956 1.00 96.69 324 ASN A O 1
ATOM 2488 N N . HIS A 1 325 ? -20.103 3.176 -4.606 1.00 95.62 325 HIS A N 1
ATOM 2489 C CA . HIS A 1 325 ? -20.830 1.974 -4.996 1.00 95.62 325 HIS A CA 1
ATOM 2490 C C . HIS A 1 325 ? -20.988 1.014 -3.811 1.00 95.62 325 HIS A C 1
ATOM 2492 O O . HIS A 1 325 ? -20.112 0.205 -3.522 1.00 95.62 325 HIS A O 1
ATOM 2498 N N . SER A 1 326 ? -22.163 1.018 -3.173 1.00 93.31 326 SER A N 1
ATOM 2499 C CA . SER A 1 326 ? -22.475 0.103 -2.059 1.00 93.31 326 SER A CA 1
ATOM 2500 C C . SER A 1 326 ? -22.469 -1.379 -2.448 1.00 93.31 326 SER A C 1
ATOM 2502 O O . SER A 1 326 ? -22.372 -2.247 -1.585 1.00 93.31 326 SER A O 1
ATOM 2504 N N . SER A 1 327 ? -22.557 -1.701 -3.740 1.00 96.25 327 SER A N 1
ATOM 2505 C CA . SER A 1 327 ? -22.413 -3.065 -4.235 1.00 96.25 327 SER A CA 1
ATOM 2506 C C . SER A 1 327 ? -21.650 -3.099 -5.552 1.00 96.25 327 SER A C 1
ATOM 2508 O O . SER A 1 327 ? -21.918 -2.302 -6.451 1.00 96.25 327 SER A O 1
ATOM 2510 N N . ARG A 1 328 ? -20.720 -4.050 -5.675 1.00 96.75 328 ARG A N 1
ATOM 2511 C CA . ARG A 1 328 ? -19.908 -4.248 -6.880 1.00 96.75 328 ARG A CA 1
ATOM 2512 C C . ARG A 1 328 ? -19.541 -5.708 -7.088 1.00 96.75 328 ARG A C 1
ATOM 2514 O O . ARG A 1 328 ? -19.540 -6.513 -6.157 1.00 96.75 328 ARG A O 1
ATOM 2521 N N . THR A 1 329 ? -19.188 -6.030 -8.325 1.00 96.94 329 THR A N 1
ATOM 2522 C CA . THR A 1 329 ? -18.509 -7.288 -8.621 1.00 96.94 329 THR A CA 1
ATOM 2523 C C . THR A 1 329 ? -17.126 -7.283 -7.977 1.00 96.94 329 THR A C 1
ATOM 2525 O O . THR A 1 329 ? -16.420 -6.275 -8.001 1.00 96.94 329 THR A O 1
ATOM 2528 N N . CYS A 1 330 ? -16.761 -8.418 -7.402 1.00 96.12 330 CYS A N 1
ATOM 2529 C CA . CYS A 1 330 ? -15.455 -8.676 -6.820 1.00 96.12 330 CYS A CA 1
ATOM 2530 C C . CYS A 1 330 ? -15.031 -10.112 -7.137 1.00 96.12 330 CYS A C 1
ATOM 2532 O O . CYS A 1 330 ? -15.831 -10.932 -7.610 1.00 96.12 330 CYS A O 1
ATOM 2534 N N . TRP A 1 331 ? -13.772 -10.427 -6.862 1.00 94.62 331 TRP A N 1
ATOM 2535 C CA . TRP A 1 331 ? -13.203 -11.745 -7.090 1.00 94.62 331 TRP A CA 1
ATOM 2536 C C . TRP A 1 331 ? -12.596 -12.265 -5.804 1.00 94.62 331 TRP A C 1
ATOM 2538 O O . TRP A 1 331 ? -11.721 -11.644 -5.215 1.00 94.62 331 TRP A O 1
ATOM 2548 N N . VAL A 1 332 ? -13.074 -13.420 -5.370 1.00 91.62 332 VAL A N 1
ATOM 2549 C CA . VAL A 1 332 ? -12.596 -14.091 -4.168 1.00 91.62 332 VAL A CA 1
ATOM 2550 C C . VAL A 1 332 ? -11.673 -15.204 -4.612 1.00 91.62 332 VAL A C 1
ATOM 2552 O O . VAL A 1 332 ? -12.036 -16.005 -5.483 1.00 91.62 332 VAL A O 1
ATOM 2555 N N . ARG A 1 333 ? -10.470 -15.248 -4.049 1.00 88.00 333 ARG A N 1
ATOM 2556 C CA . ARG A 1 333 ? -9.563 -16.355 -4.327 1.00 88.00 333 ARG A CA 1
ATOM 2557 C C . ARG A 1 333 ? -10.133 -17.634 -3.716 1.00 88.00 333 ARG A C 1
ATOM 2559 O O . ARG A 1 333 ? -10.685 -17.587 -2.635 1.00 88.00 333 ARG A O 1
ATOM 2566 N N . THR A 1 334 ? -10.059 -18.770 -4.397 1.00 83.25 334 THR A N 1
ATOM 2567 C CA . THR A 1 334 ? -10.625 -20.057 -3.949 1.00 83.25 334 THR A CA 1
ATOM 2568 C C . THR A 1 334 ? -9.572 -21.157 -3.801 1.00 83.25 334 THR A C 1
ATOM 2570 O O . THR A 1 334 ? -9.818 -22.146 -3.118 1.00 83.25 334 THR A O 1
ATOM 2573 N N . THR A 1 335 ? -8.380 -20.987 -4.381 1.00 72.62 335 THR A N 1
ATOM 2574 C CA . THR A 1 335 ? -7.278 -21.964 -4.321 1.00 72.62 335 THR A CA 1
ATOM 2575 C C . THR A 1 335 ? -5.915 -21.271 -4.147 1.00 72.62 335 THR A C 1
ATOM 2577 O O . THR A 1 335 ? -5.731 -20.136 -4.596 1.00 72.62 335 THR A O 1
ATOM 2580 N N . GLY A 1 336 ? -4.942 -21.951 -3.530 1.00 65.56 336 GLY A N 1
ATOM 2581 C CA . GLY A 1 336 ? -3.547 -21.499 -3.364 1.00 65.56 336 GLY A CA 1
ATOM 2582 C C . GLY A 1 336 ? -2.767 -22.371 -2.367 1.00 65.56 336 GLY A C 1
ATOM 2583 O O . GLY A 1 336 ? -3.380 -23.187 -1.678 1.00 65.56 336 GLY A O 1
ATOM 2584 N N . GLU A 1 337 ? -1.438 -22.217 -2.290 1.00 58.16 337 GLU A N 1
ATOM 2585 C CA . GLU A 1 337 ? -0.575 -23.087 -1.462 1.00 58.16 337 GLU A CA 1
ATOM 2586 C C . GLU A 1 337 ? -0.871 -22.971 0.037 1.00 58.16 337 GLU A C 1
ATOM 2588 O O . GLU A 1 337 ? -0.746 -23.952 0.767 1.00 58.16 337 GLU A O 1
ATOM 2593 N N . ALA A 1 338 ? -1.358 -21.815 0.501 1.00 51.84 338 ALA A N 1
ATOM 2594 C CA . ALA A 1 338 ? -1.808 -21.654 1.886 1.00 51.84 338 ALA A CA 1
ATOM 2595 C C . ALA A 1 338 ? -3.184 -22.309 2.188 1.00 51.84 338 ALA A C 1
ATOM 2597 O O . ALA A 1 338 ? -3.769 -22.084 3.251 1.00 51.84 338 ALA A O 1
ATOM 2598 N N . GLY A 1 339 ? -3.682 -23.170 1.291 1.00 49.72 339 GLY A N 1
ATOM 2599 C CA . GLY A 1 339 ? -4.811 -24.074 1.520 1.00 49.72 339 GLY A CA 1
ATOM 2600 C C . GLY A 1 339 ? -6.178 -23.387 1.599 1.00 49.72 339 GLY A C 1
ATOM 2601 O O . GLY A 1 339 ? -6.352 -22.241 1.183 1.00 49.72 339 GLY A O 1
ATOM 2602 N N . GLU A 1 340 ? -7.162 -24.097 2.167 1.00 53.00 340 GLU A N 1
ATOM 2603 C CA . GLU A 1 340 ? -8.555 -23.644 2.378 1.00 53.00 340 GLU A CA 1
ATOM 2604 C C . GLU A 1 340 ? -8.659 -22.283 3.093 1.00 53.00 340 GLU A C 1
ATOM 2606 O O . GLU A 1 340 ? -9.657 -21.576 2.947 1.00 53.00 340 GLU A O 1
ATOM 2611 N N . ARG A 1 341 ? -7.611 -21.868 3.822 1.00 56.34 341 ARG A N 1
ATOM 2612 C CA . ARG A 1 341 ? -7.573 -20.592 4.546 1.00 56.34 341 ARG A CA 1
ATOM 2613 C C . ARG A 1 341 ? -7.565 -19.384 3.615 1.00 56.34 341 ARG A C 1
ATOM 2615 O O . ARG A 1 341 ? -8.147 -18.377 3.981 1.00 56.34 341 ARG A O 1
ATOM 2622 N N . LEU A 1 342 ? -7.005 -19.474 2.406 1.00 59.44 342 LEU A N 1
ATOM 2623 C CA . LEU A 1 342 ? -6.933 -18.331 1.481 1.00 59.44 342 LEU A CA 1
ATOM 2624 C C . LEU A 1 342 ? -8.297 -17.871 0.953 1.00 59.44 342 LEU A C 1
ATOM 2626 O O . LEU A 1 342 ? -8.404 -16.735 0.484 1.00 59.44 342 LEU A O 1
ATOM 2630 N N . GLN A 1 343 ? -9.333 -18.717 1.043 1.00 54.22 343 GLN A N 1
ATOM 2631 C CA . GLN A 1 343 ? -10.645 -18.416 0.468 1.00 54.22 343 GLN A CA 1
ATOM 2632 C C . GLN A 1 343 ? -11.336 -17.206 1.098 1.00 54.22 343 GLN A C 1
ATOM 2634 O O . GLN A 1 343 ? -12.190 -16.571 0.484 1.00 54.22 343 GLN A O 1
ATOM 2639 N N . THR A 1 344 ? -10.964 -16.878 2.330 1.00 62.03 344 THR A N 1
ATOM 2640 C CA . THR A 1 344 ? -11.520 -15.758 3.092 1.00 62.03 344 THR A CA 1
ATOM 2641 C C . THR A 1 344 ? -10.585 -14.547 3.125 1.00 62.03 344 THR A C 1
ATOM 2643 O O . THR A 1 344 ? -10.990 -13.471 3.573 1.00 62.03 344 THR A O 1
ATOM 2646 N N . CYS A 1 345 ? -9.350 -14.697 2.630 1.00 76.75 345 CYS A N 1
ATOM 2647 C CA . CYS A 1 345 ? -8.265 -13.750 2.873 1.00 76.75 345 CYS A CA 1
ATOM 2648 C C . CYS A 1 345 ? -7.972 -12.797 1.710 1.00 76.75 345 CYS A C 1
ATOM 2650 O O . CYS A 1 345 ? -7.494 -11.694 1.955 1.00 76.75 345 CYS A O 1
ATOM 2652 N N . ALA A 1 346 ? -8.212 -13.214 0.463 1.00 89.56 346 ALA A N 1
ATOM 2653 C CA . ALA A 1 346 ? -7.857 -12.430 -0.719 1.00 89.56 346 ALA A CA 1
ATOM 2654 C C . ALA A 1 346 ? -9.099 -12.107 -1.555 1.00 89.56 346 ALA A C 1
ATOM 2656 O O . ALA A 1 346 ? -9.646 -12.971 -2.250 1.00 89.56 346 ALA A O 1
ATOM 2657 N N . VAL A 1 347 ? -9.531 -10.845 -1.492 1.00 92.94 347 VAL A N 1
ATOM 2658 C CA . VAL A 1 347 ? -10.678 -10.335 -2.250 1.00 92.94 347 VAL A CA 1
ATOM 2659 C C . VAL A 1 347 ? -10.228 -9.186 -3.138 1.00 92.94 347 VAL A C 1
ATOM 2661 O O . VAL A 1 347 ? -9.855 -8.120 -2.652 1.00 92.94 347 VAL A O 1
ATOM 2664 N N . ALA A 1 348 ? -10.236 -9.412 -4.448 1.00 95.69 348 ALA A N 1
ATOM 2665 C CA . ALA A 1 348 ? -9.887 -8.412 -5.444 1.00 95.69 348 ALA A CA 1
ATOM 2666 C C . ALA A 1 348 ? -11.125 -7.620 -5.873 1.00 95.69 348 ALA A C 1
ATOM 2668 O O . ALA A 1 348 ? -12.207 -8.184 -6.073 1.00 95.69 348 ALA A O 1
ATOM 2669 N N . LEU A 1 349 ? -10.962 -6.309 -6.021 1.00 97.19 349 LEU A N 1
ATOM 2670 C CA . LEU A 1 349 ? -11.967 -5.412 -6.587 1.00 97.19 349 LEU A CA 1
ATOM 2671 C C . LEU A 1 349 ? -11.753 -5.144 -8.073 1.00 97.19 349 LEU A C 1
ATOM 2673 O O . LEU A 1 349 ? -12.658 -4.585 -8.693 1.00 97.19 349 LEU A O 1
ATOM 2677 N N . GLU A 1 350 ? -10.631 -5.603 -8.630 1.00 96.88 350 GLU A N 1
ATOM 2678 C CA . GLU A 1 350 ? -10.348 -5.652 -10.060 1.00 96.88 350 GLU A CA 1
ATOM 2679 C C . GLU A 1 350 ? -10.299 -7.076 -10.609 1.00 96.88 350 GLU A C 1
ATOM 2681 O O . GLU A 1 350 ? -10.037 -8.060 -9.910 1.00 96.88 350 GLU A O 1
ATOM 2686 N N . LYS A 1 351 ? -10.592 -7.178 -11.907 1.00 96.38 351 LYS A N 1
ATOM 2687 C CA . LYS A 1 351 ? -10.723 -8.460 -12.593 1.00 96.38 351 LYS A CA 1
ATOM 2688 C C . LYS A 1 351 ? -9.371 -9.185 -12.677 1.00 96.38 351 LYS A C 1
ATOM 2690 O O . LYS A 1 351 ? -8.389 -8.575 -13.089 1.00 96.38 351 LYS A O 1
ATOM 2695 N N . PRO A 1 352 ? -9.322 -10.511 -12.446 1.00 94.94 352 PRO A N 1
ATOM 2696 C CA . PRO A 1 352 ? -8.137 -11.313 -12.728 1.00 94.94 352 PRO A CA 1
ATOM 2697 C C . PRO A 1 352 ? -7.728 -11.195 -14.201 1.00 94.94 352 PRO A C 1
ATOM 2699 O O . PRO A 1 352 ? -8.528 -11.474 -15.111 1.00 94.94 352 PRO A O 1
ATOM 2702 N N . GLY A 1 353 ? -6.480 -10.803 -14.419 1.00 94.69 353 GLY A N 1
ATOM 2703 C CA . GLY A 1 353 ? -5.881 -10.426 -15.698 1.00 94.69 353 GLY A CA 1
ATOM 2704 C C . GLY A 1 353 ? -5.408 -8.966 -15.704 1.00 94.69 353 GLY A C 1
ATOM 2705 O O . GLY A 1 353 ? -4.548 -8.606 -16.508 1.00 94.69 353 GLY A O 1
ATOM 2706 N N . THR A 1 354 ? -5.981 -8.114 -14.846 1.00 96.19 354 THR A N 1
ATOM 2707 C CA . THR A 1 354 ? -5.655 -6.684 -14.803 1.00 96.19 354 THR A CA 1
ATOM 2708 C C . THR A 1 354 ? -4.274 -6.440 -14.192 1.00 96.19 354 THR A C 1
ATOM 2710 O O . THR A 1 354 ? -3.522 -5.638 -14.741 1.00 96.19 354 THR A O 1
ATOM 2713 N N . LEU A 1 355 ? -3.885 -7.153 -13.126 1.00 95.31 355 LEU A N 1
ATOM 2714 C CA . LEU A 1 355 ? -2.564 -6.982 -12.508 1.00 95.31 355 LEU A CA 1
ATOM 2715 C C . LEU A 1 355 ? -1.453 -7.385 -13.481 1.00 95.31 355 LEU A C 1
ATOM 2717 O O . LEU A 1 355 ? -0.454 -6.676 -13.606 1.00 95.31 355 LEU A O 1
ATOM 2721 N N . GLN A 1 356 ? -1.628 -8.499 -14.203 1.00 95.19 356 GLN A N 1
ATOM 2722 C CA . GLN A 1 356 ? -0.685 -8.910 -15.236 1.00 95.19 356 GLN A CA 1
ATOM 2723 C C . GLN A 1 356 ? -0.599 -7.857 -16.342 1.00 95.19 356 GLN A C 1
ATOM 2725 O O . GLN A 1 356 ? 0.510 -7.508 -16.737 1.00 95.19 356 GLN A O 1
ATOM 2730 N N . ALA A 1 357 ? -1.727 -7.324 -16.820 1.00 95.94 357 ALA A N 1
ATOM 2731 C CA . ALA A 1 357 ? -1.724 -6.295 -17.860 1.00 95.94 357 ALA A CA 1
ATOM 2732 C C . ALA A 1 357 ? -0.962 -5.030 -17.420 1.00 95.94 357 ALA A C 1
ATOM 2734 O O . ALA A 1 357 ? -0.136 -4.520 -18.178 1.00 95.94 357 ALA A O 1
ATOM 2735 N N . VAL A 1 358 ? -1.167 -4.575 -16.178 1.00 94.88 358 VAL A N 1
ATOM 2736 C CA . VAL A 1 358 ? -0.433 -3.435 -15.599 1.00 94.88 358 VAL A CA 1
ATOM 2737 C C . VAL A 1 358 ? 1.063 -3.743 -15.479 1.00 94.88 358 VAL A C 1
ATOM 2739 O O . VAL A 1 358 ? 1.907 -2.914 -15.829 1.00 94.88 358 VAL A O 1
ATOM 2742 N N . ALA A 1 359 ? 1.421 -4.952 -15.042 1.00 94.50 359 ALA A N 1
ATOM 2743 C CA . ALA A 1 359 ? 2.814 -5.373 -14.949 1.00 94.50 359 ALA A CA 1
ATOM 2744 C C . ALA A 1 359 ? 3.497 -5.465 -16.330 1.00 94.50 359 ALA A C 1
ATOM 2746 O O . ALA A 1 359 ? 4.655 -5.064 -16.473 1.00 94.50 359 ALA A O 1
ATOM 2747 N N . GLU A 1 360 ? 2.792 -5.946 -17.358 1.00 95.94 360 GLU A N 1
ATOM 2748 C CA . GLU A 1 360 ? 3.280 -5.994 -18.744 1.00 95.94 360 GLU A CA 1
ATOM 2749 C C . GLU A 1 360 ? 3.464 -4.588 -19.320 1.00 95.94 360 GLU A C 1
ATOM 2751 O O . GLU A 1 360 ? 4.485 -4.306 -19.957 1.00 95.94 360 GLU A O 1
ATOM 2756 N N . GLU A 1 361 ? 2.523 -3.678 -19.058 1.00 95.19 361 GLU A N 1
ATOM 2757 C CA . GLU A 1 361 ? 2.637 -2.279 -19.461 1.00 95.19 361 GLU A CA 1
ATOM 2758 C C . GLU A 1 361 ? 3.855 -1.617 -18.808 1.00 95.19 361 GLU A C 1
ATOM 2760 O O . GLU A 1 361 ? 4.696 -1.052 -19.519 1.00 95.19 361 GLU A O 1
ATOM 2765 N N . SER A 1 362 ? 4.007 -1.762 -17.489 1.00 91.56 362 SER A N 1
ATOM 2766 C CA . SER A 1 362 ? 5.152 -1.250 -16.729 1.00 91.56 362 SER A CA 1
ATOM 2767 C C . SER A 1 362 ? 6.480 -1.787 -17.271 1.00 91.56 362 SER A C 1
ATOM 2769 O O . SER A 1 362 ? 7.393 -1.015 -17.587 1.00 91.56 362 SER A O 1
ATOM 2771 N N . GLN A 1 363 ? 6.573 -3.101 -17.511 1.00 94.00 363 GLN A N 1
ATOM 2772 C CA . GLN A 1 363 ? 7.754 -3.711 -18.121 1.00 94.00 363 GLN A CA 1
ATOM 2773 C C . GLN A 1 363 ? 8.034 -3.137 -19.518 1.00 94.00 363 GLN A C 1
ATOM 2775 O O . GLN A 1 363 ? 9.187 -2.850 -19.852 1.00 94.00 363 GLN A O 1
ATOM 2780 N N . SER A 1 364 ? 6.997 -2.920 -20.332 1.00 95.00 364 SER A N 1
ATOM 2781 C CA . SER A 1 364 ? 7.148 -2.349 -21.673 1.00 95.00 364 SER A CA 1
ATOM 2782 C C . SER A 1 364 ? 7.698 -0.918 -21.638 1.00 95.00 364 SER A C 1
ATOM 2784 O O . SER A 1 364 ? 8.523 -0.553 -22.482 1.00 95.00 364 SER A O 1
ATOM 2786 N N . VAL A 1 365 ? 7.286 -0.108 -20.656 1.00 92.44 365 VAL A N 1
ATOM 2787 C CA . VAL A 1 365 ? 7.780 1.261 -20.456 1.00 92.44 365 VAL A CA 1
ATOM 2788 C C . VAL A 1 365 ? 9.248 1.231 -20.052 1.00 92.44 365 VAL A C 1
ATOM 2790 O O . VAL A 1 365 ? 10.064 1.909 -20.679 1.00 92.44 365 VAL A O 1
ATOM 2793 N N . VAL A 1 366 ? 9.611 0.392 -19.080 1.00 91.44 366 VAL A N 1
ATOM 2794 C CA . VAL A 1 366 ? 11.003 0.218 -18.641 1.00 91.44 366 VAL A CA 1
ATOM 2795 C C . VAL A 1 366 ? 11.894 -0.237 -19.800 1.00 91.44 366 VAL A C 1
ATOM 2797 O O . VAL A 1 366 ? 12.979 0.310 -20.003 1.00 91.44 366 VAL A O 1
ATOM 2800 N N . TRP A 1 367 ? 11.421 -1.178 -20.620 1.00 93.25 367 TRP A N 1
ATOM 2801 C CA . TRP A 1 367 ? 12.150 -1.659 -21.792 1.00 93.25 367 TRP A CA 1
ATOM 2802 C C . TRP A 1 367 ? 12.357 -0.557 -22.835 1.00 93.25 367 TRP A C 1
ATOM 2804 O O . TRP A 1 367 ? 13.460 -0.393 -23.357 1.00 93.25 367 TRP A O 1
ATOM 2814 N N . LYS A 1 368 ? 11.328 0.256 -23.110 1.00 93.75 368 LYS A N 1
ATOM 2815 C CA . LYS A 1 368 ? 11.459 1.429 -23.988 1.00 93.75 368 LYS A CA 1
ATOM 2816 C C . LYS A 1 368 ? 12.512 2.394 -23.443 1.00 93.75 368 LYS A C 1
ATOM 2818 O O . LYS A 1 368 ? 13.405 2.781 -24.193 1.00 93.75 368 LYS A O 1
ATOM 2823 N N . VAL A 1 369 ? 12.446 2.752 -22.157 1.00 89.81 369 VAL A N 1
ATOM 2824 C CA . VAL A 1 369 ? 13.417 3.657 -21.513 1.00 89.81 369 VAL A CA 1
ATOM 2825 C C . VAL A 1 369 ? 14.839 3.106 -21.617 1.00 89.81 369 VAL A C 1
ATOM 2827 O O . VAL A 1 369 ? 15.752 3.855 -21.961 1.00 89.81 369 VAL A O 1
ATOM 2830 N N . PHE A 1 370 ? 15.025 1.801 -21.407 1.00 90.94 370 PHE A N 1
ATOM 2831 C CA . PHE A 1 370 ? 16.316 1.139 -21.582 1.00 90.94 370 PHE A CA 1
ATOM 2832 C C . PHE A 1 370 ? 16.865 1.306 -23.004 1.00 90.94 370 PHE A C 1
ATOM 2834 O O . PHE A 1 370 ? 17.994 1.768 -23.166 1.00 90.94 370 PHE A O 1
ATOM 2841 N N . TRP A 1 371 ? 16.078 0.999 -24.042 1.00 93.69 371 TRP A N 1
ATOM 2842 C CA . TRP A 1 371 ? 16.542 1.131 -25.430 1.00 93.69 371 TRP A CA 1
ATOM 2843 C C . TRP A 1 371 ? 16.822 2.576 -25.832 1.00 93.69 371 TRP A C 1
ATOM 2845 O O . TRP A 1 371 ? 17.810 2.833 -26.521 1.00 93.69 371 TRP A O 1
ATOM 2855 N N . TRP A 1 372 ? 16.003 3.526 -25.375 1.00 92.69 372 TRP A N 1
ATOM 2856 C CA . TRP A 1 372 ? 16.266 4.952 -25.573 1.00 92.69 372 TRP A CA 1
ATOM 2857 C C . TRP A 1 372 ? 17.569 5.380 -24.891 1.00 92.69 372 TRP A C 1
ATOM 2859 O O . TRP A 1 372 ? 18.410 6.021 -25.524 1.00 92.69 372 TRP A O 1
ATOM 2869 N N . GLY A 1 373 ? 17.777 4.980 -23.635 1.00 87.25 373 GLY A N 1
ATOM 2870 C CA . GLY A 1 373 ? 19.005 5.251 -22.889 1.00 87.25 373 GLY A CA 1
ATOM 2871 C C . GLY A 1 373 ? 20.240 4.640 -23.552 1.00 87.25 373 GLY A C 1
ATOM 2872 O O . GLY A 1 373 ? 21.262 5.313 -23.697 1.00 87.25 373 GLY A O 1
ATOM 2873 N N . LEU A 1 374 ? 20.133 3.401 -24.036 1.00 89.25 374 LEU A N 1
ATOM 2874 C CA . LEU A 1 374 ? 21.198 2.721 -24.770 1.00 89.25 374 LEU A CA 1
ATOM 2875 C C . LEU A 1 374 ? 21.513 3.430 -26.094 1.00 89.25 374 LEU A C 1
ATOM 2877 O O . LEU A 1 374 ? 22.681 3.664 -26.400 1.00 89.25 374 LEU A O 1
ATOM 2881 N N . GLY A 1 375 ? 20.491 3.825 -26.857 1.00 92.19 375 GLY A N 1
ATOM 2882 C CA . GLY A 1 375 ? 20.657 4.566 -28.107 1.00 92.19 375 GLY A CA 1
ATOM 2883 C C . GLY A 1 375 ? 21.349 5.916 -27.902 1.00 92.19 375 GLY A C 1
ATOM 2884 O O . GLY A 1 375 ? 22.298 6.239 -28.618 1.00 92.19 375 GLY A O 1
ATOM 2885 N N . ILE A 1 376 ? 20.939 6.675 -26.878 1.00 88.81 376 ILE A N 1
ATOM 2886 C CA . ILE A 1 376 ? 21.586 7.939 -26.494 1.00 88.81 376 ILE A CA 1
ATOM 2887 C C . ILE A 1 376 ? 23.038 7.691 -26.074 1.00 88.81 376 ILE A C 1
ATOM 2889 O O . ILE A 1 376 ? 23.935 8.408 -26.515 1.00 88.81 376 ILE A O 1
ATOM 2893 N N . SER A 1 377 ? 23.288 6.656 -25.268 1.00 86.56 377 SER A N 1
ATOM 2894 C CA . SER A 1 377 ? 24.632 6.277 -24.827 1.00 86.56 377 SER A CA 1
ATOM 2895 C C . SER A 1 377 ? 25.561 5.991 -26.014 1.00 86.56 377 SER A C 1
ATOM 2897 O O . SER A 1 377 ? 26.627 6.602 -26.121 1.00 86.56 377 SER A O 1
ATOM 2899 N N . LEU A 1 378 ? 25.126 5.149 -26.957 1.00 89.94 378 LEU A N 1
ATOM 2900 C CA . LEU A 1 378 ? 25.879 4.821 -28.172 1.00 89.94 378 LEU A CA 1
ATOM 2901 C C . LEU A 1 378 ? 26.093 6.041 -29.081 1.00 89.94 378 LEU A C 1
ATOM 2903 O O . LEU A 1 378 ? 27.167 6.210 -29.658 1.00 89.94 378 LEU A O 1
ATOM 2907 N N . GLY A 1 379 ? 25.099 6.924 -29.188 1.00 90.88 379 GLY A N 1
ATOM 2908 C CA . GLY A 1 379 ? 25.238 8.181 -29.922 1.00 90.88 379 GLY A CA 1
ATOM 2909 C C . GLY A 1 379 ? 26.299 9.098 -29.306 1.00 90.88 379 GLY A C 1
ATOM 2910 O O . GLY A 1 379 ? 27.148 9.638 -30.016 1.00 90.88 379 GLY A O 1
ATOM 2911 N N . LEU A 1 380 ? 26.302 9.235 -27.977 1.00 87.00 380 LEU A N 1
ATOM 2912 C CA . LEU A 1 380 ? 27.277 10.054 -27.255 1.00 87.00 380 LEU A CA 1
ATOM 2913 C C . LEU A 1 380 ? 28.699 9.484 -27.342 1.00 87.00 380 LEU A C 1
ATOM 2915 O O . LEU A 1 380 ? 29.639 10.258 -27.534 1.00 87.00 380 LEU A O 1
ATOM 2919 N N . THR A 1 381 ? 28.876 8.160 -27.254 1.00 86.56 381 THR A N 1
ATOM 2920 C CA . THR A 1 381 ? 30.199 7.534 -27.437 1.00 86.56 381 THR A CA 1
ATOM 2921 C C . THR A 1 381 ? 30.712 7.690 -28.868 1.00 86.56 381 THR A C 1
ATOM 2923 O O . THR A 1 381 ? 31.887 7.995 -29.070 1.00 86.56 381 THR A O 1
ATOM 2926 N N . ALA A 1 382 ? 29.846 7.563 -29.876 1.00 90.25 382 ALA A N 1
ATOM 2927 C CA . ALA A 1 382 ? 30.227 7.798 -31.267 1.00 90.25 382 ALA A CA 1
ATOM 2928 C C . ALA A 1 382 ? 30.649 9.261 -31.506 1.00 90.25 382 ALA A C 1
ATOM 2930 O O . ALA A 1 382 ? 31.672 9.519 -32.150 1.00 90.25 382 ALA A O 1
ATOM 2931 N N . CYS A 1 383 ? 29.907 10.221 -30.944 1.00 88.44 383 CYS A N 1
ATOM 2932 C CA . CYS A 1 383 ? 30.215 11.649 -31.044 1.00 88.44 383 CYS A CA 1
ATOM 2933 C C . CYS A 1 383 ? 31.526 12.028 -30.341 1.00 88.44 383 CYS A C 1
ATOM 2935 O O . CYS A 1 383 ? 32.270 12.853 -30.873 1.00 88.44 383 CYS A O 1
ATOM 2937 N N . SER A 1 384 ? 31.850 11.423 -29.193 1.00 84.88 384 SER A N 1
ATOM 2938 C CA . SER A 1 384 ? 33.110 11.681 -28.478 1.00 84.88 384 SER A CA 1
ATOM 2939 C C . SER A 1 384 ? 34.323 11.014 -29.138 1.00 84.88 384 SER A C 1
ATOM 2941 O O . SER A 1 384 ? 35.440 11.524 -29.037 1.00 84.88 384 SER A O 1
ATOM 2943 N N . PHE A 1 385 ? 34.122 9.939 -29.906 1.00 87.38 385 PHE A N 1
ATOM 2944 C CA . PHE A 1 385 ? 35.202 9.269 -30.633 1.00 87.38 385 PHE A CA 1
ATOM 2945 C C . PHE A 1 385 ? 35.783 10.121 -31.775 1.00 87.38 385 PHE A C 1
ATOM 2947 O O . PHE A 1 385 ? 36.974 10.030 -32.081 1.00 87.38 385 PHE A O 1
ATOM 2954 N N . VAL A 1 386 ? 34.978 10.983 -32.407 1.00 88.94 386 VAL A N 1
ATOM 2955 C CA . VAL A 1 386 ? 35.422 11.857 -33.510 1.00 88.94 386 VAL A CA 1
ATOM 2956 C C . VAL A 1 386 ? 36.523 12.847 -33.087 1.00 88.94 386 VAL A C 1
ATOM 2958 O O . VAL A 1 386 ? 37.577 12.851 -33.736 1.00 88.94 386 VAL A O 1
ATOM 2961 N N . PRO A 1 387 ? 36.351 13.681 -32.040 1.00 84.69 387 PRO A N 1
ATOM 2962 C CA . PRO A 1 387 ? 37.411 14.569 -31.571 1.00 84.69 387 PRO A CA 1
ATOM 2963 C C . PRO A 1 387 ? 38.597 13.782 -31.010 1.00 84.69 387 PRO A C 1
ATOM 2965 O O . PRO A 1 387 ? 39.733 14.140 -31.313 1.00 84.69 387 PRO A O 1
ATOM 2968 N N . LEU A 1 388 ? 38.368 12.664 -30.307 1.00 84.06 388 LEU A N 1
ATOM 2969 C CA . LEU A 1 388 ? 39.454 11.822 -29.795 1.00 84.06 388 LEU A CA 1
ATOM 2970 C C . LEU A 1 388 ? 40.343 11.300 -30.931 1.00 84.06 388 LEU A C 1
ATOM 2972 O O . LEU A 1 388 ? 41.566 11.384 -30.865 1.00 84.06 388 LEU A O 1
ATOM 2976 N N . ARG A 1 389 ? 39.730 10.837 -32.028 1.00 89.06 389 ARG A N 1
ATOM 2977 C CA . ARG A 1 389 ? 40.442 10.384 -33.228 1.00 89.06 389 ARG A CA 1
ATOM 2978 C C . ARG A 1 389 ? 41.199 11.521 -33.914 1.00 89.06 389 ARG A C 1
ATOM 2980 O O . ARG A 1 389 ? 42.278 11.277 -34.455 1.00 89.06 389 ARG A O 1
ATOM 2987 N N . ARG A 1 390 ? 40.658 12.748 -33.916 1.00 86.81 390 ARG A N 1
ATOM 2988 C CA . ARG A 1 390 ? 41.362 13.936 -34.438 1.00 86.81 390 ARG A CA 1
ATOM 2989 C C . ARG A 1 390 ? 42.593 14.263 -33.596 1.00 86.81 390 ARG A C 1
ATOM 2991 O O . ARG A 1 390 ? 43.668 14.390 -34.174 1.00 86.81 390 ARG A O 1
ATOM 2998 N N . VAL A 1 391 ? 42.451 14.323 -32.272 1.00 84.69 391 VAL A N 1
ATOM 2999 C CA . VAL A 1 391 ? 43.562 14.584 -31.343 1.00 84.69 391 VAL A CA 1
ATOM 3000 C C . VAL A 1 391 ? 44.623 13.495 -31.471 1.00 84.69 391 VAL A C 1
ATOM 3002 O O . VAL A 1 391 ? 45.788 13.809 -31.680 1.00 84.69 391 VAL A O 1
ATOM 3005 N N . PHE A 1 392 ? 44.224 12.221 -31.472 1.00 86.50 392 PHE A N 1
ATOM 3006 C CA . PHE A 1 392 ? 45.144 11.093 -31.618 1.00 86.50 392 PHE A CA 1
ATOM 3007 C C . PHE A 1 392 ? 45.903 11.122 -32.954 1.00 86.50 392 PHE A C 1
ATOM 3009 O O . PHE A 1 392 ? 47.109 10.884 -32.999 1.00 86.50 392 PHE A O 1
ATOM 3016 N N . ARG A 1 393 ? 45.228 11.467 -34.062 1.00 88.38 393 ARG A N 1
ATOM 3017 C CA . ARG A 1 393 ? 45.903 11.669 -35.355 1.00 88.38 393 ARG A CA 1
ATOM 3018 C C . ARG A 1 393 ? 46.877 12.846 -35.326 1.00 88.38 393 ARG A C 1
ATOM 3020 O O . ARG A 1 393 ? 47.930 12.743 -35.943 1.00 88.38 393 ARG A O 1
ATOM 3027 N N . GLN A 1 394 ? 46.550 13.943 -34.646 1.00 85.31 394 GLN A N 1
ATOM 3028 C CA . GLN A 1 394 ? 47.437 15.105 -34.542 1.00 85.31 394 GLN A CA 1
ATOM 3029 C C . GLN A 1 394 ? 48.675 14.820 -33.684 1.00 85.31 394 GLN A C 1
ATOM 3031 O O . GLN A 1 394 ? 49.769 15.243 -34.054 1.00 85.31 394 GLN A O 1
ATOM 3036 N N . THR A 1 395 ? 48.522 14.091 -32.577 1.00 83.56 395 THR A N 1
ATOM 3037 C CA . THR A 1 395 ? 49.624 13.788 -31.656 1.00 83.56 395 THR A CA 1
ATOM 3038 C C . THR A 1 395 ? 50.523 12.663 -32.160 1.00 83.56 395 THR A C 1
ATOM 3040 O O . THR A 1 395 ? 51.741 12.794 -32.096 1.00 83.56 395 THR A O 1
ATOM 3043 N N . PHE A 1 396 ? 49.957 11.586 -32.712 1.00 84.88 396 PHE A N 1
ATOM 3044 C CA . PHE A 1 396 ? 50.732 10.408 -33.127 1.00 84.88 396 PHE A CA 1
ATOM 3045 C C . PHE A 1 396 ? 51.011 10.334 -34.635 1.00 84.88 396 PHE A C 1
ATOM 3047 O O . PHE A 1 396 ? 51.974 9.694 -35.050 1.00 84.88 396 PHE A O 1
ATOM 3054 N N . GLY A 1 397 ? 50.217 10.999 -35.479 1.00 77.81 397 GLY A N 1
ATOM 3055 C CA . GLY A 1 397 ? 50.353 10.909 -36.938 1.00 77.81 397 GLY A CA 1
ATOM 3056 C C . GLY A 1 397 ? 51.540 11.677 -37.529 1.00 77.81 397 GLY A C 1
ATOM 3057 O O . GLY A 1 397 ? 51.913 11.427 -38.672 1.00 77.81 397 GLY A O 1
ATOM 3058 N N . ARG A 1 398 ? 52.166 12.590 -36.775 1.00 68.88 398 ARG A N 1
ATOM 3059 C CA . ARG A 1 398 ? 53.209 13.491 -37.301 1.00 68.88 398 ARG A CA 1
ATOM 3060 C C . ARG A 1 398 ? 54.618 12.879 -37.366 1.00 68.88 398 ARG A C 1
ATOM 3062 O O . ARG A 1 398 ? 55.489 13.477 -37.983 1.00 68.88 398 ARG A O 1
ATOM 3069 N N . ASN A 1 399 ? 54.833 11.684 -36.809 1.00 63.50 399 ASN A N 1
ATOM 3070 C CA . ASN A 1 399 ? 56.150 11.024 -36.795 1.00 63.50 399 ASN A CA 1
ATOM 3071 C C . ASN A 1 399 ? 56.395 10.044 -37.952 1.00 63.50 399 ASN A C 1
ATOM 3073 O O . ASN A 1 399 ? 57.438 9.400 -37.996 1.00 63.50 399 ASN A O 1
ATOM 3077 N N . SER A 1 400 ? 55.481 9.954 -38.918 1.00 62.19 400 SER A N 1
ATOM 3078 C CA . SER A 1 400 ? 55.734 9.230 -40.169 1.00 62.19 400 SER A CA 1
ATOM 3079 C C . SER A 1 400 ? 56.219 10.196 -41.255 1.00 62.19 400 SER A C 1
ATOM 3081 O O . SER A 1 400 ? 55.534 10.417 -42.249 1.00 62.19 400 SER A O 1
ATOM 3083 N N . SER A 1 401 ? 57.392 10.814 -41.054 1.00 59.47 401 SER A N 1
ATOM 3084 C CA . SER A 1 401 ? 58.095 11.459 -42.173 1.00 59.47 401 SER A CA 1
ATOM 3085 C C . SER A 1 401 ? 58.638 10.355 -43.090 1.00 59.47 401 SER A C 1
ATOM 3087 O O . SER A 1 401 ? 59.373 9.493 -42.603 1.00 59.47 401 SER A O 1
ATOM 3089 N N . PRO A 1 402 ? 58.303 10.333 -44.389 1.00 62.72 402 PRO A N 1
ATOM 3090 C CA . PRO A 1 402 ? 58.749 9.306 -45.331 1.00 62.72 402 PRO A CA 1
ATOM 3091 C C . PRO A 1 402 ? 60.209 9.477 -45.804 1.00 62.72 402 PRO A C 1
ATOM 3093 O O . PRO A 1 402 ? 60.575 8.954 -46.853 1.00 62.72 402 PRO A O 1
ATOM 3096 N N . ASP A 1 403 ? 61.081 10.148 -45.045 1.00 60.56 403 ASP A N 1
ATOM 3097 C CA . ASP A 1 403 ? 62.455 10.477 -45.476 1.00 60.56 403 ASP A CA 1
ATOM 3098 C C . ASP A 1 403 ? 63.466 9.312 -45.382 1.00 60.56 403 ASP A C 1
ATOM 3100 O O . ASP A 1 403 ? 64.675 9.517 -45.452 1.00 60.56 403 ASP A O 1
ATOM 3104 N N . ALA A 1 404 ? 63.004 8.063 -45.276 1.00 57.03 404 ALA A N 1
ATOM 3105 C CA . ALA A 1 404 ? 63.863 6.876 -45.197 1.00 57.03 404 ALA A CA 1
ATOM 3106 C C . ALA A 1 404 ? 63.919 6.045 -46.498 1.00 57.03 404 ALA A C 1
ATOM 3108 O O . ALA A 1 404 ? 64.111 4.832 -46.444 1.00 57.03 404 ALA A O 1
ATOM 3109 N N . GLN A 1 405 ? 63.769 6.661 -47.679 1.00 56.62 405 GLN A N 1
ATOM 3110 C CA . GLN A 1 405 ? 64.038 5.993 -48.965 1.00 56.62 405 GLN A CA 1
ATOM 3111 C C . GLN A 1 405 ? 64.820 6.888 -49.941 1.00 56.62 405 GLN A C 1
ATOM 3113 O O . GLN A 1 405 ? 64.268 7.391 -50.911 1.00 56.62 405 GLN A O 1
ATOM 3118 N N . SER A 1 406 ? 66.128 7.068 -49.728 1.00 55.34 406 SER A N 1
ATOM 3119 C CA . SER A 1 406 ? 67.039 7.448 -50.829 1.00 55.34 406 SER A CA 1
ATOM 3120 C C . SER A 1 406 ? 68.511 7.102 -50.566 1.00 55.34 406 SER A C 1
ATOM 3122 O O . SER A 1 406 ? 69.390 7.936 -50.712 1.00 55.34 406 SER A O 1
ATOM 3124 N N . LEU A 1 407 ? 68.828 5.854 -50.211 1.00 58.72 407 LEU A N 1
ATOM 3125 C CA . LEU A 1 407 ? 70.225 5.393 -50.185 1.00 58.72 407 LEU A CA 1
ATOM 3126 C C . LEU A 1 407 ? 70.308 3.936 -50.649 1.00 58.72 407 LEU A C 1
ATOM 3128 O O . LEU A 1 407 ? 70.285 3.023 -49.834 1.00 58.72 407 LEU A O 1
ATOM 3132 N N . THR A 1 408 ? 70.332 3.724 -51.971 1.00 61.28 408 THR A N 1
ATOM 3133 C CA . THR A 1 408 ? 71.083 2.653 -52.672 1.00 61.28 408 THR A CA 1
ATOM 3134 C C . THR A 1 408 ? 70.797 2.687 -54.181 1.00 61.28 408 THR A C 1
ATOM 3136 O O . THR A 1 408 ? 69.878 2.046 -54.685 1.00 61.28 408 THR A O 1
ATOM 3139 N N . ARG A 1 409 ? 71.620 3.425 -54.934 1.00 53.22 409 ARG A N 1
ATOM 3140 C CA . ARG A 1 409 ? 71.914 3.109 -56.342 1.00 53.22 409 ARG A CA 1
ATOM 3141 C C . ARG A 1 409 ? 73.258 3.733 -56.728 1.00 53.22 409 ARG A C 1
ATOM 3143 O O . ARG A 1 409 ? 73.318 4.908 -57.068 1.00 53.22 409 ARG A O 1
ATOM 3150 N N . SER A 1 410 ? 74.312 2.926 -56.654 1.00 55.00 410 SER A N 1
ATOM 3151 C CA . SER A 1 410 ? 75.585 3.172 -57.338 1.00 55.00 410 SER A CA 1
ATOM 3152 C C . SER A 1 410 ? 75.743 2.106 -58.427 1.00 55.00 410 SER A C 1
ATOM 3154 O O . SER A 1 410 ? 75.455 0.942 -58.128 1.00 55.00 410 SER A O 1
ATOM 3156 N N . PRO A 1 411 ? 76.139 2.460 -59.661 1.00 66.25 411 PRO A N 1
ATOM 3157 C CA . PRO A 1 411 ? 76.793 1.527 -60.572 1.00 66.25 411 PRO A CA 1
ATOM 3158 C C . PRO A 1 411 ? 78.248 1.264 -60.165 1.00 66.25 411 PRO A C 1
ATOM 3160 O O . PRO A 1 411 ? 78.875 2.176 -59.571 1.00 66.25 411 PRO A O 1
#

Mean predicted aligned error: 9.48 Å

Nearest PDB structures (foldseek):
  8f2r-assembly1_I  TM=2.943E-01  e=9.871E+00  Homo sapiens

Radius of gyration: 31.42 Å; Cα contacts (8 Å, |Δi|>4): 688; chains: 1; bounding box: 106×74×96 Å

Solvent-accessible surface area (backbone atoms only — not comparable to full-atom values): 22496 Å² total; per-residue (Å²): 134,56,74,64,59,56,52,50,51,56,52,48,51,52,56,49,49,54,53,50,50,51,51,50,50,52,52,53,52,49,54,50,44,50,51,53,51,51,53,36,52,52,46,47,50,54,31,50,53,50,29,52,32,31,48,55,69,47,46,78,81,25,61,43,80,48,64,30,35,39,59,27,18,18,16,28,43,7,22,69,84,77,40,31,59,57,70,90,63,61,73,23,69,87,54,92,57,84,33,30,46,35,41,65,56,19,43,18,36,85,73,55,35,21,36,24,26,45,63,74,31,71,21,69,32,51,21,40,36,37,38,27,66,54,55,36,40,57,54,38,48,40,76,54,56,82,81,30,38,50,76,46,81,38,85,41,79,40,56,23,65,40,44,100,85,68,43,67,53,96,65,74,52,54,77,98,55,71,41,30,24,29,30,33,37,45,68,52,53,48,54,46,49,74,50,68,58,80,60,76,65,51,41,73,28,33,46,49,52,44,48,49,42,77,45,30,63,59,54,52,51,49,62,54,40,76,77,65,66,84,85,82,92,82,83,88,82,92,78,89,80,79,85,82,85,90,78,81,85,64,90,68,82,55,40,35,32,34,27,39,33,28,24,27,38,36,70,61,60,77,93,69,70,80,80,77,84,73,92,81,68,89,56,43,43,59,35,58,26,14,47,65,15,37,38,58,68,36,23,73,80,18,50,18,77,42,86,88,33,77,30,56,64,56,36,40,49,52,13,48,55,48,24,74,35,54,59,44,70,29,27,34,28,65,59,57,94,72,38,83,62,41,44,68,28,27,24,11,60,45,64,84,57,50,62,35,51,53,29,51,51,52,35,51,51,46,51,50,52,38,53,51,51,50,51,52,45,54,49,51,53,56,60,55,48,54,60,50,52,50,52,50,45,63,73,64,56,71,76,71,69,82,82,86,76,87,88,88,87,78,135

Foldseek 3Di:
DDPVVVVVVVVVCVVCVVVVVLVVLCVVLVVVLCVLLVVLVVLLVVLVLLLLLLVLLLDPPQKDKFKKFFQEWEKAKAFPPQLAGDPDADAADFAPAGSTYYALNQNADPPGWTFAWWQQDKGFAQAKKKKALHQGSQFARDPDDPLQIDIDHDRTIDGHQADPVRHHDPDHSDPPGTITIIYDHPSSQVVCVVQPNPDLVGGPQSVVSVVCSSCSVVVVVVVVVVVPDDDDDDDDDDDDDDDDDDDDDPVDQTKMFMWIKTWIWTFDDPVPPPPPDDPDDRRTDIYIETQSFGSVLRRVPAMDRDSPDGRSVVSSVVRVVSSVDSMDMKMFGCDGPVPRSNRRRGIHRHDSVVSSVVSVVSSVVSVVSSVVSVVVSVVVVVVSVVVVVVVCCVVPVPPPDVPPPDDDDDD

Organism: NCBI:txid878477

Secondary structure (DSSP, 8-state):
--HHHHHHHHHHHHHHHHHHHHHHHHHHHHHHHHHHHHHHHHHHHHHHHHHHHHHHHT-TTSEEEEEEEEEEEEEEEEETTTTEEPSSPPPP---SSSS-EE-GGGTEETTTEEEEEETTSEEEEEEEEEEES-SB-SS-B-PPPTTS-EEEEEEEEEETTB-TTSPBPSS-SSTTS--EEEEEEHHHHHHHHHTT-S----HHHHHHHHHHHHHHHHHHHHHHHHTT------------PPPP-------PPPEEEEEEEEEEEEE--GGG--S----SS--EEEEEEETTSSHHHHHTT-EEESTTSTTHHHHHHHHHHHHH-SEEEEEEE---TTGGGGGGT-EESS-TTHHHHHHHHHHHHHHHHHHHHHHHHHHHHHHHHHHHHHHHHHHHGGG------------

pLDDT: mean 83.05, std 14.81, range [38.75, 97.69]

Sequence (411 aa):
MSLVSLLLTLCWMAVFGEVFSIVLMVLLCGNLQLALVSGAIFGIYSAGTFLQKAKAWEVRPAWRQTQCEVLVAGVSCADTETRSTCGGYRLGSMPSGSPPVFLTEEIAVCPGTYWCGKEQEMCTCNGEITYAPELFDGEIYTVPEAERAYKVVSNGTWRCGTDQSGQPFAVDPAPWHIKHCWCTPAEILGIVKKHGGQSLHKKECSEAANFDFENSQLSQRRLQSEEGEEEQDEEGGEGGEAPERLLHSSRRRRTYSYTPWALVSVSKNEDLDFGYGDGGSASKHLSCAYEYGIPAASSANYRSDGSYSGDVWIAEGVAQEWGNHSSRTCWVRTTGEAGERLQTCAVALEKPGTLQAVAEESQSVVWKVFWWGLGISLGLTACSFVPLRRVFRQTFGRNSSPDAQSLTRSP